Protein AF-0000000082407667 (afdb_homodimer)

Solvent-accessible surface area (backbone atoms only — not comparable to full-atom values): 24940 Å² total; per-residue (Å²): 135,82,78,79,73,76,74,74,82,57,97,76,64,56,56,59,73,45,39,42,65,41,66,27,36,50,71,42,28,68,89,36,47,69,72,62,91,88,58,62,69,58,48,78,38,84,68,40,39,46,92,84,67,62,30,31,37,36,35,39,32,32,29,27,74,39,48,16,18,34,35,24,6,29,20,56,21,91,89,35,42,26,37,64,69,57,55,61,65,58,39,41,27,41,30,36,46,46,81,38,36,70,56,27,72,75,30,44,67,37,53,47,42,52,66,56,52,52,54,48,27,74,74,72,43,79,72,54,68,28,15,27,47,26,40,40,42,63,46,44,79,31,65,54,46,76,64,52,57,34,51,48,97,86,64,49,27,42,29,40,25,44,25,58,65,25,52,48,51,36,40,76,70,34,27,32,45,63,32,17,29,47,26,22,27,37,93,37,54,30,37,41,72,46,90,79,38,64,36,48,53,66,48,24,40,76,46,12,33,40,34,20,30,29,25,65,62,86,76,53,56,55,59,79,30,25,34,40,63,11,27,34,38,28,62,80,14,23,28,19,32,17,29,36,31,38,42,32,73,104,135,79,80,77,74,75,72,74,82,55,98,74,63,56,58,60,74,46,37,41,67,42,66,26,37,52,71,42,31,68,89,35,48,70,71,63,90,90,58,65,70,58,48,78,40,81,68,40,39,47,91,83,66,63,29,32,36,36,34,39,33,32,29,27,75,40,47,16,18,34,34,23,7,28,21,55,21,90,90,35,43,26,36,64,69,57,53,61,66,58,38,41,27,41,32,35,46,45,82,38,36,69,55,26,73,76,31,45,67,36,54,45,42,53,65,58,51,52,54,47,28,73,74,72,43,77,73,55,70,26,16,28,48,28,41,39,43,63,46,44,78,31,65,55,46,76,64,53,57,34,51,50,96,86,64,50,27,42,30,41,25,45,25,58,65,25,52,49,50,35,38,76,69,32,28,32,46,62,31,18,29,48,26,20,28,38,91,36,55,28,38,41,72,45,91,80,37,64,36,47,52,66,50,25,40,74,45,12,32,40,36,21,30,28,26,64,61,86,76,52,54,57,60,80,29,26,33,39,64,12,27,38,38,30,62,80,14,22,28,19,32,16,29,37,30,38,43,32,75,105

Secondary structure (DSSP, 8-state):
----------TTS-HHHHEEEEE-B--B-TTTPPPPTTSPP-EEEEEE-HHHHSS-EEEEEEETTSSSEEE-GGGTSTTPPPGGGS-GGGGEEEEEEEE-HHHHHH-TT-EE-HHHHHHHHHHH-PPPTT-EEEEE-SGGGGTTSGGGT-B-TTS-B---EE-HHHHHHHHHTTSSSSEEEEEESSS-SS-TT-TT-HHHHHHSSTEEEEEESB--GGGS-SSSEEEEEE---BTT-SEEE-EEEEEEE-/----------TTS-HHHHEEEEE-B--B-TTTPPPPTTSPP-EEEEEE-HHHHSS-EEEEEEETTSSSEEE-GGGTSTTPPPGGGS-GGGGEEEEEEEE-HHHHHH-TT-EE-HHHHHHHHHHH-PPPTT-EEEEE-SGGGGTTSGGGT-B-TTS-B---EE-HHHHHHHHHTTTTSSEEEEEESSS-SS-TT-TT-HHHHHHSSTEEEEEESB--GGGS-SSSEEEEEE---BTT-SEEE-EEEEEEE-

Foldseek 3Di:
DDPPPPPPPPPPDDVPVFKDKDWFFDDQDLQFWDDDPPFDHWDWAWDDDCVVHVDTDTDIDGAQLTGWWKFALVLQDPVGDFLVRADQVLQKFFEAEQEPQVVCVVFQQAAQALVSQVVLCVVPNDQDFQHAYEYERVLLVCTRHPCQQPADPVRQGFHYAHDLNNLVVCDVVRSNDLHHEYEYLHSWRDGRRDPVCNSSNSQSHRSYMYTYNTHPCVPPHRGAWMKGWAADRDDRHRIHDTTIMIMHGD/DDPPPPPPPPPPDDVPVFKDKDWFFDDQDQQFWDDDPPFDHWDWAWDDDCVVHVDTDIDIDGAQLTGWWKFALVLQDPVGDFLVRADQVLQKFFEAEQEPQVVCVVFQQAAQALVSQVVLCVVPNDQDFQHAYEYERVLLVCTRHPCQQPADPVRQGGHYAHDLNNLVVCDVVRSNDLHHEYEYLHSWRDGRRDPVCNSSNSQSHRSYMYTYNTHPCVPPHRGAWMKGWAADRDDRHRIHDTTIMIMHGD

Sequence (500 aa):
MGSSSGSSQDATTPLDELLQVVSLSHVNDPATTPIFPGDPAFTLDTAATIADDGYYLQYVKEGEHTGTHWGAPAHFQEGGLTADQLDPADLFLPAVKIDIRDKAAADSDYALTVSDLQEWERRNGKIPDGAAVVLWTGWESRWGSEEYANADAEGVTHQPGFSVDAAQWLIDTGRLGTRGALGTDTFGPDLGNDETYPVSTLLYDKHRISLENLNNLAALPTTGASILVGGAINKAGSGSPATIFALLRRMGSSSGSSQDATTPLDELLQVVSLSHVNDPATTPIFPGDPAFTLDTAATIADDGYYLQYVKEGEHTGTHWGAPAHFQEGGLTADQLDPADLFLPAVKIDIRDKAAADSDYALTVSDLQEWERRNGKIPDGAAVVLWTGWESRWGSEEYANADAEGVTHQPGFSVDAAQWLIDTGRLGTRGALGTDTFGPDLGNDETYPVSTLLYDKHRISLENLNNLAALPTTGASILVGGAINKAGSGSPATIFALLRR

Radius of gyration: 22.95 Å; Cα contacts (8 Å, |Δi|>4): 1306; chains: 2; bounding box: 69×68×49 Å

Nearest PDB structures (foldseek):
  8f9x-assembly2_D  TM=9.425E-01  e=4.552E-24  Ruegeria pomeroyi DSS-3
  4m8d-assembly2_C  TM=9.013E-01  e=3.781E-24  Roseibium aggregatum IAM 12614
  5nna-assembly1_B  TM=8.981E-01  e=3.500E-23  Roseibium aggregatum
  5nmp-assembly5_J  TM=8.957E-01  e=6.493E-23  Ralstonia pseudosolanacearum GMI1000
  4cog-assembly2_D  TM=8.718E-01  e=1.589E-12  Burkholderia cenocepacia J2315

InterPro domains:
  IPR007325 Kynurenine formamidase/cyclase-like [PF04199] (22-190)
  IPR007325 Kynurenine formamidase/cyclase-like [PTHR31118] (23-246)
  IPR037175 Kynurenine formamidase superfamily [G3DSA:3.50.30.50] (11-249)
  IPR037175 Kynurenine formamidase superfamily [SSF102198] (19-247)

Structure (mmCIF, N/CA/C/O backbone):
data_AF-0000000082407667-model_v1
#
loop_
_entity.id
_entity.type
_entity.pdbx_description
1 polymer 'Cyclase family protein'
#
loop_
_atom_site.group_PDB
_atom_site.id
_atom_site.type_symbol
_atom_site.label_atom_id
_atom_site.label_alt_id
_atom_site.label_comp_id
_atom_site.label_asym_id
_atom_site.label_entity_id
_atom_site.label_seq_id
_atom_site.pdbx_PDB_ins_code
_atom_site.Cartn_x
_atom_site.Cartn_y
_atom_site.Cartn_z
_atom_site.occupancy
_atom_site.B_iso_or_equiv
_atom_site.auth_seq_id
_atom_site.auth_comp_id
_atom_site.auth_asym_id
_atom_site.auth_atom_id
_atom_site.pdbx_PDB_model_num
ATOM 1 N N . MET A 1 1 ? -47.219 8.281 -5.746 1 25.78 1 MET A N 1
ATOM 2 C CA . MET A 1 1 ? -46.781 7.566 -4.555 1 25.78 1 MET A CA 1
ATOM 3 C C . MET A 1 1 ? -45.531 6.715 -4.859 1 25.78 1 MET A C 1
ATOM 5 O O . MET A 1 1 ? -45.656 5.598 -5.367 1 25.78 1 MET A O 1
ATOM 9 N N . GLY A 1 2 ? -44.469 7.223 -5.387 1 28.67 2 GLY A N 1
ATOM 10 C CA . GLY A 1 2 ? -43.281 6.605 -5.945 1 28.67 2 GLY A CA 1
ATOM 11 C C . GLY A 1 2 ? -42.469 5.84 -4.918 1 28.67 2 GLY A C 1
ATOM 12 O O . GLY A 1 2 ? -42.125 6.391 -3.875 1 28.67 2 GLY A O 1
ATOM 13 N N . SER A 1 3 ? -42.719 4.465 -4.777 1 31.19 3 SER A N 1
ATOM 14 C CA . SER A 1 3 ? -42.062 3.531 -3.873 1 31.19 3 SER A CA 1
ATOM 15 C C . SER A 1 3 ? -40.531 3.633 -3.984 1 31.19 3 SER A C 1
ATOM 17 O O . SER A 1 3 ? -39.969 3.479 -5.074 1 31.19 3 SER A O 1
ATOM 19 N N . SER A 1 4 ? -39.906 4.523 -3.326 1 31.38 4 SER A N 1
ATOM 20 C CA . SER A 1 4 ? -38.438 4.57 -3.172 1 31.38 4 SER A CA 1
ATOM 21 C C . SER A 1 4 ? -37.875 3.213 -2.742 1 31.38 4 SER A C 1
ATOM 23 O O . SER A 1 4 ? -38.094 2.787 -1.604 1 31.38 4 SER A O 1
ATOM 25 N N . SER A 1 5 ? -37.938 2.184 -3.609 1 31.95 5 SER A N 1
ATOM 26 C CA . SER A 1 5 ? -37.375 0.865 -3.35 1 31.95 5 SER A CA 1
ATOM 27 C C . SER A 1 5 ? -35.938 0.97 -2.879 1 31.95 5 SER A C 1
ATOM 29 O O . SER A 1 5 ? -35.062 1.349 -3.65 1 31.95 5 SER A O 1
ATOM 31 N N . GLY A 1 6 ? -35.625 1.445 -1.727 1 34.69 6 GLY A N 1
ATOM 32 C CA . GLY A 1 6 ? -34.344 1.269 -1.085 1 34.69 6 GLY A CA 1
ATOM 33 C C . GLY A 1 6 ? -33.719 -0.1 -1.329 1 34.69 6 GLY A C 1
ATOM 34 O O . GLY A 1 6 ? -34.25 -1.112 -0.872 1 34.69 6 GLY A O 1
ATOM 35 N N . SER A 1 7 ? -33.156 -0.405 -2.453 1 36.38 7 SER A N 1
ATOM 36 C CA . SER A 1 7 ? -32.562 -1.674 -2.869 1 36.38 7 SER A CA 1
ATOM 37 C C . SER A 1 7 ? -31.672 -2.246 -1.784 1 36.38 7 SER A C 1
ATOM 39 O O . SER A 1 7 ? -30.781 -1.552 -1.278 1 36.38 7 SER A O 1
ATOM 41 N N . SER A 1 8 ? -32.094 -2.996 -0.876 1 40.16 8 SER A N 1
ATOM 42 C CA . SER A 1 8 ? -31.391 -3.848 0.078 1 40.16 8 SER A CA 1
ATOM 43 C C . SER A 1 8 ? -30.094 -4.383 -0.513 1 40.16 8 SER A C 1
ATOM 45 O O . SER A 1 8 ? -30.109 -5.102 -1.515 1 40.16 8 SER A O 1
ATOM 47 N N . GLN A 1 9 ? -28.984 -3.689 -0.597 1 46.84 9 GLN A N 1
ATOM 48 C CA . GLN A 1 9 ? -27.703 -4.234 -1.016 1 46.84 9 GLN A CA 1
ATOM 49 C C . GLN A 1 9 ? -27.469 -5.621 -0.426 1 46.84 9 GLN A C 1
ATOM 51 O O . GLN A 1 9 ? -27.516 -5.797 0.793 1 46.84 9 GLN A O 1
ATOM 56 N N . ASP A 1 10 ? -27.828 -6.645 -1.084 1 50.97 10 ASP A N 1
ATOM 57 C CA . ASP A 1 10 ? -27.812 -8.086 -0.84 1 50.97 10 ASP A CA 1
ATOM 58 C C . ASP A 1 10 ? -26.438 -8.523 -0.336 1 50.97 10 ASP A C 1
ATOM 60 O O . ASP A 1 10 ? -25.406 -8.109 -0.872 1 50.97 10 ASP A O 1
ATOM 64 N N . ALA A 1 11 ? -26.281 -9.031 0.85 1 59.72 11 ALA A N 1
ATOM 65 C CA . ALA A 1 11 ? -25.141 -9.688 1.502 1 59.72 11 ALA A CA 1
ATOM 66 C C . ALA A 1 11 ? -24.328 -10.5 0.501 1 59.72 11 ALA A C 1
ATOM 68 O O . ALA A 1 11 ? -23.188 -10.898 0.791 1 59.72 11 ALA A O 1
ATOM 69 N N . THR A 1 12 ? -24.656 -10.445 -0.819 1 68.31 12 THR A N 1
ATOM 70 C CA . THR A 1 12 ? -23.984 -11.344 -1.745 1 68.31 12 THR A CA 1
ATOM 71 C C . THR A 1 12 ? -23.266 -10.555 -2.842 1 68.31 12 THR A C 1
ATOM 73 O O . THR A 1 12 ? -22.531 -11.133 -3.641 1 68.31 12 THR A O 1
ATOM 76 N N . THR A 1 13 ? -23.469 -9.211 -2.838 1 78.88 13 THR A N 1
ATOM 77 C CA . THR A 1 13 ? -22.797 -8.406 -3.857 1 78.88 13 THR A CA 1
ATOM 78 C C . THR A 1 13 ? -21.297 -8.297 -3.562 1 78.88 13 THR A C 1
ATOM 80 O O . THR A 1 13 ? -20.906 -7.977 -2.439 1 78.88 13 THR A O 1
ATOM 83 N N . PRO A 1 14 ? -20.516 -8.508 -4.598 1 84.88 14 PRO A N 1
ATOM 84 C CA . PRO A 1 14 ? -19.062 -8.398 -4.391 1 84.88 14 PRO A CA 1
ATOM 85 C C . PRO A 1 14 ? -18.641 -7.012 -3.924 1 84.88 14 PRO A C 1
ATOM 87 O O . PRO A 1 14 ? -19.203 -6.008 -4.371 1 84.88 14 PRO A O 1
ATOM 90 N N . LEU A 1 15 ? -17.672 -6.965 -3.039 1 90.38 15 LEU A N 1
ATOM 91 C CA . LEU A 1 15 ? -17.234 -5.719 -2.42 1 90.38 15 LEU A CA 1
ATOM 92 C C . LEU A 1 15 ? -16.734 -4.734 -3.473 1 90.38 15 LEU A C 1
ATOM 94 O O . LEU A 1 15 ? -16.922 -3.523 -3.33 1 90.38 15 LEU A O 1
ATOM 98 N N . ASP A 1 16 ? -16.141 -5.262 -4.52 1 86.19 16 ASP A N 1
ATOM 99 C CA . ASP A 1 16 ? -15.586 -4.387 -5.547 1 86.19 16 ASP A CA 1
ATOM 100 C C . ASP A 1 16 ? -16.703 -3.709 -6.348 1 86.19 16 ASP A C 1
ATOM 102 O O . ASP A 1 16 ? -16.453 -2.738 -7.066 1 86.19 16 ASP A O 1
ATOM 106 N N . GLU A 1 17 ? -17.875 -4.168 -6.184 1 87.5 17 GLU A N 1
ATOM 107 C CA . GLU A 1 17 ? -19.031 -3.52 -6.801 1 87.5 17 GLU A CA 1
ATOM 108 C C . GLU A 1 17 ? -19.688 -2.549 -5.832 1 87.5 17 GLU A C 1
ATOM 110 O O . GLU A 1 17 ? -20.375 -1.61 -6.258 1 87.5 17 GLU A O 1
ATOM 115 N N . LEU A 1 18 ? -19.422 -2.781 -4.598 1 90.38 18 LEU A N 1
ATOM 116 C CA . LEU A 1 18 ? -20.094 -1.981 -3.578 1 90.38 18 LEU A CA 1
ATOM 117 C C . LEU A 1 18 ? -19.25 -0.775 -3.191 1 90.38 18 LEU A C 1
ATOM 119 O O . LEU A 1 18 ? -19.766 0.223 -2.691 1 90.38 18 LEU A O 1
ATOM 123 N N . LEU A 1 19 ? -17.953 -0.967 -3.477 1 95.06 19 LEU A N 1
ATOM 124 C CA . LEU A 1 19 ? -17.031 0.067 -3.029 1 95.06 19 LEU A CA 1
ATOM 125 C C . LEU A 1 19 ? -16.281 0.677 -4.215 1 95.06 19 LEU A C 1
ATOM 127 O O . LEU A 1 19 ? -16.047 0.001 -5.215 1 95.06 19 LEU A O 1
ATOM 131 N N . GLN A 1 20 ? -16.062 1.916 -4.055 1 95.19 20 GLN A N 1
ATOM 132 C CA . GLN A 1 20 ? -15.117 2.623 -4.918 1 95.19 20 GLN A CA 1
ATOM 133 C C . GLN A 1 20 ? -13.82 2.938 -4.18 1 95.19 20 GLN A C 1
ATOM 135 O O . GLN A 1 20 ? -13.844 3.312 -3.006 1 95.19 20 GLN A O 1
ATOM 140 N N . VAL A 1 21 ? -12.75 2.717 -4.879 1 97.12 21 VAL A N 1
ATOM 141 C CA . VAL A 1 21 ? -11.453 3.057 -4.297 1 97.12 21 VAL A CA 1
ATOM 142 C C . VAL A 1 21 ? -10.836 4.23 -5.055 1 97.12 21 VAL A C 1
ATOM 144 O O . VAL A 1 21 ? -10.836 4.25 -6.289 1 97.12 21 VAL A O 1
ATOM 147 N N . VAL A 1 22 ? -10.359 5.184 -4.305 1 97.5 22 VAL A N 1
ATOM 148 C CA . VAL A 1 22 ? -9.68 6.34 -4.879 1 97.5 22 VAL A CA 1
ATOM 149 C C . VAL A 1 22 ? -8.281 6.465 -4.277 1 97.5 22 VAL A C 1
ATOM 151 O O . VAL A 1 22 ? -8.094 6.242 -3.078 1 97.5 22 VAL A O 1
ATOM 154 N N . SER A 1 23 ? -7.371 6.75 -5.156 1 98.62 23 SER A N 1
ATOM 155 C CA . SER A 1 23 ? -6.023 7.02 -4.664 1 98.62 23 SER A CA 1
ATOM 156 C C . SER A 1 23 ? -5.875 8.469 -4.223 1 98.62 23 SER A C 1
ATOM 158 O O . SER A 1 23 ? -6.23 9.391 -4.965 1 98.62 23 SER A O 1
ATOM 160 N N . LEU A 1 24 ? -5.332 8.633 -3.049 1 98.88 24 LEU A N 1
ATOM 161 C CA . LEU A 1 24 ? -5.016 9.961 -2.523 1 98.88 24 LEU A CA 1
ATOM 162 C C . LEU A 1 24 ? -3.512 10.203 -2.533 1 98.88 24 LEU A C 1
ATOM 164 O O . LEU A 1 24 ? -2.973 10.82 -1.612 1 98.88 24 LEU A O 1
ATOM 168 N N . SER A 1 25 ? -2.855 9.672 -3.498 1 98.81 25 SER A N 1
ATOM 169 C CA . SER A 1 25 ? -1.396 9.688 -3.51 1 98.81 25 SER A CA 1
ATOM 170 C C . SER A 1 25 ? -0.859 10.297 -4.801 1 98.81 25 SER A C 1
ATOM 172 O O . SER A 1 25 ? -1.489 10.18 -5.855 1 98.81 25 SER A O 1
ATOM 174 N N . HIS A 1 26 ? 0.248 10.945 -4.707 1 98.81 26 HIS A N 1
ATOM 175 C CA . HIS A 1 26 ? 1.024 11.352 -5.875 1 98.81 26 HIS A CA 1
ATOM 176 C C . HIS A 1 26 ? 1.758 10.164 -6.488 1 98.81 26 HIS A C 1
ATOM 178 O O . HIS A 1 26 ? 2.053 9.188 -5.797 1 98.81 26 HIS A O 1
ATOM 184 N N . VAL A 1 27 ? 1.997 10.273 -7.801 1 98.69 27 VAL A N 1
ATOM 185 C CA . VAL A 1 27 ? 2.99 9.383 -8.391 1 98.69 27 VAL A CA 1
ATOM 186 C C . VAL A 1 27 ? 4.371 9.695 -7.816 1 98.69 27 VAL A C 1
ATOM 188 O O . VAL A 1 27 ? 4.742 10.859 -7.684 1 98.69 27 VAL A O 1
ATOM 191 N N . ASN A 1 28 ? 5.027 8.688 -7.41 1 98.62 28 ASN A N 1
ATOM 192 C CA . ASN A 1 28 ? 6.383 8.82 -6.883 1 98.62 28 ASN A CA 1
ATOM 193 C C . ASN A 1 28 ? 7.406 9.008 -8 1 98.62 28 ASN A C 1
ATOM 195 O O . ASN A 1 28 ? 7.871 8.039 -8.586 1 98.62 28 ASN A O 1
ATOM 199 N N . ASP A 1 29 ? 7.801 10.227 -8.266 1 98.75 29 ASP A N 1
ATOM 200 C CA . ASP A 1 29 ? 8.664 10.641 -9.375 1 98.75 29 ASP A CA 1
ATOM 201 C C . ASP A 1 29 ? 9.836 11.469 -8.883 1 98.75 29 ASP A C 1
ATOM 203 O O . ASP A 1 29 ? 9.656 12.578 -8.375 1 98.75 29 ASP A O 1
ATOM 207 N N . PRO A 1 30 ? 11.055 10.969 -9.102 1 98.5 30 PRO A N 1
ATOM 208 C CA . PRO A 1 30 ? 12.211 11.742 -8.648 1 98.5 30 PRO A CA 1
ATOM 209 C C . PRO A 1 30 ? 12.227 13.164 -9.211 1 98.5 30 PRO A C 1
ATOM 211 O O . PRO A 1 30 ? 12.758 14.078 -8.578 1 98.5 30 PRO A O 1
ATOM 214 N N . ALA A 1 31 ? 11.633 13.406 -10.305 1 97.81 31 ALA A N 1
ATOM 215 C CA . ALA A 1 31 ? 11.664 14.711 -10.969 1 97.81 31 ALA A CA 1
ATOM 216 C C . ALA A 1 31 ? 10.734 15.703 -10.273 1 97.81 31 ALA A C 1
ATOM 218 O O . ALA A 1 31 ? 10.945 16.922 -10.359 1 97.81 31 ALA A O 1
ATOM 219 N N . THR A 1 32 ? 9.711 15.211 -9.539 1 98.06 32 THR A N 1
ATOM 220 C CA . THR A 1 32 ? 8.703 16.141 -9.062 1 98.06 32 THR A CA 1
ATOM 221 C C . THR A 1 32 ? 8.516 16 -7.551 1 98.06 32 THR A C 1
ATOM 223 O O . THR A 1 32 ? 7.949 16.891 -6.906 1 98.06 32 THR A O 1
ATOM 226 N N . THR A 1 33 ? 8.922 14.875 -6.988 1 98.44 33 THR A N 1
ATOM 227 C CA . THR A 1 33 ? 8.68 14.617 -5.574 1 98.44 33 THR A CA 1
ATOM 228 C C . THR A 1 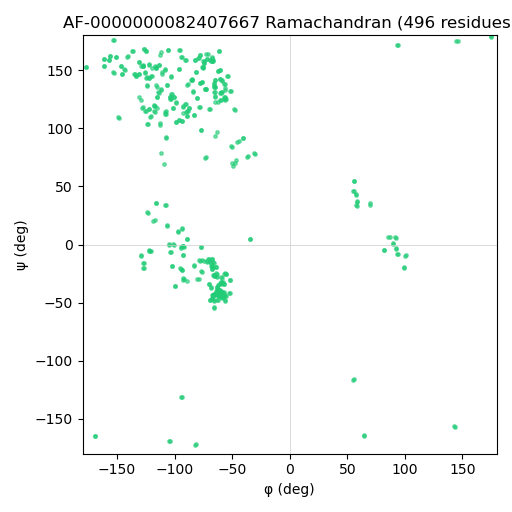33 ? 9.531 15.539 -4.703 1 98.44 33 THR A C 1
ATOM 230 O O . THR A 1 33 ? 10.758 15.477 -4.734 1 98.44 33 THR A O 1
ATOM 233 N N . PRO A 1 34 ? 8.883 16.422 -3.908 1 97.12 34 PRO A N 1
ATOM 234 C CA . PRO A 1 34 ? 9.656 17.219 -2.957 1 97.12 34 PRO A CA 1
ATOM 235 C C . PRO A 1 34 ? 10.297 16.375 -1.861 1 97.12 34 PRO A C 1
ATOM 237 O O . PRO A 1 34 ? 9.688 15.414 -1.381 1 97.12 34 PRO A O 1
ATOM 240 N N . ILE A 1 35 ? 11.508 16.641 -1.577 1 95.81 35 ILE A N 1
ATOM 241 C CA . ILE A 1 35 ? 12.211 15.953 -0.503 1 95.81 35 ILE A CA 1
ATOM 242 C C . ILE A 1 35 ? 12.297 16.859 0.724 1 95.81 35 ILE A C 1
ATOM 244 O O . ILE A 1 35 ? 12.68 18.016 0.617 1 95.81 35 ILE A O 1
ATOM 248 N N . PHE A 1 36 ? 11.82 16.344 1.825 1 93.81 36 PHE A N 1
ATOM 249 C CA . PHE A 1 36 ? 11.961 17.094 3.068 1 93.81 36 PHE A CA 1
ATOM 250 C C . PHE A 1 36 ? 13.422 17.391 3.352 1 93.81 36 PHE A C 1
ATOM 252 O O . PHE A 1 36 ? 14.289 16.531 3.203 1 93.81 36 PHE A O 1
ATOM 259 N N . PRO A 1 37 ? 13.672 18.625 3.801 1 87.81 37 PRO A N 1
ATOM 260 C CA . PRO A 1 37 ? 15.07 18.984 4.055 1 87.81 37 PRO A CA 1
ATOM 261 C C . PRO A 1 37 ? 15.758 18.031 5.02 1 87.81 37 PRO A C 1
ATOM 263 O O . PRO A 1 37 ? 15.258 17.781 6.121 1 87.81 37 PRO A O 1
ATOM 266 N N . GLY A 1 38 ? 16.938 17.438 4.594 1 90.19 38 GLY A N 1
ATOM 267 C CA . GLY A 1 38 ? 17.719 16.531 5.422 1 90.19 38 GLY A CA 1
ATOM 268 C C . GLY A 1 38 ? 17.469 15.07 5.094 1 90.19 38 GLY A C 1
ATOM 269 O O . GLY A 1 38 ? 18.25 14.203 5.48 1 90.19 38 GLY A O 1
ATOM 270 N N . ASP A 1 39 ? 16.406 14.773 4.469 1 95.81 39 ASP A N 1
ATOM 271 C CA . ASP A 1 39 ? 16.094 13.383 4.137 1 95.81 39 ASP A CA 1
ATOM 272 C C . ASP A 1 39 ? 16.953 12.891 2.984 1 95.81 39 ASP A C 1
ATOM 274 O O . ASP A 1 39 ? 17.484 13.688 2.207 1 95.81 39 ASP A O 1
ATOM 278 N N . PRO A 1 40 ? 17.109 11.586 2.863 1 97.38 40 PRO A N 1
ATOM 279 C CA . PRO A 1 40 ? 17.938 11.039 1.784 1 97.38 40 PRO A CA 1
ATOM 280 C C . PRO A 1 40 ? 17.328 11.273 0.403 1 97.38 40 PRO A C 1
ATOM 282 O O . PRO A 1 40 ? 16.125 11.508 0.285 1 97.38 40 PRO A O 1
ATOM 285 N N . ALA A 1 41 ? 18.25 11.156 -0.579 1 97.25 41 ALA A N 1
ATOM 286 C CA . ALA A 1 41 ? 17.828 11.367 -1.963 1 97.25 41 ALA A CA 1
ATOM 287 C C . ALA A 1 41 ? 16.891 10.266 -2.424 1 97.25 41 ALA A C 1
ATOM 289 O O . ALA A 1 41 ? 16.859 9.172 -1.843 1 97.25 41 ALA A O 1
ATOM 290 N N . PHE A 1 42 ? 16.141 10.586 -3.424 1 98.75 42 PHE A N 1
ATOM 291 C CA . PHE A 1 42 ? 15.219 9.656 -4.066 1 98.75 42 PHE A CA 1
ATOM 292 C C . PHE A 1 42 ? 15.609 9.43 -5.523 1 98.75 42 PHE A C 1
ATOM 294 O O . PHE A 1 42 ? 15.594 10.359 -6.328 1 98.75 42 PHE A O 1
ATOM 301 N N . THR A 1 43 ? 15.922 8.141 -5.867 1 98.81 43 THR A N 1
ATOM 302 C CA . THR A 1 43 ? 16.266 7.816 -7.246 1 98.81 43 THR A CA 1
ATOM 303 C C . THR A 1 43 ? 15.539 6.551 -7.699 1 98.81 43 THR A C 1
ATOM 305 O O . THR A 1 43 ? 15.234 5.676 -6.887 1 98.81 43 THR A O 1
ATOM 308 N N . LEU A 1 44 ? 15.203 6.508 -8.938 1 98.75 44 LEU A N 1
ATOM 309 C CA . LEU A 1 44 ? 14.742 5.336 -9.68 1 98.75 44 LEU A CA 1
ATOM 310 C C . LEU A 1 44 ? 15.703 4.992 -10.805 1 98.75 44 LEU A C 1
ATOM 312 O O . LEU A 1 44 ? 15.859 5.762 -11.758 1 98.75 44 LEU A O 1
ATOM 316 N N . ASP A 1 45 ? 16.328 3.83 -10.664 1 98.75 45 ASP A N 1
ATOM 317 C CA . ASP A 1 45 ? 17.266 3.395 -11.695 1 98.75 45 ASP A CA 1
ATOM 318 C C . ASP A 1 45 ? 16.766 2.125 -12.383 1 98.75 45 ASP A C 1
ATOM 320 O O . ASP A 1 45 ? 16.297 1.195 -11.719 1 98.75 45 ASP A O 1
ATOM 324 N N . THR A 1 46 ? 16.859 2.09 -13.727 1 98.56 46 THR A N 1
ATOM 325 C CA . THR A 1 46 ? 16.516 0.851 -14.414 1 98.56 46 THR A CA 1
ATOM 326 C C . THR A 1 46 ? 17.453 -0.281 -14 1 98.56 46 THR A C 1
ATOM 328 O O . THR A 1 46 ? 18.672 -0.171 -14.148 1 98.56 46 THR A O 1
ATOM 331 N N . ALA A 1 47 ? 16.938 -1.303 -13.508 1 98.62 47 ALA A N 1
ATOM 332 C CA . ALA A 1 47 ? 17.734 -2.428 -13.039 1 98.62 47 ALA A CA 1
ATOM 333 C C . ALA A 1 47 ? 17.781 -3.549 -14.07 1 98.62 47 ALA A C 1
ATOM 335 O O . ALA A 1 47 ? 18.766 -4.285 -14.164 1 98.62 47 ALA A O 1
ATOM 336 N N . ALA A 1 48 ? 16.688 -3.77 -14.797 1 98.12 48 ALA A N 1
ATOM 337 C CA . ALA A 1 48 ? 16.531 -4.797 -15.82 1 98.12 48 ALA A CA 1
ATOM 338 C C . ALA A 1 48 ? 15.641 -4.312 -16.953 1 98.12 48 ALA A C 1
ATOM 340 O O . ALA A 1 48 ? 14.727 -3.506 -16.734 1 98.12 48 ALA A O 1
ATOM 341 N N . THR A 1 49 ? 15.93 -4.75 -18.125 1 97.88 49 THR A N 1
ATOM 342 C CA . THR A 1 49 ? 15.094 -4.457 -19.281 1 97.88 49 THR A CA 1
ATOM 343 C C . THR A 1 49 ? 14.602 -5.746 -19.938 1 97.88 49 THR A C 1
ATOM 345 O O . THR A 1 49 ? 15.266 -6.781 -19.844 1 97.88 49 THR A O 1
ATOM 348 N N . ILE A 1 50 ? 13.523 -5.652 -20.594 1 96.56 50 ILE A N 1
ATOM 349 C CA . ILE A 1 50 ? 12.984 -6.82 -21.297 1 96.56 50 ILE A CA 1
ATOM 350 C C . ILE A 1 50 ? 13.977 -7.293 -22.344 1 96.56 50 ILE A C 1
ATOM 352 O O . ILE A 1 50 ? 14.227 -8.492 -22.484 1 96.56 50 ILE A O 1
ATOM 356 N N . ALA A 1 51 ? 14.594 -6.449 -23.094 1 96.5 51 ALA A N 1
ATOM 357 C CA . ALA A 1 51 ? 15.539 -6.797 -24.156 1 96.5 51 ALA A CA 1
ATOM 358 C C . ALA A 1 51 ? 16.734 -7.562 -23.594 1 96.5 51 ALA A C 1
ATOM 360 O O . ALA A 1 51 ? 17.172 -8.562 -24.172 1 96.5 51 ALA A O 1
ATOM 361 N N . ASP A 1 52 ? 17.25 -7.137 -22.469 1 95.69 52 ASP A N 1
ATOM 362 C CA . ASP A 1 52 ? 18.5 -7.688 -21.953 1 95.69 52 ASP A CA 1
ATOM 363 C C . ASP A 1 52 ? 18.234 -8.844 -20.984 1 95.69 52 ASP A C 1
ATOM 365 O O . ASP A 1 52 ? 19.016 -9.797 -20.922 1 95.69 52 ASP A O 1
ATOM 369 N N . ASP A 1 53 ? 17.016 -8.789 -20.266 1 94.69 53 ASP A N 1
ATOM 370 C CA . ASP A 1 53 ? 16.859 -9.68 -19.109 1 94.69 53 ASP A CA 1
ATOM 371 C C . ASP A 1 53 ? 15.578 -10.492 -19.219 1 94.69 53 ASP A C 1
ATOM 373 O O . ASP A 1 53 ? 15.383 -11.453 -18.484 1 94.69 53 ASP A O 1
ATOM 377 N N . GLY A 1 54 ? 14.672 -10.07 -20.094 1 94.62 54 GLY A N 1
ATOM 378 C CA . GLY A 1 54 ? 13.398 -10.75 -20.25 1 94.62 54 GLY A CA 1
ATOM 379 C C . GLY A 1 54 ? 12.289 -10.156 -19.406 1 94.62 54 GLY A C 1
ATOM 380 O O . GLY A 1 54 ? 11.133 -10.547 -19.531 1 94.62 54 GLY A O 1
ATOM 381 N N . TYR A 1 55 ? 12.633 -9.242 -18.547 1 97.38 55 TYR A N 1
ATOM 382 C CA . TYR A 1 55 ? 11.68 -8.492 -17.734 1 97.38 55 TYR A CA 1
ATOM 383 C C . TYR A 1 55 ? 12.219 -7.105 -17.391 1 97.38 55 TYR A C 1
ATOM 385 O O . TYR A 1 55 ? 13.406 -6.836 -17.578 1 97.38 55 TYR A O 1
ATOM 393 N N . TYR A 1 56 ? 11.289 -6.254 -17.016 1 98.25 56 TYR A N 1
ATOM 394 C CA . TYR A 1 56 ? 11.602 -4.867 -16.688 1 98.25 56 TYR A CA 1
ATOM 395 C C . TYR A 1 56 ? 11.359 -4.586 -15.219 1 98.25 56 TYR A C 1
ATOM 397 O O . TYR A 1 56 ? 10.336 -4.984 -14.664 1 98.25 56 TYR A O 1
ATOM 405 N N . LEU A 1 57 ? 12.312 -3.984 -14.516 1 98.5 57 LEU A N 1
ATOM 406 C CA . LEU A 1 57 ? 12.062 -3.406 -13.203 1 98.5 57 LEU A CA 1
ATOM 407 C C . LEU A 1 57 ? 13.07 -2.312 -12.883 1 98.5 57 LEU A C 1
ATOM 409 O O . LEU A 1 57 ? 14.109 -2.211 -13.539 1 98.5 57 LEU A O 1
ATOM 413 N N . GLN A 1 58 ? 12.719 -1.503 -11.922 1 98.81 58 GLN A N 1
ATOM 414 C CA . GLN A 1 58 ? 13.586 -0.428 -11.445 1 98.81 58 GLN A CA 1
ATOM 415 C C . GLN A 1 58 ? 14.141 -0.74 -10.062 1 98.81 58 GLN A C 1
ATOM 417 O O . GLN A 1 58 ? 13.594 -1.58 -9.344 1 98.81 58 GLN A O 1
ATOM 422 N N . TYR A 1 59 ? 15.32 -0.2 -9.812 1 98.88 59 TYR A N 1
ATOM 423 C CA . TYR A 1 59 ? 15.922 -0.137 -8.484 1 98.88 59 TYR A CA 1
ATOM 424 C C . TYR A 1 59 ? 15.578 1.176 -7.793 1 98.88 59 TYR A C 1
ATOM 426 O O . TYR A 1 59 ? 15.922 2.254 -8.289 1 98.88 59 TYR A O 1
ATOM 434 N N . VAL A 1 60 ? 14.891 1.079 -6.645 1 98.88 60 VAL A N 1
ATOM 435 C CA . VAL A 1 60 ? 14.367 2.238 -5.926 1 98.88 60 VAL A CA 1
ATOM 436 C C . VAL A 1 60 ? 15.258 2.539 -4.723 1 98.88 60 VAL A C 1
ATOM 438 O O . VAL A 1 60 ? 15.57 1.646 -3.93 1 98.88 60 VAL A O 1
ATOM 441 N N . LYS A 1 61 ? 15.68 3.727 -4.543 1 98.88 61 LYS A N 1
ATOM 442 C CA . LYS A 1 61 ? 16.375 4.238 -3.365 1 98.88 61 LYS A CA 1
ATOM 443 C C . LYS A 1 61 ? 15.672 5.473 -2.805 1 98.88 61 LYS A C 1
ATOM 445 O O . LYS A 1 61 ? 15.602 6.508 -3.465 1 98.88 61 LYS A O 1
ATOM 450 N N . GLU A 1 62 ? 15.141 5.344 -1.607 1 98.81 62 GLU A N 1
ATOM 451 C CA . GLU A 1 62 ? 14.352 6.445 -1.06 1 98.81 62 GLU A CA 1
ATOM 452 C C . GLU A 1 62 ? 14.219 6.328 0.456 1 98.81 62 GLU A C 1
ATOM 454 O O . GLU A 1 62 ? 14.336 5.234 1.011 1 98.81 62 GLU A O 1
ATOM 459 N N . GLY A 1 63 ? 14.023 7.465 1.124 1 98.81 63 GLY A N 1
ATOM 460 C CA . GLY A 1 63 ? 13.648 7.418 2.529 1 98.81 63 GLY A CA 1
ATOM 461 C C . GLY A 1 63 ? 12.25 6.887 2.754 1 98.81 63 GLY A C 1
ATOM 462 O O . GLY A 1 63 ? 11.383 7.023 1.891 1 98.81 63 GLY A O 1
ATOM 463 N N . GLU A 1 64 ? 11.984 6.406 3.941 1 98.81 64 GLU A N 1
ATOM 464 C CA . GLU A 1 64 ? 10.68 5.844 4.281 1 98.81 64 GLU A CA 1
ATOM 465 C C . GLU A 1 64 ? 9.594 6.914 4.266 1 98.81 64 GLU A C 1
ATOM 467 O O . GLU A 1 64 ? 8.406 6.598 4.227 1 98.81 64 GLU A O 1
ATOM 472 N N . HIS A 1 65 ? 9.914 8.188 4.27 1 98.62 65 HIS A N 1
ATOM 473 C CA . HIS A 1 65 ? 8.945 9.281 4.273 1 98.62 65 HIS A CA 1
ATOM 474 C C . HIS A 1 65 ? 9.055 10.117 3.004 1 98.62 65 HIS A C 1
ATOM 476 O O . HIS A 1 65 ? 9.016 11.352 3.064 1 98.62 65 HIS A O 1
ATOM 482 N N . THR A 1 66 ? 9.336 9.5 1.876 1 98.69 66 THR A N 1
ATOM 483 C CA . THR A 1 66 ? 9.375 10.102 0.549 1 98.69 66 THR A CA 1
ATOM 484 C C . THR A 1 66 ? 8 10.047 -0.115 1 98.69 66 THR A C 1
ATOM 486 O O . THR A 1 66 ? 7.32 9.023 -0.048 1 98.69 66 THR A O 1
ATOM 489 N N . GLY A 1 67 ? 7.59 11.203 -0.797 1 98.62 67 GLY A N 1
ATOM 490 C CA . GLY A 1 67 ? 6.312 11.219 -1.486 1 98.62 67 GLY A CA 1
ATOM 491 C C . GLY A 1 67 ? 5.125 11.07 -0.549 1 98.62 67 GLY A C 1
ATOM 492 O O . GLY A 1 67 ? 5.227 11.383 0.639 1 98.62 67 GLY A O 1
ATOM 493 N N . THR A 1 68 ? 3.982 10.758 -1.064 1 98.88 68 THR A N 1
ATOM 494 C CA . THR A 1 68 ? 2.877 10.375 -0.192 1 98.88 68 THR A CA 1
ATOM 495 C C . THR A 1 68 ? 3.268 9.203 0.697 1 98.88 68 THR A C 1
ATOM 497 O O . THR A 1 68 ? 3.756 8.18 0.206 1 98.88 68 THR A O 1
ATOM 500 N N . HIS A 1 69 ? 3.127 9.391 1.984 1 98.88 69 HIS A N 1
ATOM 501 C CA . HIS A 1 69 ? 3.57 8.352 2.91 1 98.88 69 HIS A CA 1
ATOM 502 C C . HIS A 1 69 ? 2.779 8.406 4.215 1 98.88 69 HIS A C 1
ATOM 504 O O . HIS A 1 69 ? 1.881 9.234 4.367 1 98.88 69 HIS A O 1
ATOM 510 N N . TRP A 1 70 ? 3.082 7.453 5.043 1 98.88 70 TRP A N 1
ATOM 511 C CA . TRP A 1 70 ? 2.555 7.395 6.402 1 98.88 70 TRP A CA 1
ATOM 512 C C . TRP A 1 70 ? 3.676 7.164 7.414 1 98.88 70 TRP A C 1
ATOM 514 O O . TRP A 1 70 ? 4.777 6.75 7.043 1 98.88 70 TRP A O 1
ATOM 524 N N . GLY A 1 71 ? 3.398 7.551 8.625 1 98.88 71 GLY A N 1
ATOM 525 C CA . GLY A 1 71 ? 4.371 7.344 9.688 1 98.88 71 GLY A CA 1
ATOM 526 C C . GLY A 1 71 ? 3.816 6.559 10.859 1 98.88 71 GLY A C 1
ATOM 527 O O . GLY A 1 71 ? 2.65 6.723 11.227 1 98.88 71 GLY A O 1
ATOM 528 N N . ALA A 1 72 ? 4.656 5.727 11.453 1 98.88 72 ALA A N 1
ATOM 529 C CA . ALA A 1 72 ? 4.348 4.977 12.664 1 98.88 72 ALA A CA 1
ATOM 530 C C . ALA A 1 72 ? 4.863 5.699 13.906 1 98.88 72 ALA A C 1
ATOM 532 O O . ALA A 1 72 ? 5.691 6.605 13.805 1 98.88 72 ALA A O 1
ATOM 533 N N . PRO A 1 73 ? 4.469 5.312 15.062 1 98.81 73 PRO A N 1
ATOM 534 C CA . PRO A 1 73 ? 4.848 6.004 16.297 1 98.81 73 PRO A CA 1
ATOM 535 C C . PRO A 1 73 ? 6.363 6.09 16.484 1 98.81 73 PRO A C 1
ATOM 537 O O . PRO A 1 73 ? 6.871 7.105 16.969 1 98.81 73 PRO A O 1
ATOM 540 N N . ALA A 1 74 ? 7.102 5.156 16.078 1 98.75 74 ALA A N 1
ATOM 541 C CA . ALA A 1 74 ? 8.547 5.129 16.266 1 98.75 74 ALA A CA 1
ATOM 542 C C . ALA A 1 74 ? 9.219 6.27 15.508 1 98.75 74 ALA A C 1
ATOM 544 O O . ALA A 1 74 ? 10.391 6.586 15.758 1 98.75 74 ALA A O 1
ATOM 545 N N . HIS A 1 75 ? 8.555 6.844 14.547 1 98.69 75 HIS A N 1
ATOM 546 C CA . HIS A 1 75 ? 9.094 7.965 13.781 1 98.69 75 HIS A CA 1
ATOM 547 C C . HIS A 1 75 ? 9.438 9.141 14.695 1 98.69 75 HIS A C 1
ATOM 549 O O . HIS A 1 75 ? 10.398 9.867 14.445 1 98.69 75 HIS A O 1
ATOM 555 N N . PHE A 1 76 ? 8.641 9.328 15.82 1 98.25 76 PHE A N 1
ATOM 556 C CA . PHE A 1 76 ? 8.875 10.484 16.672 1 98.25 76 PHE A CA 1
ATOM 557 C C . PHE A 1 76 ? 9 10.07 18.141 1 98.25 76 PHE A C 1
ATOM 559 O O . PHE A 1 76 ? 9.344 10.883 18.984 1 98.25 76 PHE A O 1
ATOM 566 N N . GLN A 1 77 ? 8.711 8.852 18.406 1 96.88 77 GLN A N 1
ATOM 567 C CA . GLN A 1 77 ? 8.742 8.391 19.797 1 96.88 77 GLN A CA 1
ATOM 568 C C . GLN A 1 77 ? 9.797 7.309 19.984 1 96.88 77 GLN A C 1
ATOM 570 O O . GLN A 1 77 ? 9.68 6.203 19.453 1 96.88 77 GLN A O 1
ATOM 575 N N . GLU A 1 78 ? 10.75 7.648 20.859 1 95.31 78 GLU A N 1
ATOM 576 C CA . GLU A 1 78 ? 11.711 6.613 21.219 1 95.31 78 GLU A CA 1
ATOM 577 C C . GLU A 1 78 ? 11.023 5.418 21.875 1 95.31 78 GLU A C 1
ATOM 579 O O . GLU A 1 78 ? 10.258 5.582 22.828 1 95.31 78 GLU A O 1
ATOM 584 N N . GLY A 1 79 ? 11.258 4.266 21.297 1 96.25 79 GLY A N 1
ATOM 585 C CA . GLY A 1 79 ? 10.625 3.07 21.844 1 96.25 79 GLY A CA 1
ATOM 586 C C . GLY A 1 79 ? 9.188 2.893 21.375 1 96.25 79 GLY A C 1
ATOM 587 O O . GLY A 1 79 ? 8.531 1.918 21.734 1 96.25 79 GLY A O 1
ATOM 588 N N . GLY A 1 80 ? 8.672 3.857 20.641 1 98.25 80 GLY A N 1
ATOM 589 C CA . GLY A 1 80 ? 7.332 3.713 20.078 1 98.25 80 GLY A CA 1
ATOM 590 C C . GLY A 1 80 ? 7.203 2.541 19.125 1 98.25 80 GLY A C 1
ATOM 591 O O . GLY A 1 80 ? 8.211 1.981 18.688 1 98.25 80 GLY A O 1
ATOM 592 N N . LEU A 1 81 ? 5.98 2.172 18.781 1 98.75 81 LEU A N 1
ATOM 593 C CA . LEU A 1 81 ? 5.727 1.045 17.891 1 98.75 81 LEU A CA 1
ATOM 594 C C . LEU A 1 81 ? 6.27 1.322 16.5 1 98.75 81 LEU A C 1
ATOM 596 O O . LEU A 1 81 ? 6.004 2.381 15.922 1 98.75 81 LEU A O 1
ATOM 600 N N . THR A 1 82 ? 7.07 0.4 16 1 98.81 82 THR A N 1
ATOM 601 C CA . THR A 1 82 ? 7.496 0.433 14.609 1 98.81 82 THR A CA 1
ATOM 602 C C . THR A 1 82 ? 6.387 -0.067 13.688 1 98.81 82 THR A C 1
ATOM 604 O O . THR A 1 82 ? 5.398 -0.638 14.156 1 98.81 82 THR A O 1
ATOM 607 N N . ALA A 1 83 ? 6.543 0.238 12.43 1 98.81 83 ALA A N 1
ATOM 608 C CA . ALA A 1 83 ? 5.527 -0.112 11.445 1 98.81 83 ALA A CA 1
ATOM 609 C C . ALA A 1 83 ? 5.176 -1.595 11.516 1 98.81 83 ALA A C 1
ATOM 611 O O . ALA A 1 83 ? 4.008 -1.969 11.406 1 98.81 83 ALA A O 1
ATOM 612 N N . ASP A 1 84 ? 6.137 -2.496 11.68 1 98.81 84 ASP A N 1
ATOM 613 C CA . ASP A 1 84 ? 5.926 -3.939 11.656 1 98.81 84 ASP A CA 1
ATOM 614 C C . ASP A 1 84 ? 5.312 -4.422 12.969 1 98.81 84 ASP A C 1
ATOM 616 O O . ASP A 1 84 ? 5.004 -5.605 13.117 1 98.81 84 ASP A O 1
ATOM 620 N N . GLN A 1 85 ? 5.105 -3.535 13.914 1 98.69 85 GLN A N 1
ATOM 621 C CA . GLN A 1 85 ? 4.473 -3.881 15.18 1 98.69 85 GLN A CA 1
ATOM 622 C C . GLN A 1 85 ? 3.02 -3.414 15.219 1 98.69 85 GLN A C 1
ATOM 624 O O . GLN A 1 85 ? 2.295 -3.695 16.172 1 98.69 85 GLN A O 1
ATOM 629 N N . LEU A 1 86 ? 2.588 -2.691 14.234 1 98.5 86 LEU A N 1
ATOM 630 C CA . LEU A 1 86 ? 1.202 -2.25 14.133 1 98.5 86 LEU A CA 1
ATOM 631 C C . LEU A 1 86 ? 0.321 -3.346 13.547 1 98.5 86 LEU A C 1
ATOM 633 O O . LEU A 1 86 ? 0.818 -4.25 12.875 1 98.5 86 LEU A O 1
ATOM 637 N N . ASP A 1 87 ? -0.988 -3.195 13.828 1 96 87 ASP A N 1
ATOM 638 C CA . ASP A 1 87 ? -2.004 -4.094 13.289 1 96 87 ASP A CA 1
ATOM 639 C C . ASP A 1 87 ? -2.643 -3.51 12.031 1 96 87 ASP A C 1
ATOM 641 O O . ASP A 1 87 ? -2.732 -2.289 11.883 1 96 87 ASP A O 1
ATOM 645 N N . PRO A 1 88 ? -3.096 -4.402 11.141 1 95.44 88 PRO A N 1
ATOM 646 C CA . PRO A 1 88 ? -3.779 -3.889 9.945 1 95.44 88 PRO A CA 1
ATOM 647 C C . PRO A 1 88 ? -4.906 -2.918 10.289 1 95.44 88 PRO A C 1
ATOM 649 O O . PRO A 1 88 ? -5.164 -1.976 9.539 1 95.44 88 PRO A O 1
ATOM 652 N N . ALA A 1 89 ? -5.539 -3.094 11.43 1 94.81 89 ALA A N 1
ATOM 653 C CA . ALA A 1 89 ? -6.637 -2.221 11.836 1 94.81 89 ALA A CA 1
ATOM 654 C C . ALA A 1 89 ? -6.137 -0.804 12.102 1 94.81 89 ALA A C 1
ATOM 656 O O . ALA A 1 89 ? -6.91 0.156 12.031 1 94.81 89 ALA A O 1
ATOM 657 N N . ASP A 1 90 ? -4.879 -0.64 12.469 1 97.56 90 ASP A N 1
ATOM 658 C CA . ASP A 1 90 ? -4.293 0.681 12.68 1 97.56 90 ASP A CA 1
ATOM 659 C C . ASP A 1 90 ? -4.207 1.459 11.367 1 97.56 90 ASP A C 1
ATOM 661 O O . ASP A 1 90 ? -4.074 2.684 11.375 1 97.56 90 ASP A O 1
ATOM 665 N N . LEU A 1 91 ? -4.273 0.694 10.25 1 98 91 LEU A N 1
ATOM 666 C CA . LEU A 1 91 ? -4.074 1.276 8.93 1 98 91 LEU A CA 1
ATOM 667 C C . LEU A 1 91 ? -5.402 1.421 8.188 1 98 91 LEU A C 1
ATOM 669 O O . LEU A 1 91 ? -5.426 1.791 7.012 1 98 91 LEU A O 1
ATOM 673 N N . PHE A 1 92 ? -6.48 1.05 8.789 1 98.31 92 PHE A N 1
ATOM 674 C CA . PHE A 1 92 ? -7.832 1.119 8.242 1 98.31 92 PHE A CA 1
ATOM 675 C C . PHE A 1 92 ? -8.75 1.92 9.156 1 98.31 92 PHE A C 1
ATOM 677 O O . PHE A 1 92 ? -9.211 1.409 10.18 1 98.31 92 PHE A O 1
ATOM 684 N N . LEU A 1 93 ? -9.047 3.162 8.773 1 98.12 93 LEU A N 1
ATOM 685 C CA . LEU A 1 93 ? -9.68 4.105 9.688 1 98.12 93 LEU A CA 1
ATOM 686 C C . LEU A 1 93 ? -10.844 4.816 9.008 1 98.12 93 LEU A C 1
ATOM 688 O O . LEU A 1 93 ? -10.773 5.156 7.828 1 98.12 93 LEU A O 1
ATOM 692 N N . PRO A 1 94 ? -11.914 5.113 9.797 1 97.94 94 PRO A N 1
ATOM 693 C CA . PRO A 1 94 ? -12.852 6.102 9.258 1 97.94 94 PRO A CA 1
ATOM 694 C C . PRO A 1 94 ? -12.203 7.469 9.039 1 97.94 94 PRO A C 1
ATOM 696 O O . PRO A 1 94 ? -11.281 7.844 9.773 1 97.94 94 PRO A O 1
ATOM 699 N N . ALA A 1 95 ? -12.688 8.211 8.031 1 98.44 95 ALA A N 1
ATOM 700 C CA . ALA A 1 95 ? -11.977 9.445 7.688 1 98.44 95 ALA A CA 1
ATOM 701 C C . ALA A 1 95 ? -12.938 10.617 7.578 1 98.44 95 ALA A C 1
ATOM 703 O O . ALA A 1 95 ? -14.094 10.453 7.176 1 98.44 95 ALA A O 1
ATOM 704 N N . VAL A 1 96 ? -12.484 11.766 7.941 1 98.81 96 VAL A N 1
ATOM 705 C CA . VAL A 1 96 ? -13.156 13.031 7.664 1 98.81 96 VAL A CA 1
ATOM 706 C C . VAL A 1 96 ? -12.18 13.992 6.992 1 98.81 96 VAL A C 1
ATOM 708 O O . VAL A 1 96 ? -10.961 13.867 7.156 1 98.81 96 VAL A O 1
ATOM 711 N N . LYS A 1 97 ? -12.703 14.891 6.242 1 98.94 97 LYS A N 1
ATOM 712 C CA . LYS A 1 97 ? -11.914 15.93 5.586 1 98.94 97 LYS A CA 1
ATOM 713 C C . LYS A 1 97 ? -12.281 17.312 6.117 1 98.94 97 LYS A C 1
ATOM 715 O O . LYS A 1 97 ? -13.461 17.672 6.172 1 98.94 97 LYS A O 1
ATOM 720 N N . ILE A 1 98 ? -11.336 18.016 6.523 1 98.94 98 ILE A N 1
ATOM 721 C CA . ILE A 1 98 ? -11.508 19.391 6.938 1 98.94 98 ILE A CA 1
ATOM 722 C C . ILE A 1 98 ? -10.891 20.328 5.891 1 98.94 98 ILE A C 1
ATOM 724 O O . ILE A 1 98 ? -9.672 20.344 5.707 1 98.94 98 ILE A O 1
ATOM 728 N N . ASP A 1 99 ? -11.742 21.094 5.254 1 98.88 99 ASP A N 1
ATOM 729 C CA . ASP A 1 99 ? -11.328 21.984 4.172 1 98.88 99 ASP A CA 1
ATOM 730 C C . ASP A 1 99 ? -10.922 23.359 4.711 1 98.88 99 ASP A C 1
ATOM 732 O O . ASP A 1 99 ? -11.766 24.125 5.18 1 98.88 99 ASP A O 1
ATOM 736 N N . ILE A 1 100 ? -9.648 23.656 4.641 1 98.88 100 ILE A N 1
ATOM 737 C CA . ILE A 1 100 ? -9.211 24.984 5.062 1 98.88 100 ILE A CA 1
ATOM 738 C C . ILE A 1 100 ? -8.469 25.672 3.92 1 98.88 100 ILE A C 1
ATOM 740 O O . ILE A 1 100 ? -7.559 26.469 4.152 1 98.88 100 ILE A O 1
ATOM 744 N N . ARG A 1 101 ? -8.75 25.359 2.719 1 98.88 101 ARG A N 1
ATOM 745 C CA . ARG A 1 101 ? -8.039 25.875 1.557 1 98.88 101 ARG A CA 1
ATOM 746 C C . ARG A 1 101 ? -8.078 27.406 1.521 1 98.88 101 ARG A C 1
ATOM 748 O O . ARG A 1 101 ? -7.059 28.047 1.274 1 98.88 101 ARG A O 1
ATOM 755 N N . ASP A 1 102 ? -9.211 27.953 1.848 1 98.81 102 ASP A N 1
ATOM 756 C CA . ASP A 1 102 ? -9.336 29.406 1.828 1 98.81 102 ASP A CA 1
ATOM 757 C C . ASP A 1 102 ? -8.461 30.047 2.908 1 98.81 102 ASP A C 1
ATOM 759 O O . ASP A 1 102 ? -7.797 31.047 2.658 1 98.81 102 ASP A O 1
ATOM 763 N N . LYS A 1 103 ? -8.492 29.469 4.078 1 98.81 103 LYS A N 1
ATOM 764 C CA . LYS A 1 103 ? -7.691 30 5.176 1 98.81 103 LYS A CA 1
ATOM 765 C C . LYS A 1 103 ? -6.199 29.859 4.883 1 98.81 103 LYS A C 1
ATOM 767 O O . LYS A 1 103 ? -5.418 30.766 5.156 1 98.81 103 LYS A O 1
ATOM 772 N N . ALA A 1 104 ? -5.793 28.719 4.348 1 98.69 104 ALA A N 1
ATOM 773 C CA . ALA A 1 104 ? -4.398 28.453 3.996 1 98.69 104 ALA A CA 1
ATOM 774 C C . ALA A 1 104 ? -3.928 29.406 2.902 1 98.69 104 ALA A C 1
ATOM 776 O O . ALA A 1 104 ? -2.783 29.875 2.918 1 98.69 104 ALA A O 1
ATOM 777 N N . ALA A 1 105 ? -4.793 29.688 1.907 1 98.44 105 ALA A N 1
ATOM 778 C CA . ALA A 1 105 ? -4.461 30.625 0.835 1 98.44 105 ALA A CA 1
ATOM 779 C C . ALA A 1 105 ? -4.223 32.031 1.386 1 98.44 105 ALA A C 1
ATOM 781 O O . ALA A 1 105 ? -3.357 32.75 0.891 1 98.44 105 ALA A O 1
ATOM 782 N N . ALA A 1 106 ? -4.969 32.375 2.424 1 98.62 106 ALA A N 1
ATOM 783 C CA . ALA A 1 106 ? -4.852 33.688 3.027 1 98.62 106 ALA A CA 1
ATOM 784 C C . ALA A 1 106 ? -3.639 33.781 3.949 1 98.62 106 ALA A C 1
ATOM 786 O O . ALA A 1 106 ? -3.062 34.844 4.137 1 98.62 106 ALA A O 1
ATOM 787 N N . ASP A 1 107 ? -3.258 32.656 4.543 1 98.69 107 ASP A N 1
ATOM 788 C CA . ASP A 1 107 ? -2.154 32.594 5.496 1 98.69 107 ASP A CA 1
ATOM 789 C C . ASP A 1 107 ? -1.469 31.219 5.422 1 98.69 107 ASP A C 1
ATOM 791 O O . ASP A 1 107 ? -1.979 30.234 5.953 1 98.69 107 ASP A O 1
ATOM 795 N N . SER A 1 108 ? -0.26 31.203 4.902 1 98.19 108 SER A N 1
ATOM 796 C CA . SER A 1 108 ? 0.474 29.953 4.723 1 98.19 108 SER A CA 1
ATOM 797 C C . SER A 1 108 ? 0.86 29.344 6.066 1 98.19 108 SER A C 1
ATOM 799 O O . SER A 1 108 ? 1.258 28.172 6.133 1 98.19 108 SER A O 1
ATOM 801 N N . ASP A 1 109 ? 0.721 30.094 7.125 1 98.69 109 ASP A N 1
ATOM 802 C CA . ASP A 1 109 ? 1.06 29.594 8.453 1 98.69 109 ASP A CA 1
ATOM 803 C C . ASP A 1 109 ? -0.198 29.312 9.273 1 98.69 109 ASP A C 1
ATOM 805 O O . ASP A 1 109 ? -0.146 29.281 10.5 1 98.69 109 ASP A O 1
ATOM 809 N N . TYR A 1 110 ? -1.334 29.234 8.586 1 98.88 110 TYR A N 1
ATOM 810 C CA . TYR A 1 110 ? -2.574 29.016 9.32 1 98.88 110 TYR A CA 1
ATOM 811 C C . TYR A 1 110 ? -2.514 27.719 10.125 1 98.88 110 TYR A C 1
ATOM 813 O O . TYR A 1 110 ? -2.121 26.672 9.602 1 98.88 110 TYR A O 1
ATOM 821 N N . ALA A 1 111 ? -2.879 27.781 11.367 1 98.94 111 ALA A N 1
ATOM 822 C CA . ALA A 1 111 ? -2.979 26.656 12.281 1 98.94 111 ALA A CA 1
ATOM 823 C C . ALA A 1 111 ? -4.438 26.312 12.586 1 98.94 111 ALA A C 1
ATOM 825 O O . ALA A 1 111 ? -5.16 27.125 13.164 1 98.94 111 ALA A O 1
ATOM 826 N N . LEU A 1 112 ? -4.914 25.156 12.125 1 98.94 112 LEU A N 1
ATOM 827 C CA . LEU A 1 112 ? -6.277 24.734 12.43 1 98.94 112 LEU A CA 1
ATOM 828 C C . LEU A 1 112 ? -6.547 24.812 13.93 1 98.94 112 LEU A C 1
ATOM 830 O O . LEU A 1 112 ? -5.773 24.281 14.727 1 98.94 112 LEU A O 1
ATOM 834 N N . THR A 1 113 ? -7.645 25.391 14.328 1 98.94 113 THR A N 1
ATOM 835 C CA . THR A 1 113 ? -7.934 25.625 15.742 1 98.94 113 THR A CA 1
ATOM 836 C C . THR A 1 113 ? -9 24.656 16.25 1 98.94 113 THR A C 1
ATOM 838 O O . THR A 1 113 ? -9.664 23.984 15.453 1 98.94 113 THR A O 1
ATOM 841 N N . VAL A 1 114 ? -9.109 24.656 17.594 1 98.94 114 VAL A N 1
ATOM 842 C CA . VAL A 1 114 ? -10.195 23.891 18.203 1 98.94 114 VAL A CA 1
ATOM 843 C C . VAL A 1 114 ? -11.539 24.422 17.719 1 98.94 114 VAL A C 1
ATOM 845 O O . VAL A 1 114 ? -12.453 23.641 17.438 1 98.94 114 VAL A O 1
ATOM 848 N N . SER A 1 115 ? -11.641 25.734 17.594 1 98.88 115 SER A N 1
ATOM 849 C CA . SER A 1 115 ? -12.883 26.344 17.125 1 98.88 115 SER A CA 1
ATOM 850 C C . SER A 1 115 ? -13.227 25.875 15.711 1 98.88 115 SER A C 1
ATOM 852 O O . SER A 1 115 ? -14.391 25.625 15.406 1 98.88 115 SER A O 1
ATOM 854 N N . ASP A 1 116 ? -12.227 25.781 14.812 1 98.88 116 ASP A N 1
ATOM 855 C CA . ASP A 1 116 ? -12.453 25.25 13.477 1 98.88 116 ASP A CA 1
ATOM 856 C C . ASP A 1 116 ? -13.07 23.844 13.539 1 98.88 116 ASP A C 1
ATOM 858 O O . ASP A 1 116 ? -14.008 23.547 12.797 1 98.88 116 ASP A O 1
ATOM 862 N N . LEU A 1 117 ? -12.523 23.016 14.422 1 98.94 117 LEU A N 1
ATOM 863 C CA . LEU A 1 117 ? -12.992 21.641 14.57 1 98.94 117 LEU A CA 1
ATOM 864 C C . LEU A 1 117 ? -14.414 21.609 15.117 1 98.94 117 LEU A C 1
ATOM 866 O O . LEU A 1 117 ? -15.25 20.844 14.625 1 98.94 117 LEU A O 1
ATOM 870 N N . GLN A 1 118 ? -14.672 22.406 16.078 1 98.88 118 GLN A N 1
ATOM 871 C CA . GLN A 1 118 ? -16 22.438 16.672 1 98.88 118 GLN A CA 1
ATOM 872 C C . GLN A 1 118 ? -17.047 22.938 15.664 1 98.88 118 GLN A C 1
ATOM 874 O O . GLN A 1 118 ? -18.156 22.406 15.602 1 98.88 118 GLN A O 1
ATOM 879 N N . GLU A 1 119 ? -16.703 23.969 14.93 1 98.81 119 GLU A N 1
ATOM 880 C CA . GLU A 1 119 ? -17.594 24.453 13.891 1 98.81 119 GLU A CA 1
ATOM 881 C C . GLU A 1 119 ? -17.844 23.391 12.836 1 98.81 119 GLU A C 1
ATOM 883 O O . GLU A 1 119 ? -18.984 23.219 12.375 1 98.81 119 GLU A O 1
ATOM 888 N N . TRP A 1 120 ? -16.797 22.719 12.445 1 98.88 120 TRP A N 1
ATOM 889 C CA . TRP A 1 120 ? -16.938 21.625 11.492 1 98.88 120 TRP A CA 1
ATOM 890 C C . TRP A 1 120 ? -17.922 20.578 12.016 1 98.88 120 TRP A C 1
ATOM 892 O O . TRP A 1 120 ? -18.812 20.125 11.281 1 98.88 120 TRP A O 1
ATOM 902 N N . GLU A 1 121 ? -17.734 20.172 13.289 1 98.88 121 GLU A N 1
ATOM 903 C CA . GLU A 1 121 ? -18.594 19.141 13.867 1 98.88 121 GLU A CA 1
ATOM 904 C C . GLU A 1 121 ? -20.047 19.625 13.938 1 98.88 121 GLU A C 1
ATOM 906 O O . GLU A 1 121 ? -20.984 18.828 13.781 1 98.88 121 GLU A O 1
ATOM 911 N N . ARG A 1 122 ? -20.266 20.906 14.219 1 98.69 122 ARG A N 1
ATOM 912 C CA . ARG A 1 122 ? -21.625 21.438 14.242 1 98.69 122 ARG A CA 1
ATOM 913 C C . ARG A 1 122 ? -22.297 21.266 12.891 1 98.69 122 ARG A C 1
ATOM 915 O O . ARG A 1 122 ? -23.5 21 12.82 1 98.69 122 ARG A O 1
ATOM 922 N N . ARG A 1 123 ? -21.562 21.328 11.82 1 98.5 123 ARG A N 1
ATOM 923 C CA . ARG A 1 123 ? -22.094 21.281 10.469 1 98.5 123 ARG A CA 1
ATOM 924 C C . ARG A 1 123 ? -22.188 19.844 9.953 1 98.5 123 ARG A C 1
ATOM 926 O O . ARG A 1 123 ? -23.078 19.516 9.164 1 98.5 123 ARG A O 1
ATOM 933 N N . ASN A 1 124 ? -21.281 18.984 10.406 1 98.62 124 ASN A N 1
ATOM 934 C CA . ASN A 1 124 ? -21.109 17.703 9.719 1 98.62 124 ASN A CA 1
ATOM 935 C C . ASN A 1 124 ? -21.344 16.531 10.664 1 98.62 124 ASN A C 1
ATOM 937 O O . ASN A 1 124 ? -21.359 15.375 10.227 1 98.62 124 ASN A O 1
ATOM 941 N N . GLY A 1 125 ? -21.547 16.797 11.961 1 98.25 125 GLY A N 1
ATOM 942 C CA . GLY A 1 125 ? -21.625 15.758 12.961 1 98.25 125 GLY A CA 1
ATOM 943 C C . GLY A 1 125 ? -20.297 15.469 13.641 1 98.25 125 GLY A C 1
ATOM 944 O O . GLY A 1 125 ? -19.266 15.992 13.227 1 98.25 125 GLY A O 1
ATOM 945 N N . LYS A 1 126 ? -20.375 14.68 14.625 1 98.25 126 LYS A N 1
ATOM 946 C CA . LYS A 1 126 ? -19.188 14.367 15.406 1 98.25 126 LYS A CA 1
ATOM 947 C C . LYS A 1 126 ? -18.156 13.617 14.562 1 98.25 126 LYS A C 1
ATOM 949 O O . LYS A 1 126 ? -18.516 12.703 13.812 1 98.25 126 LYS A O 1
ATOM 954 N N . ILE A 1 127 ? -16.953 13.984 14.656 1 98.62 127 ILE A N 1
ATOM 955 C CA . ILE A 1 127 ? -15.852 13.195 14.109 1 98.62 127 ILE A CA 1
ATOM 956 C C . ILE A 1 127 ? -15.828 11.82 14.766 1 98.62 127 ILE A C 1
ATOM 958 O O . ILE A 1 127 ? -15.859 11.711 16 1 98.62 127 ILE A O 1
ATOM 962 N N . PRO A 1 128 ? -15.75 10.742 14 1 97.75 128 PRO A N 1
ATOM 963 C CA . PRO A 1 128 ? -15.711 9.414 14.609 1 97.75 128 PRO A CA 1
ATOM 964 C C . PRO A 1 128 ? -14.5 9.219 15.523 1 97.75 128 PRO A C 1
ATOM 966 O O . PRO A 1 128 ? -13.445 9.812 15.289 1 97.75 128 PRO A O 1
ATOM 969 N N . ASP A 1 129 ? -14.688 8.359 16.547 1 97.31 129 ASP A N 1
ATOM 970 C CA . ASP A 1 129 ? -13.539 7.992 17.375 1 97.31 129 ASP A CA 1
ATOM 971 C C . ASP A 1 129 ? -12.516 7.195 16.562 1 97.31 129 ASP A C 1
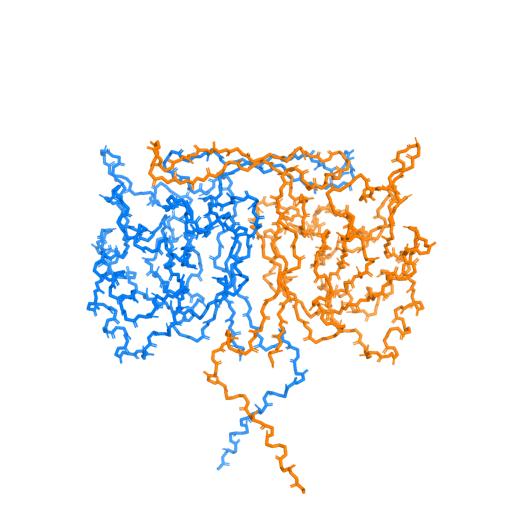ATOM 973 O O . ASP A 1 129 ? -12.883 6.328 15.766 1 97.31 129 ASP A O 1
ATOM 977 N N . GLY A 1 130 ? -11.25 7.469 16.75 1 97.56 130 GLY A N 1
ATOM 978 C CA . GLY A 1 130 ? -10.188 6.754 16.062 1 97.56 130 GLY A CA 1
ATOM 979 C C . GLY A 1 130 ? -10.133 7.055 14.578 1 97.56 130 GLY A C 1
ATOM 980 O O . GLY A 1 130 ? -9.828 6.176 13.773 1 97.56 130 GLY A O 1
ATOM 981 N N . ALA A 1 131 ? -10.438 8.312 14.18 1 98.25 131 ALA A N 1
ATOM 982 C CA . ALA A 1 131 ? -10.57 8.672 12.773 1 98.25 131 ALA A CA 1
ATOM 983 C C . ALA A 1 131 ? -9.234 9.148 12.203 1 98.25 131 ALA A C 1
ATOM 985 O O . ALA A 1 131 ? -8.312 9.477 12.961 1 98.25 131 ALA A O 1
ATOM 986 N N . ALA A 1 132 ? -9.133 9.078 10.914 1 98.81 132 ALA A N 1
ATOM 987 C CA . ALA A 1 132 ? -8.188 9.914 10.188 1 98.81 132 ALA A CA 1
ATOM 988 C C . ALA A 1 132 ? -8.773 11.305 9.922 1 98.81 132 ALA A C 1
ATOM 990 O O . ALA A 1 132 ? -9.727 11.445 9.156 1 98.81 132 ALA A O 1
ATOM 991 N N . VAL A 1 133 ? -8.234 12.258 10.555 1 98.94 133 VAL A N 1
ATOM 992 C CA . VAL A 1 133 ? -8.641 13.648 10.336 1 98.94 133 VAL A CA 1
ATOM 993 C C . VAL A 1 133 ? -7.734 14.289 9.281 1 98.94 133 VAL A C 1
ATOM 995 O O . VAL A 1 133 ? -6.594 14.648 9.578 1 98.94 133 VAL A O 1
ATOM 998 N N . VAL A 1 134 ? -8.289 14.469 8.086 1 99 134 VAL A N 1
ATOM 999 C CA . VAL A 1 134 ? -7.492 14.898 6.945 1 99 134 VAL A CA 1
ATOM 1000 C C . VAL A 1 134 ? -7.699 16.391 6.695 1 99 134 VAL A C 1
ATOM 1002 O O . VAL A 1 134 ? -8.82 16.828 6.414 1 99 134 VAL A O 1
ATOM 1005 N N . LEU A 1 135 ? -6.645 17.078 6.82 1 99 135 LEU A N 1
ATOM 1006 C CA . LEU A 1 135 ? -6.641 18.516 6.582 1 99 135 LEU A CA 1
ATOM 1007 C C . LEU A 1 135 ? -6.352 18.828 5.117 1 99 135 LEU A C 1
ATOM 1009 O O . LEU A 1 135 ? -5.25 18.562 4.629 1 99 135 LEU A O 1
ATOM 1013 N N . TRP A 1 136 ? -7.332 19.406 4.438 1 98.94 136 TRP A N 1
ATOM 1014 C CA . TRP A 1 136 ? -7.168 19.812 3.045 1 98.94 136 TRP A CA 1
ATOM 1015 C C . TRP A 1 136 ? -6.793 21.281 2.945 1 98.94 136 TRP A C 1
ATOM 1017 O O . TRP A 1 136 ? -7.645 22.156 3.117 1 98.94 136 TRP A O 1
ATOM 1027 N N . THR A 1 137 ? -5.57 21.484 2.617 1 98.88 137 THR A N 1
ATOM 1028 C CA . THR A 1 137 ? -5.035 22.844 2.643 1 98.88 137 THR A CA 1
ATOM 1029 C C . THR A 1 137 ? -4.953 23.422 1.23 1 98.88 137 THR A C 1
ATOM 1031 O O . THR A 1 137 ? -4.809 24.625 1.055 1 98.88 137 THR A O 1
ATOM 1034 N N . GLY A 1 138 ? -4.988 22.578 0.225 1 98.75 138 GLY A N 1
ATOM 1035 C CA . GLY A 1 138 ? -4.773 22.984 -1.155 1 98.75 138 GLY A CA 1
ATOM 1036 C C . GLY A 1 138 ? -3.316 22.938 -1.572 1 98.75 138 GLY A C 1
ATOM 1037 O O . GLY A 1 138 ? -2.988 23.203 -2.729 1 98.75 138 GLY A O 1
ATOM 1038 N N . TRP A 1 139 ? -2.48 22.547 -0.72 1 98.62 139 TRP A N 1
ATOM 1039 C CA . TRP A 1 139 ? -1.037 22.562 -0.933 1 98.62 139 TRP A CA 1
ATOM 1040 C C . TRP A 1 139 ? -0.632 21.609 -2.043 1 98.62 139 TRP A C 1
ATOM 1042 O O . TRP A 1 139 ? 0.396 21.797 -2.697 1 98.62 139 TRP A O 1
ATOM 1052 N N . GLU A 1 140 ? -1.437 20.547 -2.266 1 98.5 140 GLU A N 1
ATOM 1053 C CA . GLU A 1 140 ? -1.138 19.531 -3.266 1 98.5 140 GLU A CA 1
ATOM 1054 C C . GLU A 1 140 ? -0.958 20.141 -4.648 1 98.5 140 GLU A C 1
ATOM 1056 O O . GLU A 1 140 ? -0.263 19.578 -5.5 1 98.5 140 GLU A O 1
ATOM 1061 N N . SER A 1 141 ? -1.558 21.297 -4.867 1 98 141 SER A N 1
ATOM 1062 C CA . SER A 1 141 ? -1.444 21.969 -6.16 1 98 141 SER A CA 1
ATOM 1063 C C . SER A 1 141 ? -0.027 22.484 -6.395 1 98 141 SER A C 1
ATOM 1065 O O . SER A 1 141 ? 0.338 22.812 -7.523 1 98 141 SER A O 1
ATOM 1067 N N . ARG A 1 142 ? 0.773 22.547 -5.391 1 98.06 142 ARG A N 1
ATOM 1068 C CA . ARG A 1 142 ? 2.137 23.062 -5.469 1 98.06 142 ARG A CA 1
ATOM 1069 C C . ARG A 1 142 ? 3.133 21.938 -5.723 1 98.06 142 ARG A C 1
ATOM 1071 O O . ARG A 1 142 ? 4.332 22.188 -5.863 1 98.06 142 ARG A O 1
ATOM 1078 N N . TRP A 1 143 ? 2.711 20.719 -5.812 1 98.25 143 TRP A N 1
ATOM 1079 C CA . TRP A 1 143 ? 3.568 19.547 -5.969 1 98.25 143 TRP A CA 1
ATOM 1080 C C . TRP A 1 143 ? 4.457 19.672 -7.199 1 98.25 143 TRP A C 1
ATOM 1082 O O . TRP A 1 143 ? 3.99 20.062 -8.273 1 98.25 143 TRP A O 1
ATOM 1092 N N . GLY A 1 144 ? 5.73 19.375 -7.031 1 96.31 144 GLY A N 1
ATOM 1093 C CA . GLY A 1 144 ? 6.664 19.391 -8.148 1 96.31 144 GLY A CA 1
ATOM 1094 C C . GLY A 1 144 ? 7.273 20.766 -8.391 1 96.31 144 GLY A C 1
ATOM 1095 O O . GLY A 1 144 ? 7.969 20.969 -9.383 1 96.31 144 GLY A O 1
ATOM 1096 N N . SER A 1 145 ? 6.969 21.719 -7.48 1 95 145 SER A N 1
ATOM 1097 C CA . SER A 1 145 ? 7.52 23.062 -7.598 1 95 145 SER A CA 1
ATOM 1098 C C . SER A 1 145 ? 8.25 23.484 -6.324 1 95 145 SER A C 1
ATOM 1100 O O . SER A 1 145 ? 8.094 22.844 -5.277 1 95 145 SER A O 1
ATOM 1102 N N . GLU A 1 146 ? 9.016 24.562 -6.41 1 89.12 146 GLU A N 1
ATOM 1103 C CA . GLU A 1 146 ? 9.719 25.109 -5.254 1 89.12 146 GLU A CA 1
ATOM 1104 C C . GLU A 1 146 ? 8.742 25.688 -4.23 1 89.12 146 GLU A C 1
ATOM 1106 O O . GLU A 1 146 ? 9.07 25.812 -3.053 1 89.12 146 GLU A O 1
ATOM 1111 N N . GLU A 1 147 ? 7.586 25.922 -4.723 1 94.19 147 GLU A N 1
ATOM 1112 C CA . GLU A 1 147 ? 6.574 26.531 -3.861 1 94.19 147 GLU A CA 1
ATOM 1113 C C . GLU A 1 147 ? 6.066 25.531 -2.818 1 94.19 147 GLU A C 1
ATOM 1115 O O . GLU A 1 147 ? 5.418 25.922 -1.847 1 94.19 147 GLU A O 1
ATOM 1120 N N . TYR A 1 148 ? 6.367 24.297 -3.031 1 97.12 148 TYR A N 1
ATOM 1121 C CA . TYR A 1 148 ? 5.879 23.297 -2.086 1 97.12 148 TYR A CA 1
ATOM 1122 C C . TYR A 1 148 ? 6.527 23.484 -0.718 1 97.12 148 TYR A C 1
ATOM 1124 O O . TYR A 1 148 ? 5.84 23.484 0.305 1 97.12 148 TYR A O 1
ATOM 1132 N N . ALA A 1 149 ? 7.801 23.625 -0.714 1 93.81 149 ALA A N 1
ATOM 1133 C CA . ALA A 1 149 ? 8.477 23.875 0.556 1 93.81 149 ALA A CA 1
ATOM 1134 C C . ALA A 1 149 ? 8.133 25.266 1.098 1 93.81 149 ALA A C 1
ATOM 1136 O O . ALA A 1 149 ? 8.031 25.453 2.312 1 93.81 149 ALA A O 1
ATOM 1137 N N . ASN A 1 150 ? 8.008 26.219 0.145 1 96.12 150 ASN A N 1
ATOM 1138 C CA . ASN A 1 150 ? 7.633 27.594 0.461 1 96.12 150 ASN A CA 1
ATOM 1139 C C . ASN A 1 150 ? 8.562 28.203 1.506 1 96.12 150 ASN A C 1
ATOM 1141 O O . ASN A 1 150 ? 8.102 28.766 2.5 1 96.12 150 ASN A O 1
ATOM 1145 N N . ALA A 1 151 ? 9.836 28.016 1.317 1 94.12 151 ALA A N 1
ATOM 1146 C CA . ALA A 1 151 ? 10.844 28.547 2.232 1 94.12 151 ALA A CA 1
ATOM 1147 C C . ALA A 1 151 ? 11.07 30.031 1.991 1 94.12 151 ALA A C 1
ATOM 1149 O O . ALA A 1 151 ? 11.094 30.484 0.844 1 94.12 151 ALA A O 1
ATOM 1150 N N . ASP A 1 152 ? 11.203 30.797 3.047 1 95 152 ASP A N 1
ATOM 1151 C CA . ASP A 1 152 ? 11.539 32.219 2.896 1 95 152 ASP A CA 1
ATOM 1152 C C . ASP A 1 152 ? 13.039 32.406 2.695 1 95 152 ASP A C 1
ATOM 1154 O O . ASP A 1 152 ? 13.773 31.422 2.479 1 95 152 ASP A O 1
ATOM 1158 N N . ALA A 1 153 ? 13.445 33.594 2.713 1 95 153 ALA A N 1
ATOM 1159 C CA . ALA A 1 153 ? 14.82 33.969 2.387 1 95 153 ALA A CA 1
ATOM 1160 C C . ALA A 1 153 ? 15.797 33.344 3.398 1 95 153 ALA A C 1
ATOM 1162 O O . ALA A 1 153 ? 16.969 33.156 3.092 1 95 153 ALA A O 1
ATOM 1163 N N . GLU A 1 154 ? 15.336 33.062 4.586 1 95 154 GLU A N 1
ATOM 1164 C CA . GLU A 1 154 ? 16.188 32.5 5.637 1 95 154 GLU A CA 1
ATOM 1165 C C . GLU A 1 154 ? 16.109 30.984 5.641 1 95 154 GLU A C 1
ATOM 1167 O O . GLU A 1 154 ? 16.734 30.344 6.48 1 95 154 GLU A O 1
ATOM 1172 N N . GLY A 1 155 ? 15.312 30.375 4.77 1 92.12 155 GLY A N 1
ATOM 1173 C CA . GLY A 1 155 ? 15.219 28.938 4.652 1 92.12 155 GLY A CA 1
ATOM 1174 C C . GLY A 1 155 ? 14.117 28.344 5.508 1 92.12 155 GLY A C 1
ATOM 1175 O O . GLY A 1 155 ? 13.992 27.109 5.598 1 92.12 155 GLY A O 1
ATOM 1176 N N . VAL A 1 156 ? 13.344 29.219 6.125 1 94.19 156 VAL A N 1
ATOM 1177 C CA . VAL A 1 156 ? 12.258 28.75 6.984 1 94.19 156 VAL A CA 1
ATOM 1178 C C . VAL A 1 156 ? 11.055 28.375 6.129 1 94.19 156 VAL A C 1
ATOM 1180 O O . VAL A 1 156 ? 10.578 29.172 5.32 1 94.19 156 VAL A O 1
ATOM 1183 N N . THR A 1 157 ? 10.57 27.141 6.316 1 95.25 157 THR A N 1
ATOM 1184 C CA . THR A 1 157 ? 9.398 26.656 5.594 1 95.25 157 THR A CA 1
ATOM 1185 C C . THR A 1 157 ? 8.117 27.25 6.172 1 95.25 157 THR A C 1
ATOM 1187 O O . THR A 1 157 ? 7.984 27.375 7.391 1 95.25 157 THR A O 1
ATOM 1190 N N . HIS A 1 158 ? 7.242 27.594 5.273 1 97.31 158 HIS A N 1
ATOM 1191 C CA . HIS A 1 158 ? 5.914 28.062 5.664 1 97.31 158 HIS A CA 1
ATOM 1192 C C . HIS A 1 158 ? 4.828 27.172 5.055 1 97.31 158 HIS A C 1
ATOM 1194 O O . HIS A 1 158 ? 4.625 27.188 3.838 1 97.31 158 HIS A O 1
ATOM 1200 N N . GLN A 1 159 ? 4.188 26.422 5.832 1 98.12 159 GLN A N 1
ATOM 1201 C CA . GLN A 1 159 ? 3.02 25.641 5.457 1 98.12 159 GLN A CA 1
ATOM 1202 C C . GLN A 1 159 ? 1.995 25.594 6.586 1 98.12 159 GLN A C 1
ATOM 1204 O O . GLN A 1 159 ? 2.352 25.703 7.762 1 98.12 159 GLN A O 1
ATOM 1209 N N . PRO A 1 160 ? 0.658 25.469 6.246 1 98.81 160 PRO A N 1
ATOM 1210 C CA . PRO A 1 160 ? -0.37 25.312 7.277 1 98.81 160 PRO A CA 1
ATOM 1211 C C . PRO A 1 160 ? -0.329 23.953 7.953 1 98.81 160 PRO A C 1
ATOM 1213 O O . PRO A 1 160 ? 0.361 23.047 7.48 1 98.81 160 PRO A O 1
ATOM 1216 N N . GLY A 1 161 ? -0.958 23.828 9.055 1 98.88 161 GLY A N 1
ATOM 1217 C CA . GLY A 1 161 ? -1.043 22.578 9.797 1 98.88 161 GLY A CA 1
ATOM 1218 C C . GLY A 1 161 ? -2.059 22.625 10.922 1 98.88 161 GLY A C 1
ATOM 1219 O O . GLY A 1 161 ? -2.979 23.438 10.906 1 98.88 161 GLY A O 1
ATOM 1220 N N . PHE A 1 162 ? -1.95 21.672 11.773 1 98.94 162 PHE A N 1
ATOM 1221 C CA . PHE A 1 162 ? -2.754 21.656 12.992 1 98.94 162 PHE A CA 1
ATOM 1222 C C . PHE A 1 162 ? -2.098 22.469 14.094 1 98.94 162 PHE A C 1
ATOM 1224 O O . PHE A 1 162 ? -0.875 22.453 14.242 1 98.94 162 PHE A O 1
ATOM 1231 N N . SER A 1 163 ? -2.9 23.172 14.859 1 98.94 163 SER A N 1
ATOM 1232 C CA . SER A 1 163 ? -2.352 23.734 16.094 1 98.94 163 SER A CA 1
ATOM 1233 C C . SER A 1 163 ? -2.158 22.641 17.156 1 98.94 163 SER A C 1
ATOM 1235 O O . SER A 1 163 ? -2.832 21.609 17.125 1 98.94 163 SER A O 1
ATOM 1237 N N . VAL A 1 164 ? -1.266 22.906 18.078 1 98.81 164 VAL A N 1
ATOM 1238 C CA . VAL A 1 164 ? -1.036 22.016 19.203 1 98.81 164 VAL A CA 1
ATOM 1239 C C . VAL A 1 164 ? -2.336 21.797 19.969 1 98.81 164 VAL A C 1
ATOM 1241 O O . VAL A 1 164 ? -2.686 20.672 20.328 1 98.81 164 VAL A O 1
ATOM 1244 N N . ASP A 1 165 ? -3.092 22.875 20.172 1 98.88 165 ASP A N 1
ATOM 1245 C CA . ASP A 1 165 ? -4.355 22.797 20.906 1 98.88 165 ASP A CA 1
ATOM 1246 C C . ASP A 1 165 ? -5.359 21.906 20.172 1 98.88 165 ASP A C 1
ATOM 1248 O O . ASP A 1 165 ? -6.086 21.141 20.812 1 98.88 165 ASP A O 1
ATOM 1252 N N . ALA A 1 166 ? -5.43 22.047 18.906 1 98.94 166 ALA A N 1
ATOM 1253 C CA . ALA A 1 166 ? -6.352 21.234 18.109 1 98.94 166 ALA A CA 1
ATOM 1254 C C . ALA A 1 166 ? -6 19.75 18.219 1 98.94 166 ALA A C 1
ATOM 1256 O O . ALA A 1 166 ? -6.879 18.906 18.438 1 98.94 166 ALA A O 1
ATOM 1257 N N . ALA A 1 167 ? -4.707 19.422 18.047 1 98.88 167 ALA A N 1
ATOM 1258 C CA . ALA A 1 167 ? -4.266 18.031 18.172 1 98.88 167 ALA A CA 1
ATOM 1259 C C . ALA A 1 167 ? -4.594 17.469 19.562 1 98.88 167 ALA A C 1
ATOM 1261 O O . ALA A 1 167 ? -5.121 16.359 19.688 1 98.88 167 ALA A O 1
ATOM 1262 N N . GLN A 1 168 ? -4.297 18.297 20.562 1 98.81 168 GLN A N 1
ATOM 1263 C CA . GLN A 1 168 ? -4.57 17.859 21.922 1 98.81 168 GLN A CA 1
ATOM 1264 C C . GLN A 1 168 ? -6.066 17.656 22.156 1 98.81 168 GLN A C 1
ATOM 1266 O O . GLN A 1 168 ? -6.473 16.703 22.812 1 98.81 168 GLN A O 1
ATOM 1271 N N . TRP A 1 169 ? -6.867 18.547 21.656 1 98.94 169 TRP A N 1
ATOM 1272 C CA . TRP A 1 169 ? -8.32 18.438 21.781 1 98.94 169 TRP A CA 1
ATOM 1273 C C . TRP A 1 169 ? -8.82 17.141 21.125 1 98.94 169 TRP A C 1
ATOM 1275 O O . TRP A 1 169 ? -9.664 16.453 21.703 1 98.94 169 TRP A O 1
ATOM 1285 N N . LEU A 1 170 ? -8.359 16.812 19.938 1 98.94 170 LEU A N 1
ATOM 1286 C CA . LEU A 1 170 ? -8.742 15.578 19.234 1 98.94 170 LEU A CA 1
ATOM 1287 C C . LEU A 1 170 ? -8.367 14.352 20.062 1 98.94 170 LEU A C 1
ATOM 1289 O O . LEU A 1 170 ? -9.117 13.375 20.109 1 98.94 170 LEU A O 1
ATOM 1293 N N . ILE A 1 171 ? -7.176 14.367 20.703 1 98.81 171 ILE A N 1
ATOM 1294 C CA . ILE A 1 171 ? -6.703 13.25 21.516 1 98.81 171 ILE A CA 1
ATOM 1295 C C . ILE A 1 171 ? -7.551 13.133 22.781 1 98.81 171 ILE A C 1
ATOM 1297 O O . ILE A 1 171 ? -8.07 12.062 23.094 1 98.81 171 ILE A O 1
ATOM 1301 N N . ASP A 1 172 ? -7.754 14.258 23.438 1 98.62 172 ASP A N 1
ATOM 1302 C CA . ASP A 1 172 ? -8.445 14.273 24.719 1 98.62 172 ASP A CA 1
ATOM 1303 C C . ASP A 1 172 ? -9.906 13.852 24.562 1 98.62 172 ASP A C 1
ATOM 1305 O O . ASP A 1 172 ? -10.492 13.273 25.469 1 98.62 172 ASP A O 1
ATOM 1309 N N . THR A 1 173 ? -10.438 14.07 23.422 1 98.56 173 THR A N 1
ATOM 1310 C CA . THR A 1 173 ? -11.859 13.812 23.234 1 98.56 173 THR A CA 1
ATOM 1311 C C . THR A 1 173 ? -12.086 12.477 22.531 1 98.56 173 THR A C 1
ATOM 1313 O O . THR A 1 173 ? -13.227 12.109 22.234 1 98.56 173 THR A O 1
ATOM 1316 N N . GLY A 1 174 ? -11.07 11.734 22.172 1 98.19 174 GLY A N 1
ATOM 1317 C CA . GLY A 1 174 ? -11.172 10.367 21.703 1 98.19 174 GLY A CA 1
ATOM 1318 C C . GLY A 1 174 ? -11.289 10.266 20.203 1 98.19 174 GLY A C 1
ATOM 1319 O O . GLY A 1 174 ? -11.289 9.164 19.641 1 98.19 174 GLY A O 1
ATOM 1320 N N . ARG A 1 175 ? -11.352 11.484 19.5 1 98.44 175 ARG A N 1
ATOM 1321 C CA . ARG A 1 175 ? -11.328 11.445 18.031 1 98.44 175 ARG A CA 1
ATOM 1322 C C . ARG A 1 175 ? -10.023 10.844 17.531 1 98.44 175 ARG A C 1
ATOM 1324 O O . ARG A 1 175 ? -10.023 10.117 16.531 1 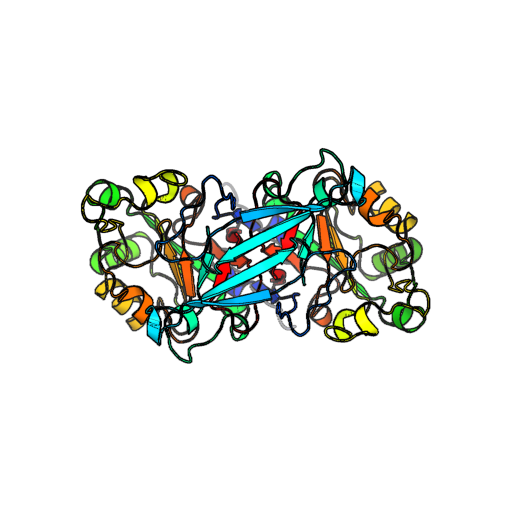98.44 175 ARG A O 1
ATOM 1331 N N . LEU A 1 176 ? -8.984 11.164 18.188 1 98.25 176 LEU A N 1
ATOM 1332 C CA . LEU A 1 176 ? -7.723 10.438 18.125 1 98.25 176 LEU A CA 1
ATOM 1333 C C . LEU A 1 176 ? -7.492 9.648 19.406 1 98.25 176 LEU A C 1
ATOM 1335 O O . LEU A 1 176 ? -6.914 10.164 20.375 1 98.25 176 LEU A O 1
ATOM 1339 N N . GLY A 1 177 ? -7.918 8.359 19.438 1 96.56 177 GLY A N 1
ATOM 1340 C CA . GLY A 1 177 ? -7.801 7.52 20.625 1 96.56 177 GLY A CA 1
ATOM 1341 C C . GLY A 1 177 ? -6.547 6.668 20.625 1 96.56 177 GLY A C 1
ATOM 1342 O O . GLY A 1 177 ? -5.441 7.18 20.453 1 96.56 177 GLY A O 1
ATOM 1343 N N . THR A 1 178 ? -6.762 5.422 20.906 1 97.12 178 THR A N 1
ATOM 1344 C CA . THR A 1 178 ? -5.645 4.492 20.766 1 97.12 178 THR A CA 1
ATOM 1345 C C . THR A 1 178 ? -5.164 4.43 19.328 1 97.12 178 THR A C 1
ATOM 1347 O O . THR A 1 178 ? -3.959 4.391 19.062 1 97.12 178 THR A O 1
ATOM 1350 N N . ARG A 1 179 ? -6.16 4.477 18.469 1 97.44 179 ARG A N 1
ATOM 1351 C CA . ARG A 1 179 ? -5.918 4.57 17.031 1 97.44 179 ARG A CA 1
ATOM 1352 C C . ARG A 1 179 ? -6.379 5.918 16.484 1 97.44 179 ARG A C 1
ATOM 1354 O O . ARG A 1 179 ? -7.211 6.59 17.109 1 97.44 179 ARG A O 1
ATOM 1361 N N . GLY A 1 180 ? -5.891 6.211 15.305 1 98.5 180 GLY A N 1
ATOM 1362 C CA . GLY A 1 180 ? -6.234 7.438 14.609 1 98.5 180 GLY A CA 1
ATOM 1363 C C . GLY A 1 180 ? -5.09 7.984 13.773 1 98.5 180 GLY A C 1
ATOM 1364 O O . GLY A 1 180 ? -3.971 7.469 13.828 1 98.5 180 GLY A O 1
ATOM 1365 N N . ALA A 1 181 ? -5.41 9.055 13.039 1 98.94 181 ALA A N 1
ATOM 1366 C CA . ALA A 1 181 ? -4.402 9.656 12.172 1 98.94 181 ALA A CA 1
ATOM 1367 C C . ALA A 1 181 ? -4.676 11.141 11.953 1 98.94 181 ALA A C 1
ATOM 1369 O O . ALA A 1 181 ? -5.828 11.578 11.984 1 98.94 181 ALA A O 1
ATOM 1370 N N . LEU A 1 182 ? -3.631 11.852 11.797 1 99 182 LEU A N 1
ATOM 1371 C CA . LEU A 1 182 ? -3.705 13.156 11.141 1 99 182 LEU A CA 1
ATOM 1372 C C . LEU A 1 182 ? -3.168 13.078 9.719 1 99 182 LEU A C 1
ATOM 1374 O O . LEU A 1 182 ? -2.078 12.547 9.492 1 99 182 LEU A O 1
ATOM 1378 N N . GLY A 1 183 ? -3.957 13.523 8.773 1 98.94 183 GLY A N 1
ATOM 1379 C CA . GLY A 1 183 ? -3.584 13.57 7.371 1 98.94 183 GLY A CA 1
ATOM 1380 C C . GLY A 1 183 ? -3.516 14.977 6.812 1 98.94 183 GLY A C 1
ATOM 1381 O O . GLY A 1 183 ? -4.234 15.867 7.27 1 98.94 183 GLY A O 1
ATOM 1382 N N . THR A 1 184 ? -2.68 15.156 5.801 1 98.94 184 THR A N 1
ATOM 1383 C CA . THR A 1 184 ? -2.564 16.469 5.176 1 98.94 184 THR A CA 1
ATOM 1384 C C . THR A 1 184 ? -1.92 16.359 3.795 1 98.94 184 THR A C 1
ATOM 1386 O O . THR A 1 184 ? -1.249 15.367 3.498 1 98.94 184 THR A O 1
ATOM 1389 N N . ASP A 1 185 ? -2.131 17.391 2.949 1 98.94 185 ASP A N 1
ATOM 1390 C CA . ASP A 1 185 ? -1.482 17.469 1.642 1 98.94 185 ASP A CA 1
ATOM 1391 C C . ASP A 1 185 ? -0.185 18.266 1.712 1 98.94 185 ASP A C 1
ATOM 1393 O O . ASP A 1 185 ? 0.362 18.656 0.68 1 98.94 185 ASP A O 1
ATOM 1397 N N . THR A 1 186 ? 0.354 18.547 2.922 1 98.69 186 THR A N 1
ATOM 1398 C CA . THR A 1 186 ? 1.646 19.188 3.129 1 98.69 186 THR A CA 1
ATOM 1399 C C . THR A 1 186 ? 2.693 18.172 3.564 1 98.69 186 THR A C 1
ATOM 1401 O O . THR A 1 186 ? 2.428 16.969 3.576 1 98.69 186 THR A O 1
ATOM 1404 N N . PHE A 1 187 ? 3.889 18.625 4.012 1 98 187 PHE A N 1
ATOM 1405 C CA . PHE A 1 187 ? 4.984 17.75 4.422 1 98 187 PHE A CA 1
ATOM 1406 C C . PHE A 1 187 ? 4.621 16.984 5.688 1 98 187 PHE A C 1
ATOM 1408 O O . PHE A 1 187 ? 5.195 15.93 5.961 1 98 187 PHE A O 1
ATOM 1415 N N . GLY A 1 188 ? 3.684 17.469 6.441 1 98.19 188 GLY A N 1
ATOM 1416 C CA . GLY A 1 188 ? 3.283 16.875 7.707 1 98.19 188 GLY A CA 1
ATOM 1417 C C . GLY A 1 188 ? 2.25 17.703 8.453 1 98.19 188 GLY A C 1
ATOM 1418 O O . GLY A 1 188 ? 1.853 18.781 7.992 1 98.19 188 GLY A O 1
ATOM 1419 N N . PRO A 1 189 ? 1.837 17.219 9.578 1 98.75 189 PRO A N 1
ATOM 1420 C CA . PRO A 1 189 ? 0.731 17.875 10.281 1 98.75 189 PRO A CA 1
ATOM 1421 C C . PRO A 1 189 ? 1.17 19.125 11.039 1 98.75 189 PRO A C 1
ATOM 1423 O O . PRO A 1 189 ? 0.327 19.906 11.492 1 98.75 189 PRO A O 1
ATOM 1426 N N . ASP A 1 190 ? 2.445 19.359 11.227 1 98.69 190 ASP A N 1
ATOM 1427 C CA . ASP A 1 190 ? 2.963 20.516 11.945 1 98.69 190 ASP A CA 1
ATOM 1428 C C . ASP A 1 190 ? 2.961 21.75 11.062 1 98.69 190 ASP A C 1
ATOM 1430 O O . ASP A 1 190 ? 2.926 21.656 9.828 1 98.69 190 ASP A O 1
ATOM 1434 N N . LEU A 1 191 ? 3.023 22.938 11.719 1 98.56 191 LEU A N 1
ATOM 1435 C CA . LEU A 1 191 ? 3.348 24.156 11 1 98.56 191 LEU A CA 1
ATOM 1436 C C . LEU A 1 191 ? 4.766 24.109 10.445 1 98.56 191 LEU A C 1
ATOM 1438 O O . LEU A 1 191 ? 5.68 23.609 11.109 1 98.56 191 LEU A O 1
ATOM 1442 N N . GLY A 1 192 ? 4.879 24.641 9.273 1 97.19 192 GLY A N 1
ATOM 1443 C CA . GLY A 1 192 ? 6.176 24.578 8.617 1 97.19 192 GLY A CA 1
ATOM 1444 C C . GLY A 1 192 ? 7.258 25.328 9.359 1 97.19 192 GLY A C 1
ATOM 1445 O O . GLY A 1 192 ? 8.438 24.984 9.281 1 97.19 192 GLY A O 1
ATOM 1446 N N . ASN A 1 193 ? 6.855 26.344 10.086 1 96.88 193 ASN A N 1
ATOM 1447 C CA . ASN A 1 193 ? 7.84 27.219 10.711 1 96.88 193 ASN A CA 1
ATOM 1448 C C . ASN A 1 193 ? 8.094 26.828 12.164 1 96.88 193 ASN A C 1
ATOM 1450 O O . ASN A 1 193 ? 8.656 27.625 12.93 1 96.88 193 ASN A O 1
ATOM 1454 N N . ASP A 1 194 ? 7.629 25.703 12.594 1 95.81 194 ASP A N 1
ATOM 1455 C CA . ASP A 1 194 ? 7.945 25.141 13.906 1 95.81 194 ASP A CA 1
ATOM 1456 C C . ASP A 1 194 ? 8.781 23.875 13.773 1 95.81 194 ASP A C 1
ATOM 1458 O O . ASP A 1 194 ? 8.234 22.781 13.562 1 95.81 194 ASP A O 1
ATOM 1462 N N . GLU A 1 195 ? 10.016 23.938 14.008 1 91.5 195 GLU A N 1
ATOM 1463 C CA . GLU A 1 195 ? 10.953 22.844 13.766 1 91.5 195 GLU A CA 1
ATOM 1464 C C . GLU A 1 195 ? 11.062 21.938 14.984 1 91.5 195 GLU A C 1
ATOM 1466 O O . GLU A 1 195 ? 11.883 21.016 15.008 1 91.5 195 GLU A O 1
ATOM 1471 N N . THR A 1 196 ? 10.227 22.219 16 1 95.25 196 THR A N 1
ATOM 1472 C CA . THR A 1 196 ? 10.219 21.328 17.156 1 95.25 196 THR A CA 1
ATOM 1473 C C . THR A 1 196 ? 9.148 20.25 17 1 95.25 196 THR A C 1
ATOM 1475 O O . THR A 1 196 ? 9.039 19.344 17.844 1 95.25 196 THR A O 1
ATOM 1478 N N . TYR A 1 197 ? 8.289 20.297 16.047 1 96.88 197 TYR A N 1
ATOM 1479 C CA . TYR A 1 197 ? 7.312 19.297 15.625 1 96.88 197 TYR A CA 1
ATOM 1480 C C . TYR A 1 197 ? 6.402 18.891 16.781 1 96.88 197 TYR A C 1
ATOM 1482 O O . TYR A 1 197 ? 6.227 17.703 17.047 1 96.88 197 TYR A O 1
ATOM 1490 N N . PRO A 1 198 ? 5.754 19.859 17.422 1 98.12 198 PRO A N 1
ATOM 1491 C CA . PRO A 1 198 ? 4.977 19.516 18.625 1 98.12 198 PRO A CA 1
ATOM 1492 C C . PRO A 1 198 ? 3.723 18.703 18.297 1 98.12 198 PRO A C 1
ATOM 1494 O O . PRO A 1 198 ? 3.312 17.859 19.094 1 98.12 198 PRO A O 1
ATOM 1497 N N . VAL A 1 199 ? 3.105 18.953 17.172 1 98.75 199 VAL A N 1
ATOM 1498 C CA . VAL A 1 199 ? 1.909 18.203 16.797 1 98.75 199 VAL A CA 1
ATOM 1499 C C . VAL A 1 199 ? 2.268 16.75 16.516 1 98.75 199 VAL A C 1
ATOM 1501 O O . VAL A 1 199 ? 1.585 15.836 16.984 1 98.75 199 VAL A O 1
ATOM 1504 N N . SER A 1 200 ? 3.334 16.5 15.766 1 98.38 200 SER A N 1
ATOM 1505 C CA . SER A 1 200 ? 3.812 15.148 15.508 1 98.38 200 SER A CA 1
ATOM 1506 C C . SER A 1 200 ? 4.141 14.43 16.812 1 98.38 200 SER A C 1
ATOM 1508 O O . SER A 1 200 ? 3.785 13.258 16.984 1 98.38 200 SER A O 1
ATOM 1510 N N . THR A 1 201 ? 4.785 15.133 17.688 1 97.06 201 THR A N 1
ATOM 1511 C CA . THR A 1 201 ? 5.148 14.516 18.969 1 97.06 201 THR A CA 1
ATOM 1512 C C . THR A 1 201 ? 3.906 14.062 19.719 1 97.06 201 THR A C 1
ATOM 1514 O O . THR A 1 201 ? 3.898 12.984 20.328 1 97.06 201 THR A O 1
ATOM 1517 N N . LEU A 1 202 ? 2.863 14.844 19.703 1 97.81 202 LEU A N 1
ATOM 1518 C CA . LEU A 1 202 ? 1.604 14.477 20.344 1 97.81 202 LEU A CA 1
ATOM 1519 C C . LEU A 1 202 ? 0.948 13.305 19.609 1 97.81 202 LEU A C 1
ATOM 1521 O O . LEU A 1 202 ? 0.451 12.375 20.25 1 97.81 202 LEU A O 1
ATOM 1525 N N . LEU A 1 203 ? 0.953 13.352 18.312 1 98.5 203 LEU A N 1
ATOM 1526 C CA . LEU A 1 203 ? 0.257 12.383 17.484 1 98.5 203 LEU A CA 1
ATOM 1527 C C . LEU A 1 203 ? 0.873 10.992 17.625 1 98.5 203 LEU A C 1
ATOM 1529 O O . LEU A 1 203 ? 0.159 10.016 17.859 1 98.5 203 LEU A O 1
ATOM 1533 N N . TYR A 1 204 ? 2.201 10.938 17.406 1 97.81 204 TYR A N 1
ATOM 1534 C CA . TYR A 1 204 ? 2.924 9.672 17.281 1 97.81 204 TYR A CA 1
ATOM 1535 C C . TYR A 1 204 ? 3.068 8.992 18.641 1 97.81 204 TYR A C 1
ATOM 1537 O O . TYR A 1 204 ? 4.176 8.875 19.172 1 97.81 204 TYR A O 1
ATOM 1545 N N . ASP A 1 205 ? 2.08 8.469 19.094 1 95.75 205 ASP A N 1
ATOM 1546 C CA . ASP A 1 205 ? 1.929 7.719 20.328 1 95.75 205 ASP A CA 1
ATOM 1547 C C . ASP A 1 205 ? 0.903 6.598 20.172 1 95.75 205 ASP A C 1
ATOM 1549 O O . ASP A 1 205 ? 0.041 6.66 19.297 1 95.75 205 ASP A O 1
ATOM 1553 N N . LYS A 1 206 ? 1.039 5.473 21.016 1 97.5 206 LYS A N 1
ATOM 1554 C CA . LYS A 1 206 ? 0.15 4.32 20.922 1 97.5 206 LYS A CA 1
ATOM 1555 C C . LYS A 1 206 ? 0.13 3.752 19.5 1 97.5 206 LYS A C 1
ATOM 1557 O O . LYS A 1 206 ? 1.181 3.434 18.938 1 97.5 206 LYS A O 1
ATOM 1562 N N . HIS A 1 207 ? -1.065 3.797 18.828 1 98.56 207 HIS A N 1
ATOM 1563 C CA . HIS A 1 207 ? -1.183 3.234 17.484 1 98.56 207 HIS A CA 1
ATOM 1564 C C . HIS A 1 207 ? -1.538 4.309 16.469 1 98.56 207 HIS A C 1
ATOM 1566 O O . HIS A 1 207 ? -2.066 4.004 15.398 1 98.56 207 HIS A O 1
ATOM 1572 N N . ARG A 1 208 ? -1.265 5.613 16.797 1 98.81 208 ARG A N 1
ATOM 1573 C CA . ARG A 1 208 ? -1.665 6.707 15.922 1 98.81 208 ARG A CA 1
ATOM 1574 C C . ARG A 1 208 ? -0.618 6.949 14.844 1 98.81 208 ARG A C 1
ATOM 1576 O O . ARG A 1 208 ? 0.583 6.922 15.117 1 98.81 208 ARG A O 1
ATOM 1583 N N . ILE A 1 209 ? -1.085 7.258 13.625 1 98.88 209 ILE A N 1
ATOM 1584 C CA . ILE A 1 209 ? -0.202 7.391 12.469 1 98.88 209 ILE A CA 1
ATOM 1585 C C . ILE A 1 209 ? -0.431 8.742 11.805 1 98.88 209 ILE A C 1
ATOM 1587 O O . ILE A 1 209 ? -1.359 9.477 12.156 1 98.88 209 ILE A O 1
ATOM 1591 N N . SER A 1 210 ? 0.442 9.117 10.906 1 98.81 210 SER A N 1
ATOM 1592 C CA . SER A 1 210 ? 0.247 10.281 10.047 1 98.81 210 SER A CA 1
ATOM 1593 C C . SER A 1 210 ? 0.077 9.867 8.594 1 98.81 210 SER A C 1
ATOM 1595 O O . SER A 1 210 ? 0.487 8.773 8.195 1 98.81 210 SER A O 1
ATOM 1597 N N . LEU A 1 211 ? -0.569 10.656 7.859 1 98.94 211 LEU A N 1
ATOM 1598 C CA . LEU A 1 211 ? -0.674 10.609 6.406 1 98.94 211 LEU A CA 1
ATOM 1599 C C . LEU A 1 211 ? -0.195 11.922 5.785 1 98.94 211 LEU A C 1
ATOM 1601 O O . LEU A 1 211 ? -0.808 12.969 5.988 1 98.94 211 LEU A O 1
ATOM 1605 N N . GLU A 1 212 ? 0.869 11.828 5.008 1 98.94 212 GLU A N 1
ATOM 1606 C CA . GLU A 1 212 ? 1.507 13.07 4.582 1 98.94 212 GLU A CA 1
ATOM 1607 C C . GLU A 1 212 ? 1.667 13.109 3.064 1 98.94 212 GLU A C 1
ATOM 1609 O O . GLU A 1 212 ? 1.746 12.07 2.412 1 98.94 212 GLU A O 1
ATOM 1614 N N . ASN A 1 213 ? 1.71 14.375 2.535 1 98.88 213 ASN A N 1
ATOM 1615 C CA . ASN A 1 213 ? 1.832 14.609 1.099 1 98.88 213 ASN A CA 1
ATOM 1616 C C . ASN A 1 213 ? 0.692 13.953 0.326 1 98.88 213 ASN A C 1
ATOM 1618 O O . ASN A 1 213 ? 0.925 13.281 -0.684 1 98.88 213 ASN A O 1
ATOM 1622 N N . LEU A 1 214 ? -0.471 14.109 0.866 1 98.94 214 LEU A N 1
ATOM 1623 C CA . LEU A 1 214 ? -1.64 13.547 0.199 1 98.94 214 LEU A CA 1
ATOM 1624 C C . LEU A 1 214 ? -1.982 14.336 -1.06 1 98.94 214 LEU A C 1
ATOM 1626 O O . LEU A 1 214 ? -1.558 15.484 -1.212 1 98.94 214 LEU A O 1
ATOM 1630 N N . ASN A 1 215 ? -2.719 13.711 -1.929 1 98.88 215 ASN A N 1
ATOM 1631 C CA . ASN A 1 215 ? -3.186 14.273 -3.193 1 98.88 215 ASN A CA 1
ATOM 1632 C C . ASN A 1 215 ? -4.648 13.93 -3.453 1 98.88 215 ASN A C 1
ATOM 1634 O O . ASN A 1 215 ? -5.23 13.102 -2.752 1 98.88 215 ASN A O 1
ATOM 1638 N N . ASN A 1 216 ? -5.246 14.633 -4.445 1 98.81 216 ASN A N 1
ATOM 1639 C CA . ASN A 1 216 ? -6.59 14.305 -4.91 1 98.81 216 ASN A CA 1
ATOM 1640 C C . ASN A 1 216 ? -7.609 14.383 -3.777 1 98.81 216 ASN A C 1
ATOM 1642 O O . ASN A 1 216 ? -8.508 13.539 -3.689 1 98.81 216 ASN A O 1
ATOM 1646 N N . LEU A 1 217 ? -7.441 15.359 -2.861 1 98.88 217 LEU A N 1
ATOM 1647 C CA . LEU A 1 217 ? -8.297 15.414 -1.679 1 98.88 217 LEU A CA 1
ATOM 1648 C C . LEU A 1 217 ? -9.688 15.914 -2.035 1 98.88 217 LEU A C 1
ATOM 1650 O O . LEU A 1 217 ? -10.625 15.773 -1.248 1 98.88 217 LEU A O 1
ATOM 1654 N N . ALA A 1 218 ? -9.859 16.484 -3.223 1 98.81 218 ALA A N 1
ATOM 1655 C CA . ALA A 1 218 ? -11.195 16.812 -3.703 1 98.81 218 ALA A CA 1
ATOM 1656 C C . ALA A 1 218 ? -12.07 15.562 -3.791 1 98.81 218 ALA A C 1
ATOM 1658 O O . ALA A 1 218 ? -13.289 15.633 -3.625 1 98.81 218 ALA A O 1
ATOM 1659 N N . ALA A 1 219 ? -11.469 14.438 -4.004 1 98.44 219 ALA A N 1
ATOM 1660 C CA . ALA A 1 219 ? -12.195 13.188 -4.203 1 98.44 219 ALA A CA 1
ATOM 1661 C C . ALA A 1 219 ? -12.578 12.562 -2.863 1 98.44 219 ALA A C 1
ATOM 1663 O O . ALA A 1 219 ? -13.406 11.648 -2.811 1 98.44 219 ALA A O 1
ATOM 1664 N N . LEU A 1 220 ? -11.969 12.938 -1.795 1 98.69 220 LEU A N 1
ATOM 1665 C CA . LEU A 1 220 ? -12.336 12.469 -0.464 1 98.69 220 LEU A CA 1
ATOM 1666 C C . LEU A 1 220 ? -13.57 13.211 0.043 1 98.69 220 LEU A C 1
ATOM 1668 O O . LEU A 1 220 ? -13.562 14.438 0.16 1 98.69 220 LEU A O 1
ATOM 1672 N N . PRO A 1 221 ? -14.68 12.523 0.302 1 98.25 221 PRO A N 1
ATOM 1673 C CA . PRO A 1 221 ? -15.844 13.219 0.852 1 98.25 221 PRO A CA 1
ATOM 1674 C C . PRO A 1 221 ? -15.602 13.75 2.262 1 98.25 221 PRO A C 1
ATOM 1676 O O . PRO A 1 221 ? -14.703 13.273 2.959 1 98.25 221 PRO A O 1
ATOM 1679 N N . THR A 1 222 ? -16.391 14.711 2.623 1 98.69 222 THR A N 1
ATOM 1680 C CA . THR A 1 222 ? -16.266 15.344 3.932 1 98.69 222 THR A CA 1
ATOM 1681 C C . THR A 1 222 ? -16.406 14.312 5.047 1 98.69 222 THR A C 1
ATOM 1683 O O . THR A 1 222 ? -15.695 14.375 6.047 1 98.69 222 THR A O 1
ATOM 1686 N N . THR A 1 223 ? -17.375 13.383 4.922 1 97.81 223 THR A N 1
ATOM 1687 C CA . THR A 1 223 ? -17.609 12.289 5.863 1 97.81 223 THR A CA 1
ATOM 1688 C C . THR A 1 223 ? -17.984 11.008 5.125 1 97.81 223 THR A C 1
ATOM 1690 O O . THR A 1 223 ? -18.25 11.031 3.922 1 97.81 223 THR A O 1
ATOM 1693 N N . GLY A 1 224 ? -17.844 9.859 5.82 1 96.19 224 GLY A N 1
ATOM 1694 C CA . GLY A 1 224 ? -18.438 8.633 5.316 1 96.19 224 GLY A CA 1
ATOM 1695 C C . GLY A 1 224 ? -17.438 7.723 4.637 1 96.19 224 GLY A C 1
ATOM 1696 O O . GLY A 1 224 ? -17.75 6.574 4.312 1 96.19 224 GLY A O 1
ATOM 1697 N N . ALA A 1 225 ? -16.219 8.164 4.391 1 97.38 225 ALA A N 1
ATOM 1698 C CA . ALA A 1 225 ? -15.188 7.336 3.783 1 97.38 225 ALA A CA 1
ATOM 1699 C C . ALA A 1 225 ? -14.32 6.676 4.848 1 97.38 225 ALA A C 1
ATOM 1701 O O . ALA A 1 225 ? -14.359 7.062 6.02 1 97.38 225 ALA A O 1
ATOM 1702 N N . SER A 1 226 ? -13.633 5.66 4.473 1 97.81 226 SER A N 1
ATOM 1703 C CA . SER A 1 226 ? -12.5 5.113 5.219 1 97.81 226 SER A CA 1
ATOM 1704 C C . SER A 1 226 ? -11.211 5.219 4.418 1 97.81 226 SER A C 1
ATOM 1706 O O . SER A 1 226 ? -11.242 5.289 3.188 1 97.81 226 SER A O 1
ATOM 1708 N N . ILE A 1 227 ? -10.156 5.277 5.117 1 98.06 227 ILE A N 1
ATOM 1709 C CA . ILE A 1 227 ? -8.867 5.25 4.441 1 98.06 227 ILE A CA 1
ATOM 1710 C C . ILE A 1 227 ? -8.156 3.934 4.738 1 98.06 227 ILE A C 1
ATOM 1712 O O . ILE A 1 227 ? -8.359 3.336 5.801 1 98.06 227 ILE A O 1
ATOM 1716 N N . LEU A 1 228 ? -7.41 3.465 3.854 1 98.31 228 LEU A N 1
ATOM 1717 C CA . LEU A 1 228 ? -6.531 2.311 3.996 1 98.31 228 LEU A CA 1
ATOM 1718 C C . LEU A 1 228 ? -5.129 2.631 3.492 1 98.31 228 LEU A C 1
ATOM 1720 O O . LEU A 1 228 ? -4.957 3.072 2.354 1 98.31 228 LEU A O 1
ATOM 1724 N N . VAL A 1 229 ? -4.145 2.404 4.301 1 98 229 VAL A N 1
ATOM 1725 C CA . VAL A 1 229 ? -2.754 2.756 4.035 1 98 229 VAL A CA 1
ATOM 1726 C C . VAL A 1 229 ? -2.035 1.571 3.391 1 98 229 VAL A C 1
ATOM 1728 O O . VAL A 1 229 ? -1.81 0.546 4.039 1 98 229 VAL A O 1
ATOM 1731 N N . GLY A 1 230 ? -1.645 1.713 2.152 1 96.06 230 GLY A N 1
ATOM 1732 C CA . GLY A 1 230 ? -1.079 0.607 1.396 1 96.06 230 GLY A CA 1
ATOM 1733 C C . GLY A 1 230 ? 0.41 0.754 1.146 1 96.06 230 GLY A C 1
ATOM 1734 O O . GLY A 1 230 ? 0.851 0.803 -0.004 1 96.06 230 GLY A O 1
ATOM 1735 N N . GLY A 1 231 ? 1.299 0.68 2.01 1 96.94 231 GLY A N 1
ATOM 1736 C CA . GLY A 1 231 ? 2.742 0.684 1.844 1 96.94 231 GLY A CA 1
ATOM 1737 C C . GLY A 1 231 ? 3.406 -0.581 2.357 1 96.94 231 GLY A C 1
ATOM 1738 O O . GLY A 1 231 ? 2.887 -1.236 3.264 1 96.94 231 GLY A O 1
ATOM 1739 N N . ALA A 1 232 ? 4.531 -0.908 1.764 1 97.81 232 ALA A N 1
ATOM 1740 C CA . ALA A 1 232 ? 5.289 -2.037 2.291 1 97.81 232 ALA A CA 1
ATOM 1741 C C . ALA A 1 232 ? 5.672 -1.81 3.75 1 97.81 232 ALA A C 1
ATOM 1743 O O . ALA A 1 232 ? 6.023 -0.693 4.141 1 97.81 232 ALA A O 1
ATOM 1744 N N . ILE A 1 233 ? 5.617 -2.863 4.523 1 98.69 233 ILE A N 1
ATOM 1745 C CA . ILE A 1 233 ? 5.992 -2.801 5.93 1 98.69 233 ILE A CA 1
ATOM 1746 C C . ILE A 1 233 ? 7.422 -3.312 6.105 1 98.69 233 ILE A C 1
ATOM 1748 O O . ILE A 1 233 ? 7.664 -4.52 6.039 1 98.69 233 ILE A O 1
ATOM 1752 N N . ASN A 1 234 ? 8.367 -2.373 6.34 1 98.81 234 ASN A N 1
ATOM 1753 C CA . ASN A 1 234 ? 9.758 -2.736 6.586 1 98.81 234 ASN A CA 1
ATOM 1754 C C . ASN A 1 234 ? 9.984 -3.16 8.031 1 98.81 234 ASN A C 1
ATOM 1756 O O . ASN A 1 234 ? 9.32 -2.654 8.945 1 98.81 234 ASN A O 1
ATOM 1760 N N . LYS A 1 235 ? 10.891 -4.035 8.203 1 98.81 235 LYS A N 1
ATOM 1761 C CA . LYS A 1 235 ? 11.336 -4.375 9.555 1 98.81 235 LYS A CA 1
ATOM 1762 C C . LYS A 1 235 ? 11.82 -3.135 10.297 1 98.81 235 LYS A C 1
ATOM 1764 O O . LYS A 1 235 ? 12.633 -2.369 9.773 1 98.81 235 LYS A O 1
ATOM 1769 N N . ALA A 1 236 ? 11.266 -2.932 11.461 1 98.75 236 ALA A N 1
ATOM 1770 C CA . ALA A 1 236 ? 11.602 -1.789 12.312 1 98.75 236 ALA A CA 1
ATOM 1771 C C . ALA A 1 236 ? 11.344 -0.473 11.578 1 98.75 236 ALA A C 1
ATOM 1773 O O . ALA A 1 236 ? 12.078 0.5 11.773 1 98.75 236 ALA A O 1
ATOM 1774 N N . GLY A 1 237 ? 10.383 -0.472 10.773 1 98.81 237 GLY A N 1
ATOM 1775 C CA . GLY A 1 237 ? 10.117 0.689 9.938 1 98.81 237 GLY A CA 1
ATOM 1776 C C . GLY A 1 237 ? 9.477 1.835 10.695 1 98.81 237 GLY A C 1
ATOM 1777 O O . GLY A 1 237 ? 8.703 1.612 11.625 1 98.81 237 GLY A O 1
ATOM 1778 N N . SER A 1 238 ? 9.68 3.049 10.281 1 98.81 238 SER A N 1
ATOM 1779 C CA . SER A 1 238 ? 9.055 4.258 10.805 1 98.81 238 SER A CA 1
ATOM 1780 C C . SER A 1 238 ? 7.816 4.629 10 1 98.81 238 SER A C 1
ATOM 1782 O O . SER A 1 238 ? 7.121 5.594 10.336 1 98.81 238 SER A O 1
ATOM 1784 N N . GLY A 1 239 ? 7.523 3.959 9.039 1 98.69 239 GLY A N 1
ATOM 1785 C CA . GLY A 1 239 ? 6.52 4.172 8.008 1 98.69 239 GLY A CA 1
ATOM 1786 C C . GLY A 1 239 ? 6.977 3.717 6.633 1 98.69 239 GLY A C 1
ATOM 1787 O O . GLY A 1 239 ? 7.75 2.768 6.512 1 98.69 239 GLY A O 1
ATOM 1788 N N . SER A 1 240 ? 6.352 4.301 5.566 1 98.81 240 SER A N 1
ATOM 1789 C CA . SER A 1 240 ? 6.781 4.008 4.203 1 98.81 240 SER A CA 1
ATOM 1790 C C . SER A 1 240 ? 6 4.832 3.186 1 98.81 240 SER A C 1
ATOM 1792 O O . SER A 1 240 ? 4.887 5.277 3.465 1 98.81 240 SER A O 1
ATOM 1794 N N . PRO A 1 241 ? 6.691 5.082 2.01 1 98.81 241 PRO A N 1
ATOM 1795 C CA . PRO A 1 241 ? 5.867 5.508 0.876 1 98.81 241 PRO A CA 1
ATOM 1796 C C . PRO A 1 241 ? 4.719 4.547 0.585 1 98.81 241 PRO A C 1
ATOM 1798 O O . PRO A 1 241 ? 4.848 3.34 0.805 1 98.81 241 PRO A O 1
ATOM 1801 N N . ALA A 1 242 ? 3.6 5.113 0.165 1 98.69 242 ALA A N 1
ATOM 1802 C CA . ALA A 1 242 ? 2.404 4.277 0.083 1 98.69 242 ALA A CA 1
ATOM 1803 C C . ALA A 1 242 ? 1.396 4.859 -0.904 1 98.69 242 ALA A C 1
ATOM 1805 O O . ALA A 1 242 ? 1.511 6.02 -1.308 1 98.69 242 ALA A O 1
ATOM 1806 N N . THR A 1 243 ? 0.527 4.035 -1.384 1 98.69 243 THR A N 1
ATOM 1807 C CA . THR A 1 243 ? -0.768 4.535 -1.833 1 98.69 243 THR A CA 1
ATOM 1808 C C . THR A 1 243 ? -1.76 4.586 -0.674 1 98.69 243 THR A C 1
ATOM 1810 O O . THR A 1 243 ? -2.037 3.564 -0.043 1 98.69 243 THR A O 1
ATOM 1813 N N . ILE A 1 244 ? -2.182 5.738 -0.377 1 98.81 244 ILE A N 1
ATOM 1814 C CA . ILE A 1 244 ? -3.262 5.938 0.584 1 98.81 244 ILE A CA 1
ATOM 1815 C C . ILE A 1 244 ? -4.605 5.941 -0.142 1 98.81 244 ILE A C 1
ATOM 1817 O O . ILE A 1 244 ? -4.84 6.777 -1.021 1 98.81 244 ILE A O 1
ATOM 1821 N N . PHE A 1 245 ? -5.484 5.012 0.238 1 98.44 245 PHE A N 1
ATOM 1822 C CA . PHE A 1 245 ? -6.77 4.863 -0.439 1 98.44 245 PHE A CA 1
ATOM 1823 C C . PHE A 1 245 ? -7.895 5.473 0.39 1 98.44 245 PHE A C 1
ATOM 1825 O O . PHE A 1 245 ? -7.902 5.348 1.617 1 98.44 245 PHE A O 1
ATOM 1832 N N . ALA A 1 246 ? -8.805 6.027 -0.295 1 98.31 246 ALA A N 1
ATOM 1833 C CA . ALA A 1 246 ? -10.141 6.203 0.262 1 98.31 246 ALA A CA 1
ATOM 1834 C C . ALA A 1 246 ? -11.094 5.133 -0.253 1 98.31 246 ALA A C 1
ATOM 1836 O O . ALA A 1 246 ? -11.148 4.867 -1.456 1 98.31 246 ALA A O 1
ATOM 1837 N N . LEU A 1 247 ? -11.742 4.473 0.587 1 97.44 247 LEU A N 1
ATOM 1838 C CA . LEU A 1 247 ? -12.82 3.549 0.27 1 97.44 247 LEU A CA 1
ATOM 1839 C C . LEU A 1 247 ? -14.18 4.215 0.472 1 97.44 247 LEU A C 1
ATOM 1841 O O . LEU A 1 247 ? -14.484 4.695 1.566 1 97.44 247 LEU A O 1
ATOM 1845 N N . LEU A 1 248 ? -14.938 4.23 -0.594 1 96.19 248 LEU A N 1
ATOM 1846 C CA . LEU A 1 248 ? -16.234 4.891 -0.616 1 96.19 248 LEU A CA 1
ATOM 1847 C C . LEU A 1 248 ? -17.344 3.904 -0.993 1 96.19 248 LEU A C 1
ATOM 1849 O O . LEU A 1 248 ? -17.141 3.033 -1.843 1 96.19 248 LEU A O 1
ATOM 1853 N N . ARG A 1 249 ? -18.469 4.066 -0.38 1 92.44 249 ARG A N 1
ATOM 1854 C CA . ARG A 1 249 ? -19.641 3.332 -0.866 1 92.44 249 ARG A CA 1
ATOM 1855 C C . ARG A 1 249 ? -20.141 3.92 -2.176 1 92.44 249 ARG A C 1
ATOM 1857 O O . ARG A 1 249 ? -20.188 5.141 -2.34 1 92.44 249 ARG A O 1
ATOM 1864 N N . ARG A 1 250 ? -20.391 3.004 -3.088 1 87.88 250 ARG A N 1
ATOM 1865 C CA . ARG A 1 250 ? -20.922 3.477 -4.359 1 87.88 250 ARG A CA 1
ATOM 1866 C C . ARG A 1 250 ? -22.359 3.957 -4.195 1 87.88 250 ARG A C 1
ATOM 1868 O O . ARG A 1 250 ? -23.094 3.475 -3.322 1 87.88 250 ARG A O 1
ATOM 1875 N N . MET B 1 1 ? -39.469 -21.359 16.281 1 24.23 1 MET B N 1
ATOM 1876 C CA . MET B 1 1 ? -39.5 -20.703 14.977 1 24.23 1 MET B CA 1
ATOM 1877 C C . MET B 1 1 ? -38.719 -19.391 15.023 1 24.23 1 MET B C 1
ATOM 1879 O O . MET B 1 1 ? -39.25 -18.375 15.469 1 24.23 1 MET B O 1
ATOM 1883 N N . GLY B 1 2 ? -37.5 -19.391 15.43 1 27.17 2 GLY B N 1
ATOM 1884 C CA . GLY B 1 2 ? -36.594 -18.281 15.758 1 27.17 2 GLY B CA 1
ATOM 1885 C C . GLY B 1 2 ? -36.281 -17.391 14.57 1 27.17 2 GLY B C 1
ATOM 1886 O O . GLY B 1 2 ? -35.812 -17.875 13.531 1 27.17 2 GLY B O 1
ATOM 1887 N N . SER B 1 3 ? -37.031 -16.219 14.414 1 29.06 3 SER B N 1
ATOM 1888 C CA . SER B 1 3 ? -36.906 -15.211 13.359 1 29.06 3 SER B CA 1
ATOM 1889 C C . SER B 1 3 ? -35.438 -14.75 13.203 1 29.06 3 SER B C 1
ATOM 1891 O O . SER B 1 3 ? -34.812 -14.305 14.172 1 29.06 3 SER B O 1
ATOM 1893 N N . SER B 1 4 ? -34.625 -15.461 12.445 1 31.61 4 SER B N 1
ATOM 1894 C CA . SER B 1 4 ? -33.312 -14.992 12.047 1 31.61 4 SER B CA 1
ATOM 1895 C C . SER B 1 4 ? -33.375 -13.562 11.523 1 31.61 4 SER B C 1
ATOM 1897 O O . SER B 1 4 ? -33.938 -13.305 10.469 1 31.61 4 SER B O 1
ATOM 1899 N N . SER B 1 5 ? -33.625 -12.586 12.391 1 32.06 5 SER B N 1
ATOM 1900 C CA . SER B 1 5 ? -33.594 -11.172 12.039 1 32.06 5 SER B CA 1
ATOM 1901 C C . SER B 1 5 ? -32.344 -10.828 11.234 1 32.06 5 SER B C 1
ATOM 1903 O O . SER B 1 5 ? -31.219 -10.898 11.742 1 32.06 5 SER B O 1
ATOM 1905 N N . GLY B 1 6 ? -32.219 -11.203 10 1 34.47 6 GLY B N 1
ATOM 1906 C CA . GLY B 1 6 ? -31.219 -10.664 9.07 1 34.47 6 GLY B CA 1
ATOM 1907 C C . GLY B 1 6 ? -30.984 -9.18 9.258 1 34.47 6 GLY B C 1
ATOM 1908 O O . GLY B 1 6 ? -31.875 -8.367 9.023 1 34.47 6 GLY B O 1
ATOM 1909 N N . SER B 1 7 ? -30.297 -8.742 10.242 1 36.44 7 SER B N 1
ATOM 1910 C CA . SER B 1 7 ? -30 -7.348 10.547 1 36.44 7 SER B CA 1
ATOM 1911 C C . SER B 1 7 ? -29.594 -6.582 9.297 1 36.44 7 SER B C 1
ATOM 1913 O O . SER B 1 7 ? -28.719 -7.012 8.547 1 36.44 7 SER B O 1
ATOM 1915 N N . SER B 1 8 ? -30.422 -6 8.562 1 39.88 8 SER B N 1
ATOM 1916 C CA . SER B 1 8 ? -30.25 -5 7.516 1 39.88 8 SER B CA 1
ATOM 1917 C C . SER B 1 8 ? -29.031 -4.121 7.785 1 39.88 8 SER B C 1
ATOM 1919 O O . SER B 1 8 ? -28.984 -3.416 8.797 1 39.88 8 SER B O 1
ATOM 1921 N N . GLN B 1 9 ? -27.797 -4.496 7.559 1 46.81 9 GLN B N 1
ATOM 1922 C CA . GLN B 1 9 ? -26.641 -3.613 7.676 1 46.81 9 GLN B CA 1
ATOM 1923 C C . GLN B 1 9 ? -26.953 -2.232 7.105 1 46.81 9 GLN B C 1
ATOM 1925 O O . GLN B 1 9 ? -27.312 -2.105 5.938 1 46.81 9 GLN B O 1
ATOM 1930 N N . ASP B 1 10 ? -27.406 -1.31 7.855 1 51.16 10 ASP B N 1
ATOM 1931 C CA . ASP B 1 10 ? -27.828 0.079 7.684 1 51.16 10 ASP B CA 1
ATOM 1932 C C . ASP B 1 10 ? -26.797 0.865 6.875 1 51.16 10 ASP B C 1
ATOM 1934 O O . ASP B 1 10 ? -25.594 0.752 7.121 1 51.16 10 ASP B O 1
ATOM 1938 N N . ALA B 1 11 ? -27.062 1.37 5.719 1 59.12 11 ALA B N 1
ATOM 1939 C CA . ALA B 1 11 ? -26.344 2.289 4.84 1 59.12 11 ALA B CA 1
ATOM 1940 C C . ALA B 1 11 ? -25.562 3.32 5.648 1 59.12 11 ALA B C 1
ATOM 1942 O O . ALA B 1 11 ? -24.688 4.004 5.109 1 59.12 11 ALA B O 1
ATOM 1943 N N . THR B 1 12 ? -25.547 3.213 7.012 1 68.06 12 THR B N 1
ATOM 1944 C CA . THR B 1 12 ? -24.938 4.293 7.781 1 68.06 12 THR B CA 1
ATOM 1945 C C . THR B 1 12 ? -23.781 3.766 8.633 1 68.06 12 THR B C 1
ATOM 1947 O O . THR B 1 12 ? -23.047 4.543 9.242 1 68.06 12 THR B O 1
ATOM 1950 N N . THR B 1 13 ? -23.609 2.424 8.625 1 78.94 13 THR B N 1
ATOM 1951 C CA . THR B 1 13 ? -22.516 1.87 9.414 1 78.94 13 THR B CA 1
ATOM 1952 C C . THR B 1 13 ? -21.172 2.158 8.75 1 78.94 13 THR B C 1
ATOM 1954 O O . THR B 1 13 ? -21 1.917 7.555 1 78.94 13 THR B O 1
ATOM 1957 N N . PRO B 1 14 ? -20.234 2.617 9.57 1 84.75 14 PRO B N 1
ATOM 1958 C CA . PRO B 1 14 ? -18.922 2.9 9 1 84.75 14 PRO B CA 1
ATOM 1959 C C . PRO B 1 14 ? -18.266 1.664 8.383 1 84.75 14 PRO B C 1
ATOM 1961 O O . PRO B 1 14 ? -18.391 0.56 8.922 1 84.75 14 PRO B O 1
ATOM 1964 N N . LEU B 1 15 ? -17.578 1.854 7.281 1 90.25 15 LEU B N 1
ATOM 1965 C CA . LEU B 1 15 ? -16.984 0.756 6.523 1 90.25 15 LEU B CA 1
ATOM 1966 C C . LEU B 1 15 ? -16 -0.024 7.379 1 90.25 15 LEU B C 1
ATOM 1968 O O . LEU B 1 15 ? -15.875 -1.244 7.242 1 90.25 15 LEU B O 1
ATOM 1972 N N . ASP B 1 16 ? -15.32 0.689 8.266 1 86.25 16 ASP B N 1
ATOM 1973 C CA . ASP B 1 16 ? -14.312 0.03 9.086 1 86.25 16 ASP B CA 1
ATOM 1974 C C . ASP B 1 16 ? -14.961 -0.897 10.109 1 86.25 16 ASP B C 1
ATOM 1976 O O . ASP B 1 16 ? -14.289 -1.74 10.711 1 86.25 16 ASP B O 1
ATOM 1980 N N . GLU B 1 17 ? -16.219 -0.781 10.273 1 87.5 17 GLU B N 1
ATOM 1981 C CA . GLU B 1 17 ? -16.953 -1.696 11.133 1 87.5 17 GLU B CA 1
ATOM 1982 C C . GLU B 1 17 ? -17.562 -2.846 10.328 1 87.5 17 GLU B C 1
ATOM 1984 O O . GLU B 1 17 ? -17.828 -3.918 10.875 1 87.5 17 GLU B O 1
ATOM 1989 N N . LEU B 1 18 ? -17.672 -2.592 9.07 1 90.38 18 LEU B N 1
ATOM 1990 C CA . LEU B 1 18 ? -18.328 -3.578 8.227 1 90.38 18 LEU B CA 1
ATOM 1991 C C . LEU B 1 18 ? -17.312 -4.52 7.594 1 90.38 18 LEU B C 1
ATOM 1993 O O . LEU B 1 18 ? -17.656 -5.641 7.203 1 90.38 18 LEU B O 1
ATOM 1997 N N . LEU B 1 19 ? -16.109 -3.979 7.551 1 95 19 LEU B N 1
ATOM 1998 C CA . LEU B 1 19 ? -15.07 -4.738 6.852 1 95 19 LEU B CA 1
ATOM 1999 C C . LEU B 1 19 ? -13.922 -5.078 7.785 1 95 19 LEU B C 1
ATOM 2001 O O . LEU B 1 19 ? -13.625 -4.328 8.719 1 95 19 LEU B O 1
ATOM 2005 N N . GLN B 1 20 ? -13.414 -6.207 7.535 1 95.12 20 GLN B N 1
ATOM 2006 C CA . GLN B 1 20 ? -12.133 -6.602 8.109 1 95.12 20 GLN B CA 1
ATOM 2007 C C . GLN B 1 20 ? -11.031 -6.582 7.055 1 95.12 20 GLN B C 1
ATOM 2009 O O . GLN B 1 20 ? -11.242 -6.996 5.914 1 95.12 20 GLN B O 1
ATOM 2014 N N . VAL B 1 21 ? -9.906 -6.059 7.469 1 97.06 21 VAL B N 1
ATOM 2015 C CA . VAL B 1 21 ? -8.758 -6.062 6.57 1 97.06 21 VAL B CA 1
ATOM 2016 C C . VAL B 1 21 ? -7.684 -7 7.102 1 97.06 21 VAL B C 1
ATOM 2018 O O . VAL B 1 21 ? -7.367 -6.98 8.297 1 97.06 21 VAL B O 1
ATOM 2021 N N . VAL B 1 22 ? -7.168 -7.801 6.219 1 97.5 22 VAL B N 1
ATOM 2022 C CA . VAL B 1 22 ? -6.078 -8.711 6.555 1 97.5 22 VAL B CA 1
ATOM 2023 C C . VAL B 1 22 ? -4.895 -8.469 5.617 1 97.5 22 VAL B C 1
ATOM 2025 O O . VAL B 1 22 ? -5.078 -8.234 4.422 1 97.5 22 VAL B O 1
ATOM 2028 N N . SER B 1 23 ? -3.758 -8.461 6.23 1 98.62 23 SER B N 1
ATOM 2029 C CA . SER B 1 23 ? -2.557 -8.367 5.406 1 98.62 23 SER B CA 1
ATOM 2030 C C . SER B 1 23 ? -2.129 -9.742 4.898 1 98.62 23 SER B C 1
ATOM 2032 O O . SER B 1 23 ? -2.021 -10.695 5.672 1 98.62 23 SER B O 1
ATOM 2034 N N . LEU B 1 24 ? -1.868 -9.789 3.623 1 98.88 24 LEU B N 1
ATOM 2035 C CA . LEU B 1 24 ? -1.346 -11 2.992 1 98.88 24 LEU B CA 1
ATOM 2036 C C . LEU B 1 24 ? 0.122 -10.82 2.615 1 98.88 24 LEU B C 1
ATOM 2038 O O . LEU B 1 24 ? 0.561 -11.305 1.569 1 98.88 24 LEU B O 1
ATOM 2042 N N . SER B 1 25 ? 0.827 -10.094 3.404 1 98.81 25 SER B N 1
ATOM 2043 C CA . SER B 1 25 ? 2.188 -9.711 3.047 1 98.81 25 SER B CA 1
ATOM 2044 C C . SER B 1 25 ? 3.178 -10.109 4.137 1 98.81 25 SER B C 1
ATOM 2046 O O . SER B 1 25 ? 2.83 -10.141 5.316 1 98.81 25 SER B O 1
ATOM 2048 N N . HIS B 1 26 ? 4.359 -10.422 3.74 1 98.81 26 HIS B N 1
ATOM 2049 C CA . HIS B 1 26 ? 5.484 -10.562 4.656 1 98.81 26 HIS B CA 1
ATOM 2050 C C . HIS B 1 26 ? 5.996 -9.195 5.105 1 98.81 26 HIS B C 1
ATOM 2052 O O . HIS B 1 26 ? 5.824 -8.195 4.402 1 98.81 26 HIS B O 1
ATOM 2058 N N . VAL B 1 27 ? 6.59 -9.188 6.309 1 98.62 27 VAL B N 1
ATOM 2059 C CA . VAL B 1 27 ? 7.414 -8.039 6.66 1 98.62 27 VAL B CA 1
ATOM 2060 C C . VAL B 1 27 ? 8.641 -7.98 5.75 1 98.62 27 VAL B C 1
ATOM 2062 O O . VAL B 1 27 ? 9.273 -9.008 5.484 1 98.62 27 VAL B O 1
ATOM 2065 N N . ASN B 1 28 ? 8.883 -6.859 5.227 1 98.56 28 ASN B N 1
ATOM 2066 C CA . ASN B 1 28 ? 10.047 -6.633 4.371 1 98.56 28 ASN B CA 1
ATOM 2067 C C . ASN B 1 28 ? 11.328 -6.5 5.191 1 98.56 28 ASN B C 1
ATOM 2069 O O . ASN B 1 28 ? 11.641 -5.418 5.688 1 98.56 28 ASN B O 1
ATOM 2073 N N . ASP B 1 29 ? 12.094 -7.547 5.305 1 98.75 29 ASP B N 1
ATOM 2074 C CA . ASP B 1 29 ? 13.281 -7.664 6.145 1 98.75 29 ASP B CA 1
ATOM 2075 C C . ASP B 1 29 ? 14.477 -8.164 5.336 1 98.75 29 ASP B C 1
ATOM 2077 O O . ASP B 1 29 ? 14.477 -9.305 4.863 1 98.75 29 ASP B O 1
ATOM 2081 N N . PRO B 1 30 ? 15.516 -7.336 5.254 1 98.5 30 PRO B N 1
ATOM 2082 C CA . PRO B 1 30 ? 16.688 -7.785 4.492 1 98.5 30 PRO B CA 1
ATOM 2083 C C . PRO B 1 30 ? 17.234 -9.125 4.988 1 98.5 30 PRO B C 1
ATOM 2085 O O . PRO B 1 30 ? 17.812 -9.883 4.207 1 98.5 30 PRO B O 1
ATOM 2088 N N . ALA B 1 31 ? 17.016 -9.469 6.188 1 97.81 31 ALA B N 1
ATOM 2089 C CA . ALA B 1 31 ? 17.578 -10.688 6.777 1 97.81 31 ALA B CA 1
ATOM 2090 C C . ALA B 1 31 ? 16.812 -11.922 6.309 1 97.81 31 ALA B C 1
ATOM 2092 O O . ALA B 1 31 ? 17.359 -13.031 6.297 1 97.81 31 ALA B O 1
ATOM 2093 N N . THR B 1 32 ? 15.555 -11.766 5.875 1 98 32 THR B N 1
ATOM 2094 C CA . THR B 1 32 ? 14.742 -12.953 5.633 1 98 32 THR B CA 1
ATOM 2095 C C . THR B 1 32 ? 14.148 -12.93 4.227 1 98 32 THR B C 1
ATOM 2097 O O . THR B 1 32 ? 13.711 -13.961 3.715 1 98 32 THR B O 1
ATOM 2100 N N . THR B 1 33 ? 14.086 -11.75 3.615 1 98.44 33 THR B N 1
ATOM 2101 C CA . THR B 1 33 ? 13.43 -11.625 2.318 1 98.44 33 THR B CA 1
ATOM 2102 C C . THR B 1 33 ? 14.242 -12.312 1.229 1 98.44 33 THR B C 1
ATOM 2104 O O . THR B 1 33 ? 15.375 -11.914 0.948 1 98.44 33 THR B O 1
ATOM 2107 N N . PRO B 1 34 ? 13.672 -13.367 0.59 1 97.12 34 PRO B N 1
ATOM 2108 C CA . PRO B 1 34 ? 14.367 -13.953 -0.558 1 97.12 34 PRO B CA 1
ATOM 2109 C C . PRO B 1 34 ? 14.453 -13 -1.747 1 97.12 34 PRO B C 1
ATOM 2111 O O . PRO B 1 34 ? 13.508 -12.258 -2.018 1 97.12 34 PRO B O 1
ATOM 2114 N N . ILE B 1 35 ? 15.578 -12.953 -2.336 1 95.88 35 ILE B N 1
ATOM 2115 C CA . ILE B 1 35 ? 15.773 -12.133 -3.527 1 95.88 35 ILE B CA 1
ATOM 2116 C C . ILE B 1 35 ? 15.789 -13.023 -4.766 1 95.88 35 ILE B C 1
ATOM 2118 O O . ILE B 1 35 ? 16.5 -14.031 -4.805 1 95.88 35 ILE B O 1
ATOM 2122 N N . PHE B 1 36 ? 14.922 -12.695 -5.695 1 93.88 36 PHE B N 1
ATOM 2123 C CA . PHE B 1 36 ? 14.945 -13.414 -6.961 1 93.88 36 PHE B CA 1
ATOM 2124 C C . PHE B 1 36 ? 16.312 -13.328 -7.613 1 93.88 36 PHE B C 1
ATOM 2126 O O . PHE B 1 36 ? 16.922 -12.25 -7.652 1 93.88 36 PHE B O 1
ATOM 2133 N N . PRO B 1 37 ? 16.766 -14.445 -8.156 1 87.88 37 PRO B N 1
ATOM 2134 C CA . PRO B 1 37 ? 18.109 -14.422 -8.766 1 87.88 37 PRO B CA 1
ATOM 2135 C C . PRO B 1 37 ? 18.234 -13.352 -9.844 1 87.88 37 PRO B C 1
ATOM 2137 O O . PRO B 1 37 ? 17.422 -13.297 -10.773 1 87.88 37 PRO B O 1
ATOM 2140 N N . GLY B 1 38 ? 19.281 -12.453 -9.711 1 90.25 38 GLY B N 1
ATOM 2141 C CA . GLY B 1 38 ? 19.531 -11.398 -10.68 1 90.25 38 GLY B CA 1
ATOM 2142 C C . GLY B 1 38 ? 19 -10.047 -10.242 1 90.25 38 GLY B C 1
ATOM 2143 O O . GLY B 1 38 ? 19.406 -9.016 -10.789 1 90.25 38 GLY B O 1
ATOM 2144 N N . ASP B 1 39 ? 18.094 -10.039 -9.352 1 95.88 39 ASP B N 1
ATOM 2145 C CA . ASP B 1 39 ? 17.5 -8.773 -8.898 1 95.88 39 ASP B CA 1
ATOM 2146 C C . ASP B 1 39 ? 18.469 -8.023 -7.984 1 95.88 39 ASP B C 1
ATOM 2148 O O . ASP B 1 39 ? 19.375 -8.617 -7.398 1 95.88 39 ASP B O 1
ATOM 2152 N N . PRO B 1 40 ? 18.297 -6.719 -7.855 1 97.44 40 PRO B N 1
ATOM 2153 C CA . PRO B 1 40 ? 19.188 -5.934 -7.004 1 97.44 40 PRO B CA 1
ATOM 2154 C C . PRO B 1 40 ? 19.031 -6.266 -5.523 1 97.44 40 PRO B C 1
ATOM 2156 O O . PRO B 1 40 ? 18.016 -6.828 -5.113 1 97.44 40 PRO B O 1
ATOM 2159 N N . ALA B 1 41 ? 20.094 -5.863 -4.797 1 97.38 41 ALA B N 1
ATOM 2160 C CA . ALA B 1 41 ? 20.125 -6.129 -3.361 1 97.38 41 ALA B CA 1
ATOM 2161 C C . ALA B 1 41 ? 19.047 -5.316 -2.637 1 97.38 41 ALA B C 1
ATOM 2163 O O . ALA B 1 41 ? 18.578 -4.301 -3.15 1 97.38 41 ALA B O 1
ATOM 2164 N N . PHE B 1 42 ? 18.719 -5.801 -1.498 1 98.81 42 PHE B N 1
ATOM 2165 C CA . PHE B 1 42 ? 17.766 -5.137 -0.609 1 98.81 42 PHE B CA 1
ATOM 2166 C C . PHE B 1 42 ? 18.438 -4.762 0.709 1 98.81 42 PHE B C 1
ATOM 2168 O O . PHE B 1 42 ? 18.875 -5.637 1.456 1 98.81 42 PHE B O 1
ATOM 2175 N N . THR B 1 43 ? 18.453 -3.424 1.023 1 98.81 43 THR B N 1
ATOM 2176 C CA . THR B 1 43 ? 19.031 -2.967 2.281 1 98.81 43 THR B CA 1
ATOM 2177 C C . THR B 1 43 ? 18.125 -1.932 2.947 1 98.81 43 THR B C 1
ATOM 2179 O O . THR B 1 43 ? 17.406 -1.198 2.268 1 98.81 43 THR B O 1
ATOM 2182 N N . LEU B 1 44 ? 18.125 -1.938 4.227 1 98.75 44 LEU B N 1
ATOM 2183 C CA . LEU B 1 44 ? 17.562 -0.911 5.098 1 98.75 44 LEU B CA 1
ATOM 2184 C C . LEU B 1 44 ? 18.641 -0.274 5.957 1 98.75 44 LEU B C 1
ATOM 2186 O O . LEU B 1 44 ? 19.234 -0.938 6.812 1 98.75 44 LEU B O 1
ATOM 2190 N N . ASP B 1 45 ? 18.859 1.014 5.715 1 98.75 45 ASP B N 1
ATOM 2191 C CA . ASP B 1 45 ? 19.875 1.722 6.496 1 98.75 45 ASP B CA 1
ATOM 2192 C C . ASP B 1 45 ? 19.234 2.832 7.332 1 98.75 45 ASP B C 1
ATOM 2194 O O . ASP B 1 45 ? 18.375 3.57 6.844 1 98.75 45 ASP B O 1
ATOM 2198 N N . THR B 1 46 ? 19.672 2.938 8.586 1 98.56 46 THR B N 1
ATOM 2199 C CA . THR B 1 46 ? 19.172 4.055 9.383 1 98.56 46 THR B CA 1
ATOM 2200 C C . THR B 1 46 ? 19.641 5.387 8.797 1 98.56 46 THR B C 1
ATOM 2202 O O . THR B 1 46 ? 20.828 5.621 8.633 1 98.56 46 THR B O 1
ATOM 2205 N N . ALA B 1 47 ? 18.75 6.203 8.492 1 98.62 47 ALA B N 1
ATOM 2206 C CA . ALA B 1 47 ? 19.078 7.488 7.871 1 98.62 47 ALA B CA 1
ATOM 2207 C C . ALA B 1 47 ? 19.062 8.609 8.906 1 98.62 47 ALA B C 1
ATOM 2209 O O . ALA B 1 47 ? 19.812 9.594 8.773 1 98.62 47 ALA B O 1
ATOM 2210 N N . ALA B 1 48 ? 18.172 8.562 9.891 1 98.12 48 ALA B N 1
ATOM 2211 C CA . ALA B 1 48 ? 18.016 9.547 10.961 1 98.12 48 ALA B CA 1
ATOM 2212 C C . ALA B 1 48 ? 17.594 8.875 12.266 1 98.12 48 ALA B C 1
ATOM 2214 O O . ALA B 1 48 ? 16.922 7.84 12.25 1 98.12 48 ALA B O 1
ATOM 2215 N N . THR B 1 49 ? 18.031 9.414 13.336 1 97.88 49 THR B N 1
ATOM 2216 C CA . THR B 1 49 ? 17.625 8.938 14.656 1 97.88 49 THR B CA 1
ATOM 2217 C C . THR B 1 49 ? 16.984 10.07 15.461 1 97.88 49 THR B C 1
ATOM 2219 O O . THR B 1 49 ? 17.297 11.242 15.242 1 97.88 49 THR B O 1
ATOM 2222 N N . ILE B 1 50 ? 16.188 9.711 16.359 1 96.56 50 ILE B N 1
ATOM 2223 C CA . ILE B 1 50 ? 15.547 10.711 17.219 1 96.56 50 ILE B CA 1
ATOM 2224 C C . ILE B 1 50 ? 16.609 11.477 18 1 96.56 50 ILE B C 1
ATOM 2226 O O . ILE B 1 50 ? 16.547 12.703 18.109 1 96.56 50 ILE B O 1
ATOM 2230 N N . ALA B 1 51 ? 17.594 10.859 18.547 1 96.56 51 ALA B N 1
ATOM 2231 C CA . ALA B 1 51 ? 18.641 11.484 19.344 1 96.56 51 ALA B CA 1
ATOM 2232 C C . ALA B 1 51 ? 19.406 12.523 18.531 1 96.56 51 ALA B C 1
ATOM 2234 O O . ALA B 1 51 ? 19.672 13.625 19.016 1 96.56 51 ALA B O 1
ATOM 2235 N N . ASP B 1 52 ? 19.703 12.211 17.281 1 95.81 52 ASP B N 1
ATOM 2236 C CA . ASP B 1 52 ? 20.578 13.07 16.484 1 95.81 52 ASP B CA 1
ATOM 2237 C C . ASP B 1 52 ? 19.781 14.078 15.672 1 95.81 52 ASP B C 1
ATOM 2239 O O . ASP B 1 52 ? 20.234 15.203 15.445 1 95.81 52 ASP B O 1
ATOM 2243 N N . ASP B 1 53 ? 18.484 13.672 15.266 1 94.75 53 ASP B N 1
ATOM 2244 C CA . ASP B 1 53 ? 17.812 14.445 14.227 1 94.75 53 ASP B CA 1
ATOM 2245 C C . ASP B 1 53 ? 16.422 14.883 14.688 1 94.75 53 ASP B C 1
ATOM 2247 O O . ASP B 1 53 ? 15.797 15.742 14.062 1 94.75 53 ASP B O 1
ATOM 2251 N N . GLY B 1 54 ? 15.922 14.266 15.742 1 94.69 54 GLY B N 1
ATOM 2252 C CA . GLY B 1 54 ? 14.594 14.578 16.234 1 94.69 54 GLY B CA 1
ATOM 2253 C C . GLY B 1 54 ? 13.516 13.672 15.672 1 94.69 54 GLY B C 1
ATOM 2254 O O . GLY B 1 54 ? 12.359 13.734 16.094 1 94.69 54 GLY B O 1
ATOM 2255 N N . TYR B 1 55 ? 13.859 12.852 14.719 1 97.38 55 TYR B N 1
ATOM 2256 C CA . TYR B 1 55 ? 12.977 11.844 14.148 1 97.38 55 TYR B CA 1
ATOM 2257 C C . TYR B 1 55 ? 13.773 10.641 13.641 1 97.38 55 TYR B C 1
ATOM 2259 O O . TYR B 1 55 ? 14.992 10.719 13.508 1 97.38 55 TYR B O 1
ATOM 2267 N N . TYR B 1 56 ? 13.047 9.562 13.469 1 98.25 56 TYR B N 1
ATOM 2268 C CA . TYR B 1 56 ? 13.641 8.305 13.031 1 98.25 56 TYR B CA 1
ATOM 2269 C C . TYR B 1 56 ? 13.117 7.91 11.648 1 98.25 56 TYR B C 1
ATOM 2271 O O . TYR B 1 56 ? 11.914 8 11.383 1 98.25 56 TYR B O 1
ATOM 2279 N N . LEU B 1 57 ? 14 7.559 10.711 1 98.5 57 LEU B N 1
ATOM 2280 C CA . LEU B 1 57 ? 13.586 6.883 9.484 1 98.5 57 LEU B CA 1
ATOM 2281 C C . LEU B 1 57 ? 14.742 6.094 8.883 1 98.5 57 LEU B C 1
ATOM 2283 O O . LEU B 1 57 ? 15.898 6.297 9.258 1 98.5 57 LEU B O 1
ATOM 2287 N N . GLN B 1 58 ? 14.375 5.188 8.023 1 98.81 58 GLN B N 1
ATOM 2288 C CA . GLN B 1 58 ? 15.352 4.371 7.309 1 98.81 58 GLN B CA 1
ATOM 2289 C C . GLN B 1 58 ? 15.438 4.773 5.836 1 98.81 58 GLN B C 1
ATOM 2291 O O . GLN B 1 58 ? 14.516 5.406 5.309 1 98.81 58 GLN B O 1
ATOM 2296 N N . TYR B 1 59 ? 16.625 4.57 5.285 1 98.88 59 TYR B N 1
ATOM 2297 C CA . TYR B 1 59 ? 16.859 4.629 3.85 1 98.88 59 TYR B CA 1
ATOM 2298 C C . TYR B 1 59 ? 16.734 3.25 3.217 1 98.88 59 TYR B C 1
ATOM 2300 O O . TYR B 1 59 ? 17.469 2.324 3.566 1 98.88 59 TYR B O 1
ATOM 2308 N N . VAL B 1 60 ? 15.766 3.111 2.285 1 98.88 60 VAL B N 1
ATOM 2309 C CA . VAL B 1 60 ? 15.422 1.829 1.678 1 98.88 60 VAL B CA 1
ATOM 2310 C C . VAL B 1 60 ? 16.031 1.738 0.28 1 98.88 60 VAL B C 1
ATOM 2312 O O . VAL B 1 60 ? 15.875 2.654 -0.532 1 98.88 60 VAL B O 1
ATOM 2315 N N . LYS B 1 61 ? 16.703 0.711 -0.045 1 98.88 61 LYS B N 1
ATOM 2316 C CA . LYS B 1 61 ? 17.188 0.365 -1.378 1 98.88 61 LYS B CA 1
ATOM 2317 C C . LYS B 1 61 ? 16.719 -1.032 -1.784 1 98.88 61 LYS B C 1
ATOM 2319 O O . LYS B 1 61 ? 17.109 -2.025 -1.167 1 98.88 61 LYS B O 1
ATOM 2324 N N . GLU B 1 62 ? 15.891 -1.104 -2.807 1 98.81 62 GLU B N 1
ATOM 2325 C CA . GLU B 1 62 ? 15.328 -2.396 -3.18 1 98.81 62 GLU B CA 1
ATOM 2326 C C . GLU B 1 62 ? 14.781 -2.373 -4.605 1 98.81 62 GLU B C 1
ATOM 2328 O O . GLU B 1 62 ? 14.453 -1.307 -5.129 1 98.81 62 GLU B O 1
ATOM 2333 N N . GLY B 1 63 ? 14.75 -3.539 -5.242 1 98.81 63 GLY B N 1
ATOM 2334 C CA . GLY B 1 63 ? 14.031 -3.648 -6.504 1 98.81 63 GLY B CA 1
ATOM 2335 C C . GLY B 1 63 ? 12.531 -3.529 -6.352 1 98.81 63 GLY B C 1
ATOM 2336 O O . GLY B 1 63 ? 11.977 -3.869 -5.301 1 98.81 63 GLY B O 1
ATOM 2337 N N . GLU B 1 64 ? 11.859 -3.178 -7.41 1 98.81 64 GLU B N 1
ATOM 2338 C CA . GLU B 1 64 ? 10.406 -3.002 -7.391 1 98.81 64 GLU B CA 1
ATOM 2339 C C . GLU B 1 64 ? 9.695 -4.328 -7.141 1 98.81 64 GLU B C 1
ATOM 2341 O O . GLU B 1 64 ? 8.516 -4.344 -6.789 1 98.81 64 GLU B O 1
ATOM 2346 N N . HIS B 1 65 ? 10.32 -5.465 -7.277 1 98.69 65 HIS B N 1
ATOM 2347 C CA . HIS B 1 65 ? 9.719 -6.773 -7.074 1 98.69 65 HIS B CA 1
ATOM 2348 C C . HIS B 1 65 ? 10.367 -7.512 -5.906 1 98.69 65 HIS B C 1
ATOM 2350 O O . HIS B 1 65 ? 10.641 -8.711 -5.996 1 98.69 65 HIS B O 1
ATOM 2356 N N . THR B 1 66 ? 10.758 -6.801 -4.867 1 98.69 66 THR B N 1
ATOM 2357 C CA . THR B 1 66 ? 11.289 -7.328 -3.613 1 98.69 66 THR B CA 1
ATOM 2358 C C . THR B 1 66 ? 10.164 -7.617 -2.627 1 98.69 66 THR B C 1
ATOM 2360 O O . THR B 1 66 ? 9.234 -6.82 -2.49 1 98.69 66 THR B O 1
ATOM 2363 N N . GLY B 1 67 ? 10.273 -8.82 -1.895 1 98.62 67 GLY B N 1
ATOM 2364 C CA . GLY B 1 67 ? 9.258 -9.148 -0.907 1 98.62 67 GLY B CA 1
ATOM 2365 C C . GLY B 1 67 ? 7.887 -9.367 -1.512 1 98.62 67 GLY B C 1
ATOM 2366 O O . GLY B 1 67 ? 7.766 -9.68 -2.697 1 98.62 67 GLY B O 1
ATOM 2367 N N . THR B 1 68 ? 6.867 -9.359 -0.709 1 98.88 68 THR B N 1
ATOM 2368 C CA . THR B 1 68 ? 5.52 -9.328 -1.262 1 98.88 68 THR B CA 1
ATOM 2369 C C . THR B 1 68 ? 5.336 -8.117 -2.178 1 98.88 68 THR B C 1
ATOM 2371 O O . THR B 1 68 ? 5.641 -6.988 -1.792 1 98.88 68 THR B O 1
ATOM 2374 N N . HIS B 1 69 ? 4.922 -8.391 -3.396 1 98.88 69 HIS B N 1
ATOM 2375 C CA . HIS B 1 69 ? 4.816 -7.305 -4.367 1 98.88 69 HIS B CA 1
ATOM 2376 C C . HIS B 1 69 ? 3.77 -7.621 -5.434 1 98.88 69 HIS B C 1
ATOM 2378 O O . HIS B 1 69 ? 3.125 -8.672 -5.383 1 98.88 69 HIS B O 1
ATOM 2384 N N . TRP B 1 70 ? 3.59 -6.648 -6.273 1 98.88 70 TRP B N 1
ATOM 2385 C CA . TRP B 1 70 ? 2.746 -6.785 -7.457 1 98.88 70 TRP B CA 1
ATOM 2386 C C . TRP B 1 70 ? 3.475 -6.293 -8.703 1 98.88 70 TRP B C 1
ATOM 2388 O O . TRP B 1 70 ? 4.473 -5.578 -8.602 1 98.88 70 TRP B O 1
ATOM 2398 N N . GLY B 1 71 ? 3.021 -6.781 -9.82 1 98.88 71 GLY B N 1
ATOM 2399 C CA . GLY B 1 71 ? 3.602 -6.352 -11.086 1 98.88 71 GLY B CA 1
ATOM 2400 C C . GLY B 1 71 ? 2.576 -5.797 -12.055 1 98.88 71 GLY B C 1
ATOM 2401 O O . GLY B 1 71 ? 1.448 -6.293 -12.125 1 98.88 71 GLY B O 1
ATOM 2402 N N . ALA B 1 72 ? 2.982 -4.789 -12.797 1 98.88 72 ALA B N 1
ATOM 2403 C CA . ALA B 1 72 ? 2.184 -4.195 -13.867 1 98.88 72 ALA B CA 1
ATOM 2404 C C . ALA B 1 72 ? 2.543 -4.797 -15.219 1 98.88 72 ALA B C 1
ATOM 2406 O O . ALA B 1 72 ? 3.59 -5.434 -15.367 1 98.88 72 ALA B O 1
ATOM 2407 N N . PRO B 1 73 ? 1.765 -4.574 -16.234 1 98.81 73 PRO B N 1
ATOM 2408 C CA . PRO B 1 73 ? 1.993 -5.184 -17.547 1 98.81 73 PRO B CA 1
ATOM 2409 C C . PRO B 1 73 ? 3.373 -4.859 -18.109 1 98.81 73 PRO B C 1
ATOM 2411 O O . PRO B 1 73 ? 4.004 -5.719 -18.734 1 98.81 73 PRO B O 1
ATOM 2414 N N . ALA B 1 74 ? 3.912 -3.742 -17.875 1 98.75 74 ALA B N 1
ATOM 2415 C CA . ALA B 1 74 ? 5.203 -3.33 -18.422 1 98.75 74 ALA B CA 1
ATOM 2416 C C . ALA B 1 74 ? 6.328 -4.219 -17.906 1 98.75 74 ALA B C 1
ATOM 2418 O O . ALA B 1 74 ? 7.434 -4.215 -18.453 1 98.75 74 ALA B O 1
ATOM 2419 N N . HIS B 1 75 ? 6.098 -4.918 -16.812 1 98.69 75 HIS B N 1
ATOM 2420 C CA . HIS B 1 75 ? 7.098 -5.82 -16.25 1 98.69 75 HIS B CA 1
ATOM 2421 C C . HIS B 1 75 ? 7.504 -6.891 -17.266 1 98.69 75 HIS B C 1
ATOM 2423 O O . HIS B 1 75 ? 8.656 -7.324 -17.281 1 98.69 75 HIS B O 1
ATOM 2429 N N . PHE B 1 76 ? 6.543 -7.324 -18.156 1 98.25 76 PHE B N 1
ATOM 2430 C CA . PHE B 1 76 ? 6.859 -8.406 -19.078 1 98.25 76 PHE B CA 1
ATOM 2431 C C . PHE B 1 76 ? 6.492 -8.023 -20.516 1 98.25 76 PHE B C 1
ATOM 2433 O O . PHE B 1 76 ? 6.816 -8.742 -21.453 1 98.25 76 PHE B O 1
ATOM 2440 N N . GLN B 1 77 ? 5.805 -6.945 -20.656 1 96.94 77 GLN B N 1
ATOM 2441 C CA . GLN B 1 77 ? 5.355 -6.547 -21.984 1 96.94 77 GLN B CA 1
ATOM 2442 C C . GLN B 1 77 ? 6 -5.23 -22.422 1 96.94 77 GLN B C 1
ATOM 2444 O O . GLN B 1 77 ? 5.723 -4.18 -21.828 1 96.94 77 GLN B O 1
ATOM 2449 N N . GLU B 1 78 ? 6.758 -5.328 -23.5 1 95.31 78 GLU B N 1
ATOM 2450 C CA . GLU B 1 78 ? 7.285 -4.086 -24.062 1 95.31 78 GLU B CA 1
ATOM 2451 C C . GLU B 1 78 ? 6.156 -3.146 -24.469 1 95.31 78 GLU B C 1
ATOM 2453 O O . GLU B 1 78 ? 5.25 -3.545 -25.203 1 95.31 78 GLU B O 1
ATOM 2458 N N . GLY B 1 79 ? 6.203 -1.956 -23.938 1 96.25 79 GLY B N 1
ATOM 2459 C CA . GLY B 1 79 ? 5.156 -0.997 -24.266 1 96.25 79 GLY B CA 1
ATOM 2460 C C . GLY B 1 79 ? 3.896 -1.195 -23.438 1 96.25 79 GLY B C 1
ATOM 2461 O O . GLY B 1 79 ? 2.926 -0.451 -23.594 1 96.25 79 GLY B O 1
ATOM 2462 N N . GLY B 1 80 ? 3.857 -2.238 -22.625 1 98.25 80 GLY B N 1
ATOM 2463 C CA . GLY B 1 80 ? 2.717 -2.443 -21.75 1 98.25 80 GLY B CA 1
ATOM 2464 C C . GLY B 1 80 ? 2.52 -1.316 -20.766 1 98.25 80 GLY B C 1
ATOM 2465 O O . GLY B 1 80 ? 3.414 -0.491 -20.562 1 98.25 80 GLY B O 1
ATOM 2466 N N . LEU B 1 81 ? 1.372 -1.272 -20.109 1 98.75 81 LEU B N 1
ATOM 2467 C CA . LEU B 1 81 ? 1.054 -0.227 -19.141 1 98.75 81 LEU B CA 1
ATOM 2468 C C . LEU B 1 81 ? 1.984 -0.298 -17.938 1 98.75 81 LEU B C 1
ATOM 2470 O O . LEU B 1 81 ? 2.166 -1.367 -17.344 1 98.75 81 LEU B O 1
ATOM 2474 N N . THR B 1 82 ? 2.6 0.823 -17.625 1 98.81 82 THR B N 1
ATOM 2475 C CA . THR B 1 82 ? 3.359 0.956 -16.391 1 98.81 82 THR B CA 1
ATOM 2476 C C . THR B 1 82 ? 2.424 1.168 -15.203 1 98.81 82 THR B C 1
ATOM 2478 O O . THR B 1 82 ? 1.234 1.434 -15.383 1 98.81 82 THR B O 1
ATOM 2481 N N . ALA B 1 83 ? 2.971 0.959 -14.039 1 98.81 83 ALA B N 1
ATOM 2482 C CA . ALA B 1 83 ? 2.186 1.056 -12.812 1 98.81 83 ALA B CA 1
ATOM 2483 C C . ALA B 1 83 ? 1.437 2.383 -12.742 1 98.81 83 ALA B C 1
ATOM 2485 O O . ALA B 1 83 ? 0.276 2.428 -12.32 1 98.81 83 ALA B O 1
ATOM 2486 N N . ASP B 1 84 ? 2.049 3.506 -13.109 1 98.81 84 ASP B N 1
ATOM 2487 C CA . ASP B 1 84 ? 1.464 4.84 -12.984 1 98.81 84 ASP B CA 1
ATOM 2488 C C . ASP B 1 84 ? 0.432 5.09 -14.078 1 98.81 84 ASP B C 1
ATOM 2490 O O . ASP B 1 84 ? -0.214 6.141 -14.102 1 98.81 84 ASP B O 1
ATOM 2494 N N . GLN B 1 85 ? 0.241 4.148 -14.961 1 98.69 85 GLN B N 1
ATOM 2495 C CA . GLN B 1 85 ? -0.761 4.266 -16.016 1 98.69 85 GLN B CA 1
ATOM 2496 C C . GLN B 1 85 ? -1.99 3.416 -15.703 1 98.69 85 GLN B C 1
ATOM 2498 O O . GLN B 1 85 ? -2.98 3.455 -16.438 1 98.69 85 GLN B O 1
ATOM 2503 N N . LEU B 1 86 ? -1.943 2.645 -14.672 1 98.5 86 LEU B N 1
ATOM 2504 C CA . LEU B 1 86 ? -3.086 1.843 -14.242 1 98.5 86 LEU B CA 1
ATOM 2505 C C . LEU B 1 86 ? -4.051 2.674 -13.406 1 98.5 86 LEU B C 1
ATOM 2507 O O . LEU B 1 86 ? -3.664 3.695 -12.836 1 98.5 86 LEU B O 1
ATOM 2511 N N . ASP B 1 87 ? -5.301 2.162 -13.359 1 96 87 ASP B N 1
ATOM 2512 C CA . ASP B 1 87 ? -6.355 2.768 -12.555 1 96 87 ASP B CA 1
ATOM 2513 C C . ASP B 1 87 ? -6.477 2.07 -11.203 1 96 87 ASP B C 1
ATOM 2515 O O . ASP B 1 87 ? -6.195 0.875 -11.086 1 96 87 ASP B O 1
ATOM 2519 N N . PRO B 1 88 ? -6.914 2.836 -10.188 1 95.5 88 PRO B N 1
ATOM 2520 C CA . PRO B 1 88 ? -7.113 2.191 -8.883 1 95.5 88 PRO B CA 1
ATOM 2521 C C . PRO B 1 88 ? -7.988 0.943 -8.969 1 95.5 88 PRO B C 1
ATOM 2523 O O . PRO B 1 88 ? -7.789 -0.01 -8.219 1 95.5 88 PRO B O 1
ATOM 2526 N N . ALA B 1 89 ? -8.906 0.919 -9.906 1 94.81 89 ALA B N 1
ATOM 2527 C CA . ALA B 1 89 ? -9.797 -0.229 -10.07 1 94.81 89 ALA B CA 1
ATOM 2528 C C . ALA B 1 89 ? -9.016 -1.468 -10.508 1 94.81 89 ALA B C 1
ATOM 2530 O O . ALA B 1 89 ? -9.453 -2.598 -10.273 1 94.81 89 ALA B O 1
ATOM 2531 N N . ASP B 1 90 ? -7.887 -1.301 -11.172 1 97.62 90 ASP B N 1
ATOM 2532 C CA . ASP B 1 90 ? -7.039 -2.42 -11.57 1 97.62 90 ASP B CA 1
ATOM 2533 C C . ASP B 1 90 ? -6.422 -3.104 -10.359 1 97.62 90 ASP B C 1
ATOM 2535 O O . ASP B 1 90 ? -5.969 -4.246 -10.445 1 97.62 90 ASP B O 1
ATOM 2539 N N . LEU B 1 91 ? -6.406 -2.367 -9.234 1 98.06 91 LEU B N 1
ATOM 2540 C CA . LEU B 1 91 ? -5.727 -2.83 -8.031 1 98.06 91 LEU B CA 1
ATOM 2541 C C . LEU B 1 91 ? -6.734 -3.309 -6.988 1 98.06 91 LEU B C 1
ATOM 2543 O O . LEU B 1 91 ? -6.355 -3.643 -5.863 1 98.06 91 LEU B O 1
ATOM 2547 N N . PHE B 1 92 ? -7.984 -3.25 -7.277 1 98.31 92 PHE B N 1
ATOM 2548 C CA . PHE B 1 92 ? -9.078 -3.662 -6.402 1 98.31 92 PHE B CA 1
ATOM 2549 C C . PHE B 1 92 ? -9.945 -4.715 -7.086 1 98.31 92 PHE B C 1
ATOM 2551 O O . PHE B 1 92 ? -10.781 -4.387 -7.934 1 98.31 92 PHE B O 1
ATOM 2558 N N . LEU B 1 93 ? -9.789 -5.977 -6.68 1 98.12 93 LEU B N 1
ATOM 2559 C CA . LEU B 1 93 ? -10.352 -7.086 -7.441 1 98.12 93 LEU B CA 1
ATOM 2560 C C . LEU B 1 93 ? -11.07 -8.062 -6.52 1 98.12 93 LEU B C 1
ATOM 2562 O O . LEU B 1 93 ? -10.617 -8.328 -5.402 1 98.12 93 LEU B O 1
ATOM 2566 N N . PRO B 1 94 ? -12.188 -8.672 -7.023 1 98 94 PRO B N 1
ATOM 2567 C CA . PRO B 1 94 ? -12.648 -9.852 -6.301 1 98 94 PRO B CA 1
ATOM 2568 C C . PRO B 1 94 ? -11.617 -10.984 -6.301 1 98 94 PRO B C 1
ATOM 2570 O O . PRO B 1 94 ? -10.844 -11.117 -7.25 1 98 94 PRO B O 1
ATOM 2573 N N . ALA B 1 95 ? -11.594 -11.797 -5.234 1 98.5 95 ALA B N 1
ATOM 2574 C CA . ALA B 1 95 ? -10.508 -12.773 -5.121 1 98.5 95 ALA B CA 1
ATOM 2575 C C . ALA B 1 95 ? -11.055 -14.164 -4.816 1 98.5 95 ALA B C 1
ATOM 2577 O O . ALA B 1 95 ? -12.062 -14.305 -4.125 1 98.5 95 ALA B O 1
ATOM 2578 N N . VAL B 1 96 ? -10.414 -15.148 -5.316 1 98.81 96 VAL B N 1
ATOM 2579 C CA . VAL B 1 96 ? -10.617 -16.547 -4.926 1 98.81 96 VAL B CA 1
ATOM 2580 C C . VAL B 1 96 ? -9.281 -17.172 -4.559 1 98.81 96 VAL B C 1
ATOM 2582 O O . VAL B 1 96 ? -8.227 -16.734 -5.02 1 98.81 96 VAL B O 1
ATOM 2585 N N . LYS B 1 97 ? -9.328 -18.156 -3.729 1 98.94 97 LYS B N 1
ATOM 2586 C CA . LYS B 1 97 ? -8.148 -18.922 -3.332 1 98.94 97 LYS B CA 1
ATOM 2587 C C . LYS B 1 97 ? -8.242 -20.359 -3.799 1 98.94 97 LYS B C 1
ATOM 2589 O O . LYS B 1 97 ? -9.258 -21.031 -3.566 1 98.94 97 LYS B O 1
ATOM 2594 N N . ILE B 1 98 ? -7.285 -20.797 -4.457 1 98.94 98 ILE B N 1
ATOM 2595 C CA . ILE B 1 98 ? -7.168 -22.188 -4.863 1 98.94 98 ILE B CA 1
ATOM 2596 C C . ILE B 1 98 ? -6.078 -22.875 -4.039 1 98.94 98 ILE B C 1
ATOM 2598 O O . ILE B 1 98 ? -4.895 -22.547 -4.168 1 98.94 98 ILE B O 1
ATOM 2602 N N . ASP B 1 99 ? -6.488 -23.828 -3.24 1 98.88 99 ASP B N 1
ATOM 2603 C CA . ASP B 1 99 ? -5.59 -24.531 -2.328 1 98.88 99 ASP B CA 1
ATOM 2604 C C . ASP B 1 99 ? -4.973 -25.75 -2.998 1 98.88 99 ASP B C 1
ATOM 2606 O O . ASP B 1 99 ? -5.668 -26.734 -3.266 1 98.88 99 ASP B O 1
ATOM 2610 N N . ILE B 1 100 ? -3.691 -25.688 -3.258 1 98.88 100 ILE B N 1
ATOM 2611 C CA . ILE B 1 100 ? -3.027 -26.859 -3.828 1 98.88 100 ILE B CA 1
ATOM 2612 C C . ILE B 1 100 ? -1.863 -27.266 -2.932 1 98.88 100 ILE B C 1
ATOM 2614 O O . ILE B 1 100 ? -0.858 -27.797 -3.414 1 98.88 100 ILE B O 1
ATOM 2618 N N . ARG B 1 101 ? -1.908 -27.016 -1.689 1 98.88 101 ARG B N 1
ATOM 2619 C CA . ARG B 1 101 ? -0.811 -27.266 -0.764 1 98.88 101 ARG B CA 1
ATOM 2620 C C . ARG B 1 101 ? -0.426 -28.75 -0.773 1 98.88 101 ARG B C 1
ATOM 2622 O O . ARG B 1 101 ? 0.759 -29.078 -0.816 1 98.88 101 ARG B O 1
ATOM 2629 N N . ASP B 1 102 ? -1.412 -29.578 -0.818 1 98.81 102 ASP B N 1
ATOM 2630 C CA . ASP B 1 102 ? -1.129 -31.016 -0.819 1 98.81 102 ASP B CA 1
ATOM 2631 C C . ASP B 1 102 ? -0.415 -31.438 -2.102 1 98.81 102 ASP B C 1
ATOM 2633 O O . ASP B 1 102 ? 0.542 -32.219 -2.062 1 98.81 102 ASP B O 1
ATOM 2637 N N . LYS B 1 103 ? -0.89 -30.938 -3.211 1 98.81 103 LYS B N 1
ATOM 2638 C CA . LYS B 1 103 ? -0.274 -31.266 -4.492 1 98.81 103 LYS B CA 1
ATOM 2639 C C . LYS B 1 103 ? 1.145 -30.719 -4.582 1 98.81 103 LYS B C 1
ATOM 2641 O O . LYS B 1 103 ? 2.051 -31.391 -5.074 1 98.81 103 LYS B O 1
ATOM 2646 N N . ALA B 1 104 ? 1.343 -29.484 -4.129 1 98.69 104 ALA B N 1
ATOM 2647 C CA . ALA B 1 104 ? 2.658 -28.859 -4.129 1 98.69 104 ALA B CA 1
ATOM 2648 C C . ALA B 1 104 ? 3.631 -29.609 -3.223 1 98.69 104 ALA B C 1
ATOM 2650 O O . ALA B 1 104 ? 4.816 -29.719 -3.539 1 98.69 104 ALA B O 1
ATOM 2651 N N . ALA B 1 105 ? 3.141 -30.062 -2.045 1 98.38 105 ALA B N 1
ATOM 2652 C CA . ALA B 1 105 ? 3.977 -30.828 -1.126 1 98.38 105 ALA B CA 1
ATOM 2653 C C . ALA B 1 105 ? 4.445 -32.125 -1.769 1 98.38 105 ALA B C 1
ATOM 2655 O O . ALA B 1 105 ? 5.57 -32.594 -1.534 1 98.38 105 ALA B O 1
ATOM 2656 N N . ALA B 1 106 ? 3.586 -32.688 -2.604 1 98.56 106 ALA B N 1
ATOM 2657 C CA . ALA B 1 106 ? 3.904 -33.969 -3.264 1 98.56 106 ALA B CA 1
ATOM 2658 C C . ALA B 1 106 ? 4.82 -33.75 -4.465 1 98.56 106 ALA B C 1
ATOM 2660 O O . ALA B 1 106 ? 5.602 -34.625 -4.828 1 98.56 106 ALA B O 1
ATOM 2661 N N . ASP B 1 107 ? 4.73 -32.625 -5.094 1 98.69 107 ASP B N 1
ATOM 2662 C CA . ASP B 1 107 ? 5.492 -32.25 -6.285 1 98.69 107 ASP B CA 1
ATOM 2663 C C . ASP B 1 107 ? 5.777 -30.766 -6.336 1 98.69 107 ASP B C 1
ATOM 2665 O O . ASP B 1 107 ? 4.902 -29.969 -6.68 1 98.69 107 ASP B O 1
ATOM 2669 N N . SER B 1 108 ? 7.023 -30.391 -6.133 1 98.19 108 SER B N 1
ATOM 2670 C CA . SER B 1 108 ? 7.41 -28.984 -6.098 1 98.19 108 SER B CA 1
ATOM 2671 C C . SER B 1 108 ? 7.262 -28.328 -7.469 1 98.19 108 SER B C 1
ATOM 2673 O O . SER B 1 108 ? 7.297 -27.109 -7.59 1 98.19 108 SER B O 1
ATOM 2675 N N . ASP B 1 109 ? 7.078 -29.141 -8.492 1 98.69 109 ASP B N 1
ATOM 2676 C CA . ASP B 1 109 ? 6.922 -28.609 -9.836 1 98.69 109 ASP B CA 1
ATOM 2677 C C . ASP B 1 109 ? 5.473 -28.719 -10.305 1 98.69 109 ASP B C 1
ATOM 2679 O O . ASP B 1 109 ? 5.203 -28.703 -11.508 1 98.69 109 ASP B O 1
ATOM 2683 N N . TYR B 1 110 ? 4.566 -28.922 -9.352 1 98.88 110 TYR B N 1
ATOM 2684 C CA . TYR B 1 110 ? 3.172 -29.078 -9.75 1 98.88 110 TYR B CA 1
ATOM 2685 C C . TYR B 1 110 ? 2.674 -27.844 -10.492 1 98.88 110 TYR B C 1
ATOM 2687 O O . TYR B 1 110 ? 2.885 -26.703 -10.047 1 98.88 110 TYR B O 1
ATOM 2695 N N . ALA B 1 111 ? 2.047 -28.047 -11.609 1 98.94 111 ALA B N 1
ATOM 2696 C CA . ALA B 1 111 ? 1.416 -27.031 -12.43 1 98.94 111 ALA B CA 1
ATOM 2697 C C . ALA B 1 111 ? -0.105 -27.109 -12.344 1 98.94 111 ALA B C 1
ATOM 2699 O O . ALA B 1 111 ? -0.702 -28.109 -12.758 1 98.94 111 ALA B O 1
ATOM 2700 N N . LEU B 1 112 ? -0.745 -26.109 -11.742 1 98.94 112 LEU B N 1
ATOM 2701 C CA . LEU B 1 112 ? -2.201 -26.094 -11.68 1 98.94 112 LEU B CA 1
ATOM 2702 C C . LEU B 1 112 ? -2.812 -26.281 -13.062 1 98.94 112 LEU B C 1
ATOM 2704 O O . LEU B 1 112 ? -2.436 -25.594 -14.016 1 98.94 112 LEU B O 1
ATOM 2708 N N . THR B 1 113 ? -3.775 -27.156 -13.203 1 98.94 113 THR B N 1
ATOM 2709 C CA . THR B 1 113 ? -4.328 -27.516 -14.5 1 98.94 113 THR B CA 1
ATOM 2710 C C . THR B 1 113 ? -5.711 -26.891 -14.695 1 98.94 113 THR B C 1
ATOM 2712 O O . THR B 1 113 ? -6.312 -26.406 -13.734 1 98.94 113 THR B O 1
ATOM 2715 N N . VAL B 1 114 ? -6.156 -26.969 -15.961 1 98.94 114 VAL B N 1
ATOM 2716 C CA . VAL B 1 114 ? -7.527 -26.562 -16.266 1 98.94 114 VAL B CA 1
ATOM 2717 C C . VAL B 1 114 ? -8.508 -27.406 -15.469 1 98.94 114 VAL B C 1
ATOM 2719 O O . VAL B 1 114 ? -9.5 -26.906 -14.945 1 98.94 114 VAL B O 1
ATOM 2722 N N . SER B 1 115 ? -8.219 -28.688 -15.367 1 98.81 115 SER B N 1
ATOM 2723 C CA . SER B 1 115 ? -9.078 -29.609 -14.625 1 98.81 115 SER B CA 1
ATOM 2724 C C . SER B 1 115 ? -9.18 -29.203 -13.156 1 98.81 115 SER B C 1
ATOM 2726 O O . SER B 1 115 ? -10.25 -29.266 -12.555 1 98.81 115 SER B O 1
ATOM 2728 N N . ASP B 1 116 ? -8.055 -28.797 -12.531 1 98.88 116 ASP B N 1
ATOM 2729 C CA . ASP B 1 116 ? -8.07 -28.297 -11.164 1 98.88 116 ASP B CA 1
ATOM 2730 C C . ASP B 1 116 ? -9.039 -27.125 -11.023 1 98.88 116 ASP B C 1
ATOM 2732 O O . ASP B 1 116 ? -9.805 -27.062 -10.055 1 98.88 116 ASP B O 1
ATOM 2736 N N . LEU B 1 117 ? -8.984 -26.219 -11.984 1 98.94 117 LEU B N 1
ATOM 2737 C CA . LEU B 1 117 ? -9.828 -25.031 -11.961 1 98.94 117 LEU B CA 1
ATOM 2738 C C . LEU B 1 117 ? -11.297 -25.406 -12.133 1 98.94 117 LEU B C 1
ATOM 2740 O O . LEU B 1 117 ? -12.164 -24.875 -11.422 1 98.94 117 LEU B O 1
ATOM 2744 N N . GLN B 1 118 ? -11.562 -26.266 -13.016 1 98.88 118 GLN B N 1
ATOM 2745 C CA . GLN B 1 118 ? -12.938 -26.688 -13.258 1 98.88 118 GLN B CA 1
ATOM 2746 C C . GLN B 1 118 ? -13.508 -27.422 -12.047 1 98.88 118 GLN B C 1
ATOM 2748 O O . GLN B 1 118 ? -14.672 -27.219 -11.688 1 98.88 118 GLN B O 1
ATOM 2753 N N . GLU B 1 119 ? -12.727 -28.281 -11.469 1 98.81 119 GLU B N 1
ATOM 2754 C CA . GLU B 1 119 ? -13.164 -28.969 -10.25 1 98.81 119 GLU B CA 1
ATOM 2755 C C . GLU B 1 119 ? -13.43 -27.969 -9.125 1 98.81 119 GLU B C 1
ATOM 2757 O O . GLU B 1 119 ? -14.414 -28.094 -8.391 1 98.81 119 GLU B O 1
ATOM 2762 N N . TRP B 1 120 ? -12.539 -27.031 -8.984 1 98.88 120 TRP B N 1
ATOM 2763 C CA . TRP B 1 120 ? -12.727 -25.984 -7.992 1 98.88 120 TRP B CA 1
ATOM 2764 C C . TRP B 1 120 ? -14.055 -25.25 -8.211 1 98.88 120 TRP B C 1
ATOM 2766 O O . TRP B 1 120 ? -14.812 -25.047 -7.262 1 98.88 120 TRP B O 1
ATOM 2776 N N . GLU B 1 121 ? -14.32 -24.859 -9.484 1 98.88 121 GLU B N 1
ATOM 2777 C CA . GLU B 1 121 ? -15.547 -24.141 -9.789 1 98.88 121 GLU B CA 1
ATOM 2778 C C . GLU B 1 121 ? -16.781 -25 -9.508 1 98.88 121 GLU B C 1
ATOM 2780 O O . GLU B 1 121 ? -17.828 -24.484 -9.094 1 98.88 121 GLU B O 1
ATOM 2785 N N . ARG B 1 122 ? -16.688 -26.297 -9.766 1 98.69 122 ARG B N 1
ATOM 2786 C CA . ARG B 1 122 ? -17.812 -27.188 -9.461 1 98.69 122 ARG B CA 1
ATOM 2787 C C . ARG B 1 122 ? -18.156 -27.156 -7.98 1 98.69 122 ARG B C 1
ATOM 2789 O O . ARG B 1 122 ? -19.328 -27.234 -7.605 1 98.69 122 ARG B O 1
ATOM 2796 N N . ARG B 1 123 ? -17.172 -26.953 -7.133 1 98.5 123 ARG B N 1
ATOM 2797 C CA . ARG B 1 123 ? -17.359 -27.016 -5.684 1 98.5 123 ARG B CA 1
ATOM 2798 C C . ARG B 1 123 ? -17.688 -25.641 -5.121 1 98.5 123 ARG B C 1
ATOM 2800 O O . ARG B 1 123 ? -18.406 -25.531 -4.121 1 98.5 123 ARG B O 1
ATOM 2807 N N . ASN B 1 124 ? -17.203 -24.594 -5.762 1 98.62 124 ASN B N 1
ATOM 2808 C CA . ASN B 1 124 ? -17.219 -23.281 -5.094 1 98.62 124 ASN B CA 1
ATOM 2809 C C . ASN B 1 124 ? -17.984 -22.25 -5.91 1 98.62 124 ASN B C 1
ATOM 2811 O O . ASN B 1 124 ? -18.203 -21.125 -5.449 1 98.62 124 ASN B O 1
ATOM 2815 N N . GLY B 1 125 ? -18.438 -22.609 -7.121 1 98.25 125 GLY B N 1
ATOM 2816 C CA . GLY B 1 125 ? -19.047 -21.656 -8.031 1 98.25 125 GLY B CA 1
ATOM 2817 C C . GLY B 1 125 ? -18.062 -21.047 -9.016 1 98.25 125 GLY B C 1
ATOM 2818 O O . GLY B 1 125 ? -16.859 -21.266 -8.891 1 98.25 125 GLY B O 1
ATOM 2819 N N . LYS B 1 126 ? -18.609 -20.344 -9.914 1 98.25 126 LYS B N 1
ATOM 2820 C CA . LYS B 1 126 ? -17.781 -19.75 -10.961 1 98.25 126 LYS B CA 1
ATOM 2821 C C . LYS B 1 126 ? -16.828 -18.719 -10.367 1 98.25 126 LYS B C 1
ATOM 2823 O O . LYS B 1 126 ? -17.203 -17.906 -9.523 1 98.25 126 LYS B O 1
ATOM 2828 N N . ILE B 1 127 ? -15.617 -18.766 -10.781 1 98.62 127 ILE B N 1
ATOM 2829 C CA . ILE B 1 127 ? -14.672 -17.688 -10.5 1 98.62 127 ILE B CA 1
ATOM 2830 C C . ILE B 1 127 ? -15.188 -16.375 -11.094 1 98.62 127 ILE B C 1
ATOM 2832 O O . ILE B 1 127 ? -15.562 -16.328 -12.273 1 98.62 127 ILE B O 1
ATOM 2836 N N . PRO B 1 128 ? -15.227 -15.289 -10.336 1 97.81 128 PRO B N 1
ATOM 2837 C CA . PRO B 1 128 ? -15.711 -14.023 -10.891 1 97.81 128 PRO B CA 1
ATOM 2838 C C . PRO B 1 128 ? -14.867 -13.539 -12.062 1 97.81 128 PRO B C 1
ATOM 2840 O O . PRO B 1 128 ? -13.664 -13.797 -12.117 1 97.81 128 PRO B O 1
ATOM 2843 N N . ASP B 1 129 ? -15.539 -12.805 -12.977 1 97.25 129 ASP B N 1
ATOM 2844 C CA . ASP B 1 129 ? -14.781 -12.164 -14.055 1 97.25 129 ASP B CA 1
ATOM 2845 C C . ASP B 1 129 ? -13.852 -11.086 -13.5 1 97.25 129 ASP B C 1
ATOM 2847 O O . ASP B 1 129 ? -14.227 -10.328 -12.609 1 97.25 129 ASP B O 1
ATOM 2851 N N . GLY B 1 130 ? -12.633 -11.016 -14.016 1 97.56 130 GLY B N 1
ATOM 2852 C CA . GLY B 1 130 ? -11.672 -10.008 -13.594 1 97.56 130 GLY B CA 1
ATOM 2853 C C . GLY B 1 130 ? -11.164 -10.234 -12.18 1 97.56 130 GLY B C 1
ATOM 2854 O O . GLY B 1 130 ? -10.906 -9.273 -11.453 1 97.56 130 GLY B O 1
ATOM 2855 N N . ALA B 1 131 ? -11.023 -11.5 -11.758 1 98.25 131 ALA B N 1
ATOM 2856 C CA . ALA B 1 131 ? -10.688 -11.828 -10.375 1 98.25 131 ALA B CA 1
ATOM 2857 C C . ALA B 1 131 ? -9.172 -11.898 -10.18 1 98.25 131 ALA B C 1
ATOM 2859 O O . ALA B 1 131 ? -8.422 -11.992 -11.148 1 98.25 131 ALA B O 1
ATOM 2860 N N . ALA B 1 132 ? -8.789 -11.758 -8.953 1 98.81 132 ALA B N 1
ATOM 2861 C CA . ALA B 1 132 ? -7.496 -12.281 -8.508 1 98.81 132 ALA B CA 1
ATOM 2862 C C . ALA B 1 132 ? -7.598 -13.766 -8.156 1 98.81 132 ALA B C 1
ATOM 2864 O O . ALA B 1 132 ? -8.25 -14.133 -7.184 1 98.81 132 ALA B O 1
ATOM 2865 N N . VAL B 1 133 ? -6.988 -14.562 -8.93 1 98.94 133 VAL B N 1
ATOM 2866 C CA . VAL B 1 133 ? -6.93 -16 -8.664 1 98.94 133 VAL B CA 1
ATOM 2867 C C . VAL B 1 133 ? -5.648 -16.328 -7.898 1 98.94 133 VAL B C 1
ATOM 2869 O O . VAL B 1 133 ? -4.562 -16.375 -8.484 1 98.94 133 VAL B O 1
ATOM 2872 N N . VAL B 1 134 ? -5.812 -16.609 -6.609 1 99 134 VAL B N 1
ATOM 2873 C CA . VAL B 1 134 ? -4.668 -16.766 -5.719 1 99 134 VAL B CA 1
ATOM 2874 C C . VAL B 1 134 ? -4.391 -18.234 -5.477 1 99 134 VAL B C 1
ATOM 2876 O O . VAL B 1 134 ? -5.238 -18.953 -4.938 1 99 134 VAL B O 1
ATOM 2879 N N . LEU B 1 135 ? -3.26 -18.625 -5.895 1 99 135 LEU B N 1
ATOM 2880 C CA . LEU B 1 135 ? -2.805 -20 -5.719 1 99 135 LEU B CA 1
ATOM 2881 C C . LEU B 1 135 ? -2.08 -20.172 -4.387 1 99 135 LEU B C 1
ATOM 2883 O O . LEU B 1 135 ? -1.011 -19.594 -4.18 1 99 135 LEU B O 1
ATOM 2887 N N . TRP B 1 136 ? -2.66 -20.969 -3.508 1 98.94 136 TRP B N 1
ATOM 2888 C CA . TRP B 1 136 ? -2.047 -21.266 -2.217 1 98.94 136 TRP B CA 1
ATOM 2889 C C . TRP B 1 136 ? -1.271 -22.578 -2.268 1 98.94 136 TRP B C 1
ATOM 28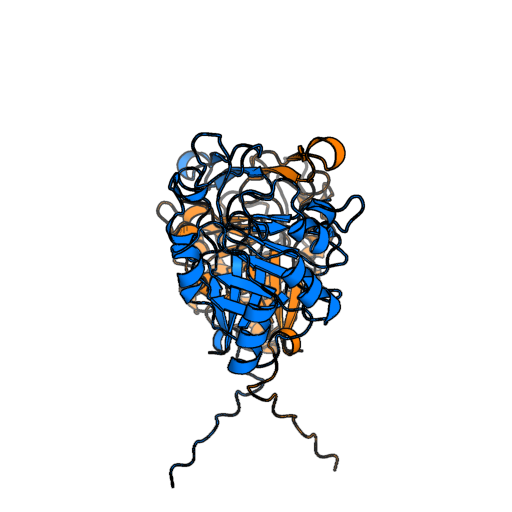91 O O . TRP B 1 136 ? -1.865 -23.656 -2.25 1 98.94 136 TRP B O 1
ATOM 2901 N N . THR B 1 137 ? 0.002 -22.422 -2.268 1 98.88 137 THR B N 1
ATOM 2902 C CA . THR B 1 137 ? 0.862 -23.578 -2.471 1 98.88 137 THR B CA 1
ATOM 2903 C C . THR B 1 137 ? 1.45 -24.062 -1.146 1 98.88 137 THR B C 1
ATOM 2905 O O . THR B 1 137 ? 1.96 -25.172 -1.052 1 98.88 137 THR B O 1
ATOM 2908 N N . GLY B 1 138 ? 1.439 -23.219 -0.124 1 98.75 138 GLY B N 1
ATOM 2909 C CA . GLY B 1 138 ? 2.092 -23.5 1.145 1 98.75 138 GLY B CA 1
ATOM 2910 C C . GLY B 1 138 ? 3.539 -23.031 1.185 1 98.75 138 GLY B C 1
ATOM 2911 O O . GLY B 1 138 ? 4.211 -23.172 2.209 1 98.75 138 GLY B O 1
ATOM 2912 N N . TRP B 1 139 ? 3.998 -22.469 0.16 1 98.56 139 TRP B N 1
ATOM 2913 C CA . TRP B 1 139 ? 5.398 -22.094 0.003 1 98.56 139 TRP B CA 1
ATOM 2914 C C . TRP B 1 139 ? 5.793 -21.016 1.009 1 98.56 139 TRP B C 1
ATOM 2916 O O . TRP B 1 139 ? 6.965 -20.906 1.378 1 98.56 139 TRP B O 1
ATOM 2926 N N . GLU B 1 140 ? 4.812 -20.219 1.458 1 98.5 140 GLU B N 1
ATOM 2927 C CA . GLU B 1 140 ? 5.062 -19.109 2.385 1 98.5 140 GLU B CA 1
ATOM 2928 C C . GLU B 1 140 ? 5.746 -19.609 3.656 1 98.5 140 GLU B C 1
ATOM 2930 O O . GLU B 1 140 ? 6.449 -18.844 4.324 1 98.5 140 GLU B O 1
ATOM 2935 N N . SER B 1 141 ? 5.555 -20.875 3.977 1 97.94 141 SER B N 1
ATOM 2936 C CA . SER B 1 141 ? 6.164 -21.438 5.176 1 97.94 141 SER B CA 1
ATOM 2937 C C . SER B 1 141 ? 7.68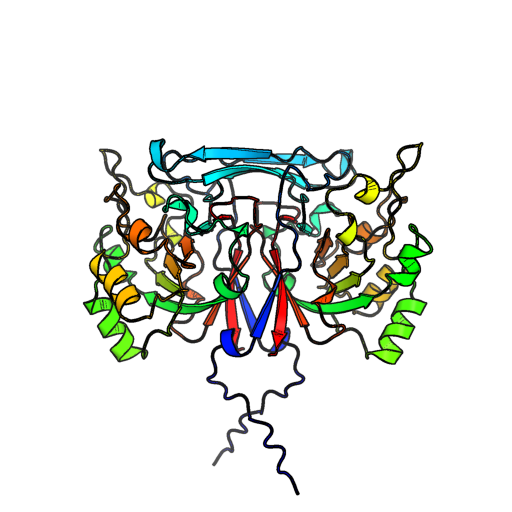 -21.531 5.035 1 97.94 141 SER B C 1
ATOM 2939 O O . SER B 1 141 ? 8.391 -21.719 6.023 1 97.94 141 SER B O 1
ATOM 2941 N N . ARG B 1 142 ? 8.195 -21.422 3.861 1 98 142 ARG B N 1
ATOM 2942 C CA . ARG B 1 142 ? 9.617 -21.547 3.578 1 98 142 ARG B CA 1
ATOM 2943 C C . ARG B 1 142 ? 10.305 -20.172 3.611 1 98 142 ARG B C 1
ATOM 2945 O O . ARG B 1 142 ? 11.523 -20.078 3.436 1 98 142 ARG B O 1
ATOM 2952 N N . TRP B 1 143 ? 9.609 -19.109 3.84 1 98.25 143 TRP B N 1
ATOM 2953 C CA . TRP B 1 143 ? 10.117 -17.75 3.814 1 98.25 143 TRP B CA 1
ATOM 2954 C C . TRP B 1 143 ? 11.297 -17.594 4.773 1 98.25 143 TRP B C 1
ATOM 2956 O O . TRP B 1 143 ? 11.234 -18.047 5.918 1 98.25 143 TRP B O 1
ATOM 2966 N N . GLY B 1 144 ? 12.352 -16.938 4.305 1 96.25 144 GLY B N 1
ATOM 2967 C CA . GLY B 1 144 ? 13.5 -16.672 5.148 1 96.25 144 GLY B CA 1
ATOM 2968 C C . GLY B 1 144 ? 14.5 -17.812 5.184 1 96.25 144 GLY B C 1
ATOM 2969 O O . GLY B 1 144 ? 15.453 -17.781 5.961 1 96.25 144 GLY B O 1
ATOM 2970 N N . SER B 1 145 ? 14.258 -18.844 4.344 1 94.94 145 SER B N 1
ATOM 2971 C CA . SER B 1 145 ? 15.164 -19.984 4.273 1 94.94 145 SER B CA 1
ATOM 2972 C C . SER B 1 145 ? 15.633 -20.219 2.844 1 94.94 145 SER B C 1
ATOM 2974 O O . SER B 1 145 ? 15.047 -19.703 1.894 1 94.94 145 SER B O 1
ATOM 2976 N N . GLU B 1 146 ? 16.656 -21.047 2.701 1 89 146 GLU B N 1
ATOM 2977 C CA . GLU B 1 146 ? 17.172 -21.422 1.388 1 89 146 GLU B CA 1
ATOM 2978 C C . GLU B 1 146 ? 16.156 -22.281 0.629 1 89 146 GLU B C 1
ATOM 2980 O O . GLU B 1 146 ? 16.219 -22.359 -0.6 1 89 146 GLU B O 1
ATOM 2985 N N . GLU B 1 147 ? 15.273 -22.812 1.38 1 94.12 147 GLU B N 1
ATOM 2986 C CA . GLU B 1 147 ? 14.281 -23.703 0.783 1 94.12 147 GLU B CA 1
ATOM 2987 C C . GLU B 1 147 ? 13.281 -22.922 -0.06 1 94.12 147 GLU B C 1
ATOM 2989 O O . GLU B 1 147 ? 12.539 -23.516 -0.849 1 94.12 147 GLU B O 1
ATOM 2994 N N . TYR B 1 148 ? 13.273 -21.656 0.123 1 97.06 148 TYR B N 1
ATOM 2995 C CA . TYR B 1 148 ? 12.305 -20.859 -0.633 1 97.06 148 TYR B CA 1
ATOM 2996 C C . TYR B 1 148 ? 12.617 -20.906 -2.125 1 97.06 148 TYR B C 1
ATOM 2998 O O . TYR B 1 148 ? 11.719 -21.141 -2.941 1 97.06 148 TYR B O 1
ATOM 3006 N N . ALA B 1 149 ? 13.836 -20.688 -2.459 1 93.69 149 ALA B N 1
ATOM 3007 C CA . ALA B 1 149 ? 14.211 -20.781 -3.867 1 93.69 149 ALA B CA 1
ATOM 3008 C C . ALA B 1 149 ? 14.133 -22.234 -4.355 1 93.69 149 ALA B C 1
ATOM 3010 O O . ALA B 1 149 ? 13.781 -22.484 -5.508 1 93.69 149 ALA B O 1
ATOM 3011 N N . ASN B 1 150 ? 14.539 -23.156 -3.438 1 96.12 150 ASN B N 1
ATOM 3012 C CA . ASN B 1 150 ? 14.484 -24.594 -3.697 1 96.12 150 ASN B CA 1
ATOM 3013 C C . ASN B 1 150 ? 15.25 -24.953 -4.965 1 96.12 150 ASN B C 1
ATOM 3015 O O . ASN B 1 150 ? 14.734 -25.656 -5.828 1 96.12 150 ASN B O 1
ATOM 3019 N N . ALA B 1 151 ? 16.422 -24.422 -5.094 1 94.12 151 ALA B N 1
ATOM 3020 C CA . ALA B 1 151 ? 17.281 -24.688 -6.25 1 94.12 151 ALA B CA 1
ATOM 3021 C C . ALA B 1 151 ? 17.953 -26.047 -6.125 1 94.12 151 ALA B C 1
ATOM 3023 O O . ALA B 1 151 ? 18.391 -26.438 -5.035 1 94.12 151 ALA B O 1
ATOM 3024 N N . ASP B 1 152 ? 18.031 -26.781 -7.199 1 95 152 ASP B N 1
ATOM 3025 C CA . ASP B 1 152 ? 18.766 -28.047 -7.188 1 95 152 ASP B CA 1
ATOM 3026 C C . ASP B 1 152 ? 20.266 -27.797 -7.379 1 95 152 ASP B C 1
ATOM 3028 O O . ASP B 1 152 ? 20.734 -26.656 -7.309 1 95 152 ASP B O 1
ATOM 3032 N N . ALA B 1 153 ? 20.953 -28.859 -7.539 1 94.94 153 ALA B N 1
ATOM 3033 C CA . ALA B 1 153 ? 22.422 -28.797 -7.578 1 94.94 153 ALA B CA 1
ATOM 3034 C C . ALA B 1 153 ? 22.906 -27.984 -8.781 1 94.94 153 ALA B C 1
ATOM 3036 O O . ALA B 1 153 ? 24.016 -27.453 -8.773 1 94.94 153 ALA B O 1
ATOM 3037 N N . GLU B 1 154 ? 22.109 -27.891 -9.812 1 95.06 154 GLU B N 1
ATOM 3038 C CA . GLU B 1 154 ? 22.469 -27.156 -11.023 1 95.06 154 GLU B CA 1
ATOM 3039 C C . GLU B 1 154 ? 21.984 -25.703 -10.953 1 95.06 154 GLU B C 1
ATOM 3041 O O . GLU B 1 154 ? 22.172 -24.953 -11.906 1 95.06 154 GLU B O 1
ATOM 3046 N N . GLY B 1 155 ? 21.297 -25.312 -9.891 1 92.19 155 GLY B N 1
ATOM 3047 C CA . GLY B 1 155 ? 20.828 -23.953 -9.703 1 92.19 155 GLY B CA 1
ATOM 3048 C C . GLY B 1 155 ? 19.438 -23.703 -10.234 1 92.19 155 GLY B C 1
ATOM 3049 O O . GLY B 1 155 ? 18.953 -22.578 -10.25 1 92.19 155 GLY B O 1
ATOM 3050 N N . VAL B 1 156 ? 18.812 -24.812 -10.672 1 94.12 156 VAL B N 1
ATOM 3051 C CA . VAL B 1 156 ? 17.453 -24.688 -11.211 1 94.12 156 VAL B CA 1
ATOM 3052 C C . VAL B 1 156 ? 16.453 -24.625 -10.062 1 94.12 156 VAL B C 1
ATOM 3054 O O . VAL B 1 156 ? 16.438 -25.5 -9.188 1 94.12 156 VAL B O 1
ATOM 3057 N N . THR B 1 157 ? 15.617 -23.562 -10.086 1 95.19 157 THR B N 1
ATOM 3058 C CA . THR B 1 157 ? 14.586 -23.391 -9.07 1 95.19 157 THR B CA 1
ATOM 3059 C C . THR B 1 157 ? 13.414 -24.344 -9.328 1 95.19 157 THR B C 1
ATOM 3061 O O . THR B 1 157 ? 13.023 -24.547 -10.477 1 95.19 157 THR B O 1
ATOM 3064 N N . HIS B 1 158 ? 12.922 -24.891 -8.25 1 97.31 158 HIS B N 1
ATOM 3065 C CA . HIS B 1 158 ? 11.711 -25.703 -8.305 1 97.31 158 HIS B CA 1
ATOM 3066 C C . HIS B 1 158 ? 10.617 -25.125 -7.414 1 97.31 158 HIS B C 1
ATOM 3068 O O . HIS B 1 158 ? 10.742 -25.141 -6.188 1 97.31 158 HIS B O 1
ATOM 3074 N N . GLN B 1 159 ? 9.625 -24.625 -7.984 1 98.12 159 GLN B N 1
ATOM 3075 C CA . GLN B 1 159 ? 8.422 -24.172 -7.301 1 98.12 159 GLN B CA 1
ATOM 3076 C C . GLN B 1 159 ? 7.172 -24.453 -8.133 1 98.12 159 GLN B C 1
ATOM 3078 O O . GLN B 1 159 ? 7.234 -24.5 -9.359 1 98.12 159 GLN B O 1
ATOM 3083 N N . PRO B 1 160 ? 5.977 -24.672 -7.465 1 98.81 160 PRO B N 1
ATOM 3084 C CA . PRO B 1 160 ? 4.723 -24.844 -8.203 1 98.81 160 PRO B CA 1
ATOM 3085 C C . PRO B 1 160 ? 4.215 -23.547 -8.812 1 98.81 160 PRO B C 1
ATOM 3087 O O . PRO B 1 160 ? 4.727 -22.469 -8.492 1 98.81 160 PRO B O 1
ATOM 3090 N N . GLY B 1 161 ? 3.322 -23.641 -9.711 1 98.81 161 GLY B N 1
ATOM 3091 C CA . GLY B 1 161 ? 2.715 -22.484 -10.359 1 98.81 161 GLY B CA 1
ATOM 3092 C C . GLY B 1 161 ? 1.505 -22.844 -11.203 1 98.81 161 GLY B C 1
ATOM 3093 O O . GLY B 1 161 ? 0.876 -23.891 -10.977 1 98.81 161 GLY B O 1
ATOM 3094 N N . PHE B 1 162 ? 1.128 -21.938 -12.023 1 98.94 162 PHE B N 1
ATOM 3095 C CA . PHE B 1 162 ? 0.068 -22.172 -13 1 98.94 162 PHE B CA 1
ATOM 3096 C C . PHE B 1 162 ? 0.626 -22.828 -14.258 1 98.94 162 PHE B C 1
ATOM 3098 O O . PHE B 1 162 ? 1.72 -22.484 -14.711 1 98.94 162 PHE B O 1
ATOM 3105 N N . SER B 1 163 ? -0.122 -23.75 -14.828 1 98.94 163 SER B N 1
ATOM 3106 C CA . SER B 1 163 ? 0.229 -24.172 -16.172 1 98.94 163 SER B CA 1
ATOM 3107 C C . SER B 1 163 ? -0.152 -23.125 -17.203 1 98.94 163 SER B C 1
ATOM 3109 O O . SER B 1 163 ? -1.053 -22.312 -16.969 1 98.94 163 SER B O 1
ATOM 3111 N N . VAL B 1 164 ? 0.53 -23.172 -18.344 1 98.81 164 VAL B N 1
ATOM 3112 C CA . VAL B 1 164 ? 0.215 -22.281 -19.453 1 98.81 164 VAL B CA 1
ATOM 3113 C C . VAL B 1 164 ? -1.242 -22.469 -19.859 1 98.81 164 VAL B C 1
ATOM 3115 O O . VAL B 1 164 ? -1.963 -21.484 -20.078 1 98.81 164 VAL B O 1
ATOM 3118 N N . ASP B 1 165 ? -1.707 -23.703 -19.906 1 98.88 165 ASP B N 1
ATOM 3119 C CA . ASP B 1 165 ? -3.082 -24 -20.297 1 98.88 165 ASP B CA 1
ATOM 3120 C C . ASP B 1 165 ? -4.074 -23.406 -19.312 1 98.88 165 ASP B C 1
ATOM 3122 O O . ASP B 1 165 ? -5.121 -22.875 -19.703 1 98.88 165 ASP B O 1
ATOM 3126 N N . ALA B 1 166 ? -3.787 -23.5 -18.062 1 98.94 166 ALA B N 1
ATOM 3127 C CA . ALA B 1 166 ? -4.668 -22.938 -17.047 1 98.94 166 ALA B CA 1
ATOM 3128 C C . ALA B 1 166 ? -4.773 -21.422 -17.188 1 98.94 166 ALA B C 1
ATOM 3130 O O . ALA B 1 166 ? -5.871 -20.859 -17.141 1 98.94 166 ALA B O 1
ATOM 3131 N N . ALA B 1 167 ? -3.617 -20.75 -17.328 1 98.88 167 ALA B N 1
ATOM 3132 C CA . ALA B 1 167 ? -3.619 -19.297 -17.516 1 98.88 167 ALA B CA 1
ATOM 3133 C C . ALA B 1 167 ? -4.422 -18.906 -18.75 1 98.88 167 ALA B C 1
ATOM 3135 O O . ALA B 1 167 ? -5.246 -17.984 -18.703 1 98.88 167 ALA B O 1
ATOM 3136 N N . GLN B 1 168 ? -4.18 -19.641 -19.828 1 98.81 168 GLN B N 1
ATOM 3137 C CA . GLN B 1 168 ? -4.895 -19.359 -21.062 1 98.81 168 GLN B CA 1
ATOM 3138 C C . GLN B 1 168 ? -6.395 -19.562 -20.891 1 98.81 168 GLN B C 1
ATOM 3140 O O . GLN B 1 168 ? -7.199 -18.781 -21.391 1 98.81 168 GLN B O 1
ATOM 3145 N N . TRP B 1 169 ? -6.766 -20.625 -20.25 1 98.94 169 TRP B N 1
ATOM 3146 C CA . TRP B 1 169 ? -8.172 -20.922 -20 1 98.94 169 TRP B CA 1
ATOM 3147 C C . TRP B 1 169 ? -8.836 -19.797 -19.203 1 98.94 169 TRP B C 1
ATOM 3149 O O . TRP B 1 169 ? -9.945 -19.375 -19.516 1 98.94 169 TRP B O 1
ATOM 3159 N N . LEU B 1 170 ? -8.203 -19.312 -18.156 1 98.94 170 LEU B N 1
ATOM 3160 C CA . LEU B 1 170 ? -8.711 -18.219 -17.344 1 98.94 170 LEU B CA 1
ATOM 3161 C C . LEU B 1 170 ? -8.914 -16.953 -18.188 1 98.94 170 LEU B C 1
ATOM 3163 O O . LEU B 1 170 ? -9.891 -16.234 -18 1 98.94 170 LEU B O 1
ATOM 3167 N N . ILE B 1 171 ? -7.969 -16.672 -19.109 1 98.81 171 ILE B N 1
ATOM 3168 C CA . ILE B 1 171 ? -8.039 -15.5 -19.969 1 98.81 171 ILE B CA 1
ATOM 3169 C C . ILE B 1 171 ? -9.18 -15.664 -20.969 1 98.81 171 ILE B C 1
ATOM 3171 O O . ILE B 1 171 ? -10.031 -14.781 -21.094 1 98.81 171 ILE B O 1
ATOM 3175 N N . ASP B 1 172 ? -9.227 -16.812 -21.594 1 98.56 172 ASP B N 1
ATOM 3176 C CA . ASP B 1 172 ? -10.188 -17.062 -22.672 1 98.56 172 ASP B CA 1
ATOM 3177 C C . ASP B 1 172 ? -11.617 -17.047 -22.141 1 98.56 172 ASP B C 1
ATOM 3179 O O . ASP B 1 172 ? -12.547 -16.688 -22.859 1 98.56 172 ASP B O 1
ATOM 3183 N N . THR B 1 173 ? -11.75 -17.359 -20.891 1 98.56 173 THR B N 1
ATOM 3184 C CA . THR B 1 173 ? -13.102 -17.516 -20.359 1 98.56 173 THR B CA 1
ATOM 3185 C C . THR B 1 173 ? -13.5 -16.266 -19.578 1 98.56 173 THR B C 1
ATOM 3187 O O . THR B 1 173 ? -14.578 -16.219 -18.969 1 98.56 173 THR B O 1
ATOM 3190 N N . GLY B 1 174 ? -12.68 -15.266 -19.469 1 98.19 174 GLY B N 1
ATOM 3191 C CA . GLY B 1 174 ? -13.039 -13.961 -18.938 1 98.19 174 GLY B CA 1
ATOM 3192 C C . GLY B 1 174 ? -12.789 -13.836 -17.438 1 98.19 174 GLY B C 1
ATOM 3193 O O . GLY B 1 174 ? -12.961 -12.758 -16.875 1 98.19 174 GLY B O 1
ATOM 3194 N N . ARG B 1 175 ? -12.336 -14.992 -16.797 1 98.44 175 ARG B N 1
ATOM 3195 C CA . ARG B 1 175 ? -11.961 -14.891 -15.383 1 98.44 175 ARG B CA 1
ATOM 3196 C C . ARG B 1 175 ? -10.781 -13.938 -15.203 1 98.44 175 ARG B C 1
ATOM 3198 O O . ARG B 1 175 ? -10.727 -13.195 -14.211 1 98.44 175 ARG B O 1
ATOM 3205 N N . LEU B 1 176 ? -9.898 -13.992 -16.109 1 98.25 176 LEU B N 1
ATOM 3206 C CA . LEU B 1 176 ? -8.906 -12.945 -16.344 1 98.25 176 LEU B CA 1
ATOM 3207 C C . LEU B 1 176 ? -9.227 -12.172 -17.625 1 98.25 176 LEU B C 1
ATOM 3209 O O . LEU B 1 176 ? -8.773 -12.539 -18.703 1 98.25 176 LEU B O 1
ATOM 3213 N N . GLY B 1 177 ? -10.016 -11.047 -17.484 1 96.5 177 GLY B N 1
ATOM 3214 C CA . GLY B 1 177 ? -10.43 -10.25 -18.641 1 96.5 177 GLY B CA 1
ATOM 3215 C C . GLY B 1 177 ? -9.492 -9.086 -18.922 1 96.5 177 GLY B C 1
ATOM 3216 O O . GLY B 1 177 ? -8.281 -9.273 -19.031 1 96.5 177 GLY B O 1
ATOM 3217 N N . THR B 1 178 ? -10.086 -7.961 -19.094 1 97.06 178 THR B N 1
ATOM 3218 C CA . THR B 1 178 ? -9.266 -6.758 -19.203 1 97.06 178 THR B CA 1
ATOM 3219 C C . THR B 1 178 ? -8.477 -6.523 -17.922 1 97.06 178 THR B C 1
ATOM 3221 O O . THR B 1 178 ? -7.301 -6.152 -17.969 1 97.06 178 THR B O 1
ATOM 3224 N N . ARG B 1 179 ? -9.172 -6.805 -16.859 1 97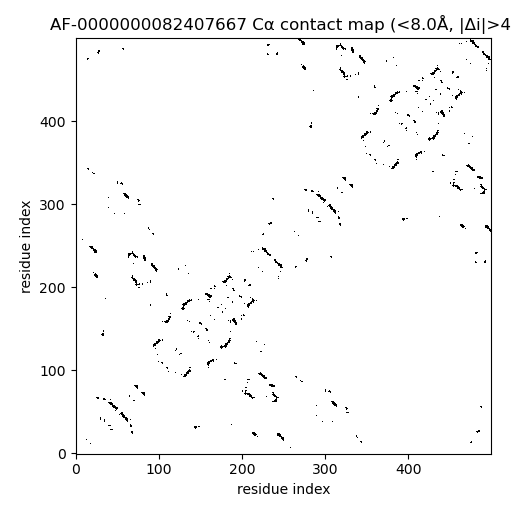.44 179 ARG B N 1
ATOM 3225 C CA . ARG B 1 179 ? -8.555 -6.777 -15.531 1 97.44 179 ARG B CA 1
ATOM 3226 C C . ARG B 1 179 ? -8.469 -8.18 -14.938 1 97.44 179 ARG B C 1
ATOM 3228 O O . ARG B 1 179 ? -9.195 -9.086 -15.359 1 97.44 179 ARG B O 1
ATOM 3235 N N . GLY B 1 180 ? -7.668 -8.273 -13.906 1 98.5 180 GLY B N 1
ATOM 3236 C CA . GLY B 1 180 ? -7.469 -9.523 -13.188 1 98.5 180 GLY B CA 1
ATOM 3237 C C . GLY B 1 180 ? -6.047 -9.703 -12.688 1 98.5 180 GLY B C 1
ATOM 3238 O O . GLY B 1 180 ? -5.164 -8.906 -13.008 1 98.5 180 GLY B O 1
ATOM 3239 N N . ALA B 1 181 ? -5.863 -10.805 -11.938 1 98.88 181 ALA B N 1
ATOM 3240 C CA . ALA B 1 181 ? -4.543 -11.07 -11.375 1 98.88 181 ALA B CA 1
ATOM 3241 C C . ALA B 1 181 ? -4.336 -12.562 -11.148 1 98.88 181 ALA B C 1
ATOM 3243 O O . ALA B 1 181 ? -5.297 -13.305 -10.898 1 98.88 181 ALA B O 1
ATOM 3244 N N . LEU B 1 182 ? -3.139 -12.953 -11.281 1 99 182 LEU B N 1
ATOM 3245 C CA . LEU B 1 182 ? -2.688 -14.203 -10.68 1 99 182 LEU B CA 1
ATOM 3246 C C . LEU B 1 182 ? -1.851 -13.938 -9.43 1 99 182 LEU B C 1
ATOM 3248 O O . LEU B 1 182 ? -0.925 -13.117 -9.469 1 99 182 LEU B O 1
ATOM 3252 N N . GLY B 1 183 ? -2.219 -14.547 -8.336 1 98.94 183 GLY B N 1
ATOM 3253 C CA . GLY B 1 183 ? -1.509 -14.438 -7.074 1 98.94 183 GLY B CA 1
ATOM 3254 C C . GLY B 1 183 ? -0.922 -15.758 -6.602 1 98.94 183 GLY B C 1
ATOM 3255 O O . GLY B 1 183 ? -1.461 -16.828 -6.898 1 98.94 183 GLY B O 1
ATOM 3256 N N . THR B 1 184 ? 0.158 -15.656 -5.84 1 98.94 184 THR B N 1
ATOM 3257 C CA . THR B 1 184 ? 0.78 -16.859 -5.309 1 98.94 184 THR B CA 1
ATOM 3258 C C . THR B 1 184 ? 1.691 -16.531 -4.129 1 98.94 184 THR B C 1
ATOM 3260 O O . THR B 1 184 ? 2.117 -15.383 -3.975 1 98.94 184 THR B O 1
ATOM 3263 N N . ASP B 1 185 ? 1.995 -17.547 -3.289 1 98.94 185 ASP B N 1
ATOM 3264 C CA . ASP B 1 185 ? 2.943 -17.391 -2.189 1 98.94 185 ASP B CA 1
ATOM 3265 C C . ASP B 1 185 ? 4.352 -17.812 -2.613 1 98.94 185 ASP B C 1
ATOM 3267 O O . ASP B 1 185 ? 5.23 -18 -1.769 1 98.94 185 ASP B O 1
ATOM 3271 N N . THR B 1 186 ? 4.621 -17.969 -3.934 1 98.69 186 THR B N 1
ATOM 3272 C CA . THR B 1 186 ? 5.945 -18.25 -4.484 1 98.69 186 THR B CA 1
ATOM 3273 C C . THR B 1 186 ? 6.527 -17 -5.133 1 98.69 186 THR B C 1
ATOM 3275 O O . THR B 1 186 ? 5.945 -15.914 -5.035 1 98.69 186 THR B O 1
ATOM 3278 N N . PHE B 1 187 ? 7.652 -17.125 -5.887 1 98 187 PHE B N 1
ATOM 3279 C CA . PHE B 1 187 ? 8.328 -16 -6.527 1 98 187 PHE B CA 1
ATOM 3280 C C . PHE B 1 187 ? 7.469 -15.414 -7.633 1 98 187 PHE B C 1
ATOM 3282 O O . PHE B 1 187 ? 7.645 -14.25 -8.008 1 98 187 PHE B O 1
ATOM 3289 N N . GLY B 1 188 ? 6.543 -16.156 -8.148 1 98.19 188 GLY B N 1
ATOM 3290 C CA . GLY B 1 188 ? 5.691 -15.742 -9.25 1 98.19 188 GLY B CA 1
ATOM 3291 C C . GLY B 1 188 ? 4.77 -16.844 -9.742 1 98.19 188 GLY B C 1
ATOM 3292 O O . GLY B 1 188 ? 4.816 -17.969 -9.234 1 98.19 188 GLY B O 1
ATOM 3293 N N . PRO B 1 189 ? 3.965 -16.531 -10.695 1 98.75 189 PRO B N 1
ATOM 3294 C CA . PRO B 1 189 ? 2.939 -17.484 -11.125 1 98.75 189 PRO B CA 1
ATOM 3295 C C . PRO B 1 189 ? 3.498 -18.594 -12.008 1 98.75 189 PRO B C 1
ATOM 3297 O O . PRO B 1 189 ? 2.814 -19.594 -12.266 1 98.75 189 PRO B O 1
ATOM 3300 N N . ASP B 1 190 ? 4.707 -18.469 -12.523 1 98.69 190 ASP B N 1
ATOM 3301 C CA . ASP B 1 190 ? 5.324 -19.469 -13.383 1 98.69 190 ASP B CA 1
ATOM 3302 C C . ASP B 1 190 ? 5.887 -20.641 -12.562 1 98.69 190 ASP B C 1
ATOM 3304 O O . ASP B 1 190 ? 6.125 -20.5 -11.359 1 98.69 190 ASP B O 1
ATOM 3308 N N . LEU B 1 191 ? 6.105 -21.781 -13.266 1 98.56 191 LEU B N 1
ATOM 3309 C CA . LEU B 1 191 ? 6.922 -22.844 -12.688 1 98.56 191 LEU B CA 1
ATOM 3310 C C . LEU B 1 191 ? 8.359 -22.375 -12.5 1 98.56 191 LEU B C 1
ATOM 3312 O O . LEU B 1 191 ? 8.914 -21.672 -13.359 1 98.56 191 LEU B O 1
ATOM 3316 N N . GLY B 1 192 ? 8.906 -22.812 -11.414 1 97.12 192 GLY B N 1
ATOM 3317 C CA . GLY B 1 192 ? 10.258 -22.375 -11.102 1 97.12 192 GLY B CA 1
ATOM 3318 C C . GLY B 1 192 ? 11.281 -22.844 -12.117 1 97.12 192 GLY B C 1
ATOM 3319 O O . GLY B 1 192 ? 12.297 -22.172 -12.328 1 97.12 192 GLY B O 1
ATOM 3320 N N . ASN B 1 193 ? 10.992 -23.953 -12.758 1 96.88 193 ASN B N 1
ATOM 3321 C CA . ASN B 1 193 ? 11.984 -24.547 -13.641 1 96.88 193 ASN B CA 1
ATOM 3322 C C . ASN B 1 193 ? 11.758 -24.156 -15.094 1 96.88 193 ASN B C 1
ATOM 3324 O O . ASN B 1 193 ? 12.297 -24.781 -16 1 96.88 193 ASN B O 1
ATOM 3328 N N . ASP B 1 194 ? 10.906 -23.219 -15.359 1 95.81 194 ASP B N 1
ATOM 3329 C CA . ASP B 1 194 ? 10.727 -22.641 -16.688 1 95.81 194 ASP B CA 1
ATOM 3330 C C . ASP B 1 194 ? 11.18 -21.188 -16.719 1 95.81 194 ASP B C 1
ATOM 3332 O O . ASP B 1 194 ? 10.43 -20.281 -16.344 1 95.81 194 ASP B O 1
ATOM 3336 N N . GLU B 1 195 ? 12.281 -20.922 -17.266 1 91.5 195 GLU B N 1
ATOM 3337 C CA . GLU B 1 195 ? 12.914 -19.594 -17.234 1 91.5 195 GLU B CA 1
ATOM 3338 C C . GLU B 1 195 ? 12.461 -18.734 -18.406 1 91.5 195 GLU B C 1
ATOM 3340 O O . GLU B 1 195 ? 12.969 -17.625 -18.609 1 91.5 195 GLU B O 1
ATOM 3345 N N . THR B 1 196 ? 11.516 -19.281 -19.188 1 95.25 196 THR B N 1
ATOM 3346 C CA . THR B 1 196 ? 10.977 -18.469 -20.281 1 95.25 196 THR B CA 1
ATOM 3347 C C . THR B 1 196 ? 9.727 -17.719 -19.828 1 95.25 196 THR B C 1
ATOM 3349 O O . THR B 1 196 ? 9.164 -16.922 -20.578 1 95.25 196 THR B O 1
ATOM 3352 N N . TYR B 1 197 ? 9.188 -17.969 -18.688 1 96.88 197 TYR B N 1
ATOM 3353 C CA . TYR B 1 197 ? 8.117 -17.25 -18 1 96.88 197 TYR B CA 1
ATOM 3354 C C . TYR B 1 197 ? 6.871 -17.156 -18.875 1 96.88 197 TYR B C 1
ATOM 3356 O O . TYR B 1 197 ? 6.312 -16.078 -19.047 1 96.88 197 TYR B O 1
ATOM 3364 N N . PRO B 1 198 ? 6.363 -18.281 -19.359 1 98.12 198 PRO B N 1
ATOM 3365 C CA . PRO B 1 198 ? 5.246 -18.219 -20.312 1 98.12 198 PRO B CA 1
ATOM 3366 C C . PRO B 1 198 ? 3.941 -17.766 -19.656 1 98.12 198 PRO B C 1
ATOM 3368 O O . PRO B 1 198 ? 3.129 -17.094 -20.297 1 98.12 198 PRO B O 1
ATOM 3371 N N . VAL B 1 199 ? 3.723 -18.125 -18.422 1 98.75 199 VAL B N 1
ATOM 3372 C CA . VAL B 1 199 ? 2.506 -17.734 -17.719 1 98.75 199 VAL B CA 1
ATOM 3373 C C . VAL B 1 199 ? 2.506 -16.219 -17.5 1 98.75 199 VAL B C 1
ATOM 3375 O O . VAL B 1 199 ? 1.504 -15.547 -17.75 1 98.75 199 VAL B O 1
ATOM 3378 N N . SER B 1 200 ? 3.613 -15.672 -17.031 1 98.38 200 SER B N 1
ATOM 3379 C CA . SER B 1 200 ? 3.75 -14.234 -16.844 1 98.38 200 SER B CA 1
ATOM 3380 C C . SER B 1 200 ? 3.531 -13.492 -18.156 1 98.38 200 SER B C 1
ATOM 3382 O O . SER B 1 200 ? 2.834 -12.477 -18.203 1 98.38 200 SER B O 1
ATOM 3384 N N . THR B 1 201 ? 4.098 -14.008 -19.203 1 97.06 201 THR B N 1
ATOM 3385 C CA . THR B 1 201 ? 3.951 -13.367 -20.516 1 97.06 201 THR B CA 1
ATOM 3386 C C . THR B 1 201 ? 2.48 -13.297 -20.906 1 97.06 201 THR B C 1
ATOM 3388 O O . THR B 1 201 ? 2.027 -12.281 -21.453 1 97.06 201 THR B O 1
ATOM 3391 N N . LEU B 1 202 ? 1.733 -14.344 -20.672 1 97.81 202 LEU B N 1
ATOM 3392 C CA . LEU B 1 202 ? 0.303 -14.359 -20.953 1 97.81 202 LEU B CA 1
ATOM 3393 C C . LEU B 1 202 ? -0.443 -13.391 -20.047 1 97.81 202 LEU B C 1
ATOM 3395 O O . LEU B 1 202 ? -1.319 -12.648 -20.5 1 97.81 202 LEU B O 1
ATOM 3399 N N . LEU B 1 203 ? -0.098 -13.383 -18.797 1 98.5 203 LEU B N 1
ATOM 3400 C CA . LEU B 1 203 ? -0.8 -12.617 -17.766 1 98.5 203 LEU B CA 1
ATOM 3401 C C . LEU B 1 203 ? -0.647 -11.117 -18.016 1 98.5 203 LEU B C 1
ATOM 3403 O O . LEU B 1 203 ? -1.636 -10.383 -18.016 1 98.5 203 LEU B O 1
ATOM 3407 N N . TYR B 1 204 ? 0.626 -10.688 -18.125 1 97.81 204 TYR B N 1
ATOM 3408 C CA . TYR B 1 204 ? 0.98 -9.273 -18.141 1 97.81 204 TYR B CA 1
ATOM 3409 C C . TYR B 1 204 ? 0.587 -8.625 -19.469 1 97.81 204 TYR B C 1
ATOM 3411 O O . TYR B 1 204 ? 1.451 -8.234 -20.25 1 97.81 204 TYR B O 1
ATOM 3419 N N . ASP B 1 205 ? -0.583 -8.398 -19.641 1 95.81 205 ASP B N 1
ATOM 3420 C CA . ASP B 1 205 ? -1.24 -7.762 -20.781 1 95.81 205 ASP B CA 1
ATOM 3421 C C . ASP B 1 205 ? -2.459 -6.961 -20.328 1 95.81 205 ASP B C 1
ATOM 3423 O O . ASP B 1 205 ? -3.018 -7.219 -19.266 1 95.81 205 ASP B O 1
ATOM 3427 N N . LYS B 1 206 ? -2.85 -5.871 -21.141 1 97.5 206 LYS B N 1
ATOM 3428 C CA . LYS B 1 206 ? -3.971 -5.004 -20.781 1 97.5 206 LYS B CA 1
ATOM 3429 C C . LYS B 1 206 ? -3.789 -4.406 -19.391 1 97.5 206 LYS B C 1
ATOM 3431 O O . LYS B 1 206 ? -2.768 -3.779 -19.109 1 97.5 206 LYS B O 1
ATOM 3436 N N . HIS B 1 207 ? -4.711 -4.77 -18.438 1 98.62 207 HIS B N 1
ATOM 3437 C CA . HIS B 1 207 ? -4.637 -4.211 -17.094 1 98.62 207 HIS B CA 1
ATOM 3438 C C . HIS B 1 207 ? -4.414 -5.305 -16.047 1 98.62 207 HIS B C 1
ATOM 3440 O O . HIS B 1 207 ? -4.707 -5.117 -14.867 1 98.62 207 HIS B O 1
ATOM 3446 N N . ARG B 1 208 ? -3.9 -6.492 -16.5 1 98.81 208 ARG B N 1
ATOM 3447 C CA . ARG B 1 208 ? -3.752 -7.617 -15.578 1 98.81 208 ARG B CA 1
ATOM 3448 C C . ARG B 1 208 ? -2.443 -7.527 -14.805 1 98.81 208 ARG B C 1
ATOM 3450 O O . ARG B 1 208 ? -1.402 -7.184 -15.375 1 98.81 208 ARG B O 1
ATOM 3457 N N . ILE B 1 209 ? -2.486 -7.906 -13.523 1 98.88 209 ILE B N 1
ATOM 3458 C CA . ILE B 1 209 ? -1.343 -7.754 -12.633 1 98.88 209 ILE B CA 1
ATOM 3459 C C . ILE B 1 209 ? -1.019 -9.094 -11.969 1 98.88 209 ILE B C 1
ATOM 3461 O O . ILE B 1 209 ? -1.774 -10.062 -12.109 1 98.88 209 ILE B O 1
ATOM 3465 N N . SER B 1 210 ? 0.123 -9.172 -11.336 1 98.81 210 SER B N 1
ATOM 3466 C CA . SER B 1 210 ? 0.477 -10.32 -10.5 1 98.81 210 SER B CA 1
ATOM 3467 C C . SER B 1 210 ? 0.577 -9.922 -9.031 1 98.81 210 SER B C 1
ATOM 3469 O O . SER B 1 210 ? 0.76 -8.742 -8.719 1 98.81 210 SER B O 1
ATOM 3471 N N . LEU B 1 211 ? 0.376 -10.828 -8.195 1 98.94 211 LEU B N 1
ATOM 3472 C CA . LEU B 1 211 ? 0.63 -10.766 -6.762 1 98.94 211 LEU B CA 1
ATOM 3473 C C . LEU B 1 211 ? 1.589 -11.867 -6.328 1 98.94 211 LEU B C 1
ATOM 3475 O O . LEU B 1 211 ? 1.256 -13.047 -6.414 1 98.94 211 LEU B O 1
ATOM 3479 N N . GLU B 1 212 ? 2.744 -11.461 -5.832 1 98.94 212 GLU B N 1
ATOM 3480 C CA . GLU B 1 212 ? 3.783 -12.461 -5.621 1 98.94 212 GLU B CA 1
ATOM 3481 C C . GLU B 1 212 ? 4.32 -12.406 -4.191 1 98.94 212 GLU B C 1
ATOM 3483 O O . GLU B 1 212 ? 4.262 -11.359 -3.543 1 98.94 212 GLU B O 1
ATOM 3488 N N . ASN B 1 213 ? 4.844 -13.594 -3.746 1 98.88 213 ASN B N 1
ATOM 3489 C CA . ASN B 1 213 ? 5.383 -13.727 -2.396 1 98.88 213 ASN B CA 1
ATOM 3490 C C . ASN B 1 213 ? 4.336 -13.383 -1.34 1 98.88 213 ASN B C 1
ATOM 3492 O O . ASN B 1 213 ? 4.621 -12.641 -0.398 1 98.88 213 ASN B O 1
ATOM 3496 N N . LEU B 1 214 ? 3.162 -13.867 -1.575 1 98.94 214 LEU B N 1
ATOM 3497 C CA . LEU B 1 214 ? 2.088 -13.625 -0.618 1 98.94 214 LEU B CA 1
ATOM 3498 C C . LEU B 1 214 ? 2.301 -14.43 0.657 1 98.94 214 LEU B C 1
ATOM 3500 O O . LEU B 1 214 ? 3.045 -15.414 0.658 1 98.94 214 LEU B O 1
ATOM 3504 N N . ASN B 1 215 ? 1.675 -14.008 1.702 1 98.88 215 ASN B N 1
ATOM 3505 C CA . ASN B 1 215 ? 1.714 -14.617 3.025 1 98.88 215 ASN B CA 1
ATOM 3506 C C . ASN B 1 215 ? 0.325 -14.688 3.654 1 98.88 215 ASN B C 1
ATOM 3508 O O . ASN B 1 215 ? -0.618 -14.07 3.15 1 98.88 215 ASN B O 1
ATOM 3512 N N . ASN B 1 216 ? 0.211 -15.492 4.742 1 98.81 216 ASN B N 1
ATOM 3513 C CA . ASN B 1 216 ? -1.011 -15.523 5.539 1 98.81 216 ASN B CA 1
ATOM 3514 C C . ASN B 1 216 ? -2.221 -15.914 4.695 1 98.81 216 ASN B C 1
ATOM 3516 O O . ASN B 1 216 ? -3.307 -15.359 4.863 1 98.81 216 ASN B O 1
ATOM 3520 N N . LEU B 1 217 ? -2.029 -16.859 3.736 1 98.88 217 LEU B N 1
ATOM 3521 C CA . LEU B 1 217 ? -3.104 -17.172 2.805 1 98.88 217 LEU B CA 1
ATOM 3522 C C . LEU B 1 217 ? -4.172 -18.031 3.482 1 98.88 217 LEU B C 1
ATOM 3524 O O . LEU B 1 217 ? -5.277 -18.172 2.961 1 98.88 217 LEU B O 1
ATOM 3528 N N . ALA B 1 218 ? -3.873 -18.578 4.648 1 98.81 218 ALA B N 1
ATOM 3529 C CA . ALA B 1 218 ? -4.906 -19.234 5.441 1 98.81 218 ALA B CA 1
ATOM 3530 C C . ALA B 1 218 ? -6.035 -18.266 5.789 1 98.81 218 ALA B C 1
ATOM 3532 O O . ALA B 1 218 ? -7.188 -18.688 5.934 1 98.81 218 ALA B O 1
ATOM 3533 N N . ALA B 1 219 ? -5.727 -17.016 5.887 1 98.44 219 ALA B N 1
ATOM 3534 C CA . ALA B 1 219 ? -6.699 -16.016 6.305 1 98.44 219 ALA B CA 1
ATOM 3535 C C . ALA B 1 219 ? -7.559 -15.562 5.129 1 98.44 219 ALA B C 1
ATOM 3537 O O . ALA B 1 219 ? -8.594 -14.914 5.32 1 98.44 219 ALA B O 1
ATOM 3538 N N . LEU B 1 220 ? -7.16 -15.789 3.932 1 98.69 220 LEU B N 1
ATOM 3539 C CA . LEU B 1 220 ? -7.969 -15.492 2.754 1 98.69 220 LEU B CA 1
ATOM 3540 C C . LEU B 1 220 ? -9.039 -16.562 2.547 1 98.69 220 LEU B C 1
ATOM 3542 O O . LEU B 1 220 ? -8.727 -17.734 2.389 1 98.69 220 LEU B O 1
ATOM 3546 N N . PRO B 1 221 ? -10.32 -16.203 2.594 1 98.25 221 PRO B N 1
ATOM 3547 C CA . PRO B 1 221 ? -11.352 -17.203 2.33 1 98.25 221 PRO B 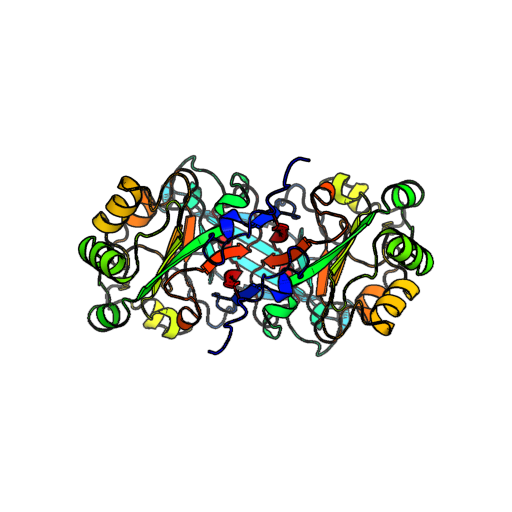CA 1
ATOM 3548 C C . PRO B 1 221 ? -11.336 -17.703 0.887 1 98.25 221 PRO B C 1
ATOM 3550 O O . PRO B 1 221 ? -10.805 -17.031 0.003 1 98.25 221 PRO B O 1
ATOM 3553 N N . THR B 1 222 ? -11.898 -18.875 0.701 1 98.69 222 THR B N 1
ATOM 3554 C CA . THR B 1 222 ? -11.938 -19.5 -0.618 1 98.69 222 THR B CA 1
ATOM 3555 C C . THR B 1 222 ? -12.625 -18.578 -1.627 1 98.69 222 THR B C 1
ATOM 3557 O O . THR B 1 222 ? -12.195 -18.484 -2.777 1 98.69 222 THR B O 1
ATOM 3560 N N . THR B 1 223 ? -13.75 -17.953 -1.231 1 97.88 223 THR B N 1
ATOM 3561 C CA . THR B 1 223 ? -14.5 -17 -2.047 1 97.88 223 THR B CA 1
ATOM 3562 C C . THR B 1 223 ? -15.008 -15.836 -1.194 1 97.88 223 THR B C 1
ATOM 3564 O O . THR B 1 223 ? -14.945 -15.891 0.035 1 97.88 223 THR B O 1
ATOM 3567 N N . GLY B 1 224 ? -15.383 -14.719 -1.863 1 96.25 224 GLY B N 1
ATOM 3568 C CA . GLY B 1 224 ? -16.141 -13.688 -1.183 1 96.25 224 GLY B CA 1
ATOM 3569 C C . GLY B 1 224 ? -15.289 -12.508 -0.742 1 96.25 224 GLY B C 1
ATOM 3570 O O . GLY B 1 224 ? -15.812 -11.484 -0.308 1 96.25 224 GLY B O 1
ATOM 3571 N N . ALA B 1 225 ? -13.969 -12.602 -0.82 1 97.44 225 ALA B N 1
ATOM 3572 C CA . ALA B 1 225 ? -13.086 -11.492 -0.461 1 97.44 225 ALA B CA 1
ATOM 3573 C C . ALA B 1 225 ? -12.727 -10.656 -1.686 1 97.44 225 ALA B C 1
ATOM 3575 O O . ALA B 1 225 ? -12.953 -11.078 -2.822 1 97.44 225 ALA B O 1
ATOM 3576 N N . SER B 1 226 ? -12.289 -9.484 -1.461 1 97.81 226 SER B N 1
ATOM 3577 C CA . SER B 1 226 ? -11.578 -8.672 -2.445 1 97.81 226 SER B CA 1
ATOM 3578 C C . SER B 1 226 ? -10.148 -8.398 -2.002 1 97.81 226 SER B C 1
ATOM 3580 O O . SER B 1 226 ? -9.844 -8.43 -0.808 1 97.81 226 SER B O 1
ATOM 3582 N N . ILE B 1 227 ? -9.336 -8.195 -2.945 1 98.12 227 ILE B N 1
ATOM 3583 C CA . ILE B 1 227 ? -7.973 -7.789 -2.621 1 98.12 227 ILE B CA 1
ATOM 3584 C C . ILE B 1 227 ? -7.754 -6.34 -3.045 1 98.12 227 ILE B C 1
ATOM 3586 O O . ILE B 1 227 ? -8.367 -5.863 -4 1 98.12 227 ILE B O 1
ATOM 3590 N N . LEU B 1 228 ? -6.977 -5.648 -2.346 1 98.31 228 LEU B N 1
ATOM 3591 C CA . LEU B 1 228 ? -6.504 -4.309 -2.676 1 98.31 228 LEU B CA 1
ATOM 3592 C C . LEU B 1 228 ? -4.988 -4.223 -2.559 1 98.31 228 LEU B C 1
ATOM 3594 O O . LEU B 1 228 ? -4.422 -4.531 -1.506 1 98.31 228 LEU B O 1
ATOM 3598 N N . VAL B 1 229 ? -4.355 -3.816 -3.602 1 97.94 229 VAL B N 1
ATOM 3599 C CA . VAL B 1 229 ? -2.9 -3.758 -3.711 1 97.94 229 VAL B CA 1
ATOM 3600 C C . VAL B 1 229 ? -2.402 -2.393 -3.242 1 97.94 229 VAL B C 1
ATOM 3602 O O . VAL B 1 229 ? -2.658 -1.375 -3.889 1 97.94 229 VAL B O 1
ATOM 3605 N N . GLY B 1 230 ? -1.688 -2.373 -2.168 1 96.25 230 GLY B N 1
ATOM 3606 C CA . GLY B 1 230 ? -1.273 -1.126 -1.547 1 96.25 230 GLY B CA 1
ATOM 3607 C C . GLY B 1 230 ? 0.22 -0.88 -1.641 1 96.25 230 GLY B C 1
ATOM 3608 O O . GLY B 1 230 ? 0.933 -0.961 -0.638 1 96.25 230 GLY B O 1
ATOM 3609 N N . GLY B 1 231 ? 0.802 -0.453 -2.654 1 97 231 GLY B N 1
ATOM 3610 C CA . GLY B 1 231 ? 2.193 -0.068 -2.83 1 97 231 GLY B CA 1
ATOM 3611 C C . GLY B 1 231 ? 2.359 1.302 -3.461 1 97 231 GLY B C 1
ATOM 3612 O O . GLY B 1 231 ? 1.48 1.765 -4.191 1 97 231 GLY B O 1
ATOM 3613 N N . ALA B 1 232 ? 3.486 1.918 -3.168 1 97.88 232 ALA B N 1
ATOM 3614 C CA . ALA B 1 232 ? 3.77 3.186 -3.834 1 97.88 232 ALA B CA 1
ATOM 3615 C C . ALA B 1 232 ? 3.807 3.014 -5.348 1 97.88 232 ALA B C 1
ATOM 3617 O O . ALA B 1 232 ? 4.324 2.014 -5.855 1 97.88 232 ALA B O 1
ATOM 3618 N N . ILE B 1 233 ? 3.279 3.98 -6.047 1 98.69 233 ILE B N 1
ATOM 3619 C CA . ILE B 1 233 ? 3.287 3.9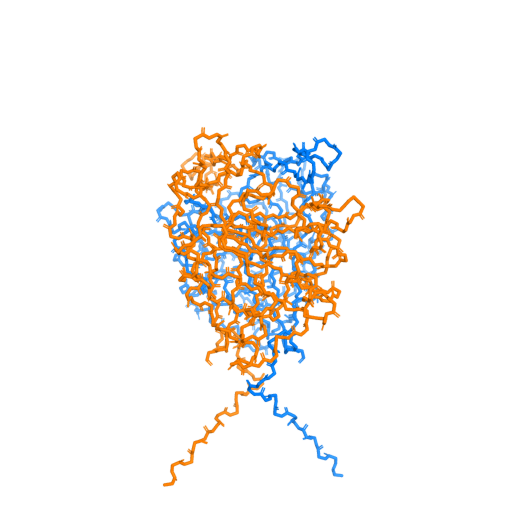75 -7.504 1 98.69 233 ILE B CA 1
ATOM 3620 C C . ILE B 1 233 ? 4.43 4.852 -8.016 1 98.69 233 ILE B C 1
ATOM 3622 O O . ILE B 1 233 ? 4.34 6.082 -7.977 1 98.69 233 ILE B O 1
ATOM 3626 N N . ASN B 1 234 ? 5.508 4.203 -8.516 1 98.81 234 ASN B N 1
ATOM 3627 C CA . ASN B 1 234 ? 6.641 4.922 -9.094 1 98.81 234 ASN B CA 1
ATOM 3628 C C . ASN B 1 234 ? 6.367 5.332 -10.539 1 98.81 234 ASN B C 1
ATOM 3630 O O . ASN B 1 234 ? 5.66 4.629 -11.266 1 98.81 234 ASN B O 1
ATOM 3634 N N . LYS B 1 235 ? 6.926 6.418 -10.898 1 98.81 235 LYS B N 1
ATOM 3635 C CA . LYS B 1 235 ? 6.898 6.816 -12.297 1 98.81 235 LYS B CA 1
ATOM 3636 C C . LYS B 1 235 ? 7.504 5.734 -13.188 1 98.81 235 LYS B C 1
ATOM 3638 O O . LYS B 1 235 ? 8.602 5.238 -12.914 1 98.81 235 LYS B O 1
ATOM 3643 N N . ALA B 1 236 ? 6.746 5.34 -14.188 1 98.75 236 ALA B N 1
ATOM 3644 C CA . ALA B 1 236 ? 7.156 4.305 -15.133 1 98.75 236 ALA B CA 1
ATOM 3645 C C . ALA B 1 236 ? 7.469 2.998 -14.406 1 98.75 236 ALA B C 1
ATOM 3647 O O . ALA B 1 236 ? 8.375 2.262 -14.812 1 98.75 236 ALA B O 1
ATOM 3648 N N . GLY B 1 237 ? 6.777 2.76 -13.391 1 98.81 237 GLY B N 1
ATOM 3649 C CA . GLY B 1 237 ? 7.066 1.601 -12.555 1 98.81 237 GLY B CA 1
ATOM 3650 C C . GLY B 1 237 ? 6.586 0.297 -13.164 1 98.81 237 GLY B C 1
ATOM 3651 O O . GLY B 1 237 ? 5.57 0.269 -13.867 1 98.81 237 GLY B O 1
ATOM 3652 N N . SER B 1 238 ? 7.203 -0.792 -12.852 1 98.81 238 SER B N 1
ATOM 3653 C CA . SER B 1 238 ? 6.816 -2.145 -13.242 1 98.81 238 SER B CA 1
ATOM 3654 C C . SER B 1 238 ? 5.969 -2.809 -12.156 1 98.81 238 SER B C 1
ATOM 3656 O O . SER B 1 238 ? 5.5 -3.936 -12.336 1 98.81 238 SER B O 1
ATOM 3658 N N . GLY B 1 239 ? 5.75 -2.207 -11.141 1 98.69 239 GLY B N 1
ATOM 3659 C CA . GLY B 1 239 ? 5.137 -2.645 -9.891 1 98.69 239 GLY B CA 1
ATOM 3660 C C . GLY B 1 239 ? 5.785 -2.037 -8.664 1 98.69 239 GLY B C 1
ATOM 3661 O O . GLY B 1 239 ? 6.27 -0.905 -8.711 1 98.69 239 GLY B O 1
ATOM 3662 N N . SER B 1 240 ? 5.637 -2.734 -7.492 1 98.81 240 SER B N 1
ATOM 3663 C CA . SER B 1 240 ? 6.301 -2.285 -6.273 1 98.81 240 SER B CA 1
ATOM 3664 C C . SER B 1 240 ? 6.059 -3.258 -5.121 1 98.81 240 SER B C 1
ATOM 3666 O O . SER B 1 240 ? 5.078 -4.004 -5.129 1 98.81 240 SER B O 1
ATOM 3668 N N . PRO B 1 241 ? 7.055 -3.262 -4.164 1 98.81 241 PRO B N 1
ATOM 3669 C CA . PRO B 1 241 ? 6.695 -3.857 -2.873 1 98.81 241 PRO B CA 1
ATOM 3670 C C . PRO B 1 241 ? 5.441 -3.234 -2.266 1 98.81 241 PRO B C 1
ATOM 3672 O O . PRO B 1 241 ? 5.176 -2.047 -2.469 1 98.81 241 PRO B O 1
ATOM 3675 N N . ALA B 1 242 ? 4.672 -4.07 -1.601 1 98.62 242 ALA B N 1
ATOM 3676 C CA . ALA B 1 242 ? 3.348 -3.598 -1.209 1 98.62 242 ALA B CA 1
ATOM 3677 C C . ALA B 1 242 ? 2.809 -4.391 -0.023 1 98.62 242 ALA B C 1
ATOM 3679 O O . ALA B 1 242 ? 3.336 -5.457 0.309 1 98.62 242 ALA B O 1
ATOM 3680 N N . THR B 1 243 ? 1.883 -3.812 0.674 1 98.62 243 THR B N 1
ATOM 3681 C CA . THR B 1 243 ? 0.935 -4.633 1.422 1 98.62 243 THR B CA 1
ATOM 3682 C C . THR B 1 243 ? -0.259 -5.012 0.549 1 98.62 243 THR B C 1
ATOM 3684 O O . THR B 1 243 ? -0.959 -4.137 0.035 1 98.62 243 THR B O 1
ATOM 3687 N N . ILE B 1 244 ? -0.401 -6.246 0.338 1 98.81 244 ILE B N 1
ATOM 3688 C CA . ILE B 1 244 ? -1.586 -6.773 -0.326 1 98.81 244 ILE B CA 1
ATOM 3689 C C . ILE B 1 244 ? -2.65 -7.117 0.713 1 98.81 244 ILE B C 1
ATOM 3691 O O . ILE B 1 244 ? -2.42 -7.945 1.598 1 98.81 244 ILE B O 1
ATOM 3695 N N . PHE B 1 245 ? -3.82 -6.48 0.598 1 98.44 245 PHE B N 1
ATOM 3696 C CA . PHE B 1 245 ? -4.883 -6.66 1.582 1 98.44 245 PHE B CA 1
ATOM 3697 C C . PHE B 1 245 ? -5.969 -7.586 1.045 1 98.44 245 PHE B C 1
ATOM 3699 O O . PHE B 1 245 ? -6.32 -7.52 -0.135 1 98.44 245 PHE B O 1
ATOM 3706 N N . ALA B 1 246 ? -6.5 -8.336 1.924 1 98.31 246 ALA B N 1
ATOM 3707 C CA . ALA B 1 246 ? -7.836 -8.891 1.717 1 98.31 246 ALA B CA 1
ATOM 3708 C C . ALA B 1 246 ? -8.883 -8.102 2.492 1 98.31 246 ALA B C 1
ATOM 3710 O O . ALA B 1 246 ? -8.711 -7.82 3.68 1 98.31 246 ALA B O 1
ATOM 3711 N N . LEU B 1 247 ? -9.875 -7.676 1.865 1 97.44 247 LEU B N 1
ATOM 3712 C CA . LEU B 1 247 ? -11.047 -7.07 2.475 1 97.44 247 LEU B CA 1
ATOM 3713 C C . LEU B 1 247 ? -12.18 -8.086 2.602 1 97.44 247 LEU B C 1
ATOM 3715 O O . LEU B 1 247 ? -12.609 -8.672 1.604 1 97.44 247 LEU B O 1
ATOM 3719 N N . LEU B 1 248 ? -12.609 -8.258 3.822 1 96.19 248 LEU B N 1
ATOM 3720 C CA . LEU B 1 248 ? -13.641 -9.242 4.152 1 96.19 248 LEU B CA 1
ATOM 3721 C C . LEU B 1 248 ? -14.836 -8.578 4.828 1 96.19 248 LEU B C 1
ATOM 3723 O O . LEU B 1 248 ? -14.664 -7.656 5.625 1 96.19 248 LEU B O 1
ATOM 3727 N N . ARG B 1 249 ? -16 -9.062 4.512 1 92.44 249 ARG B N 1
ATOM 3728 C CA . ARG B 1 249 ? -17.156 -8.648 5.301 1 92.44 249 ARG B CA 1
ATOM 3729 C C . ARG B 1 249 ? -17.141 -9.312 6.676 1 92.44 249 ARG B C 1
ATOM 3731 O O . ARG B 1 249 ? -16.812 -10.492 6.801 1 92.44 249 ARG B O 1
ATOM 3738 N N . ARG B 1 250 ? -17.391 -8.469 7.652 1 87.75 250 ARG B N 1
ATOM 3739 C CA . ARG B 1 250 ? -17.438 -9.023 9 1 87.75 250 ARG B CA 1
ATOM 3740 C C . ARG B 1 250 ? -18.688 -9.875 9.195 1 87.75 250 ARG B C 1
ATOM 3742 O O . ARG B 1 250 ? -19.719 -9.648 8.547 1 87.75 250 ARG B O 1
#

Organism: Rhodococcus erythropolis (NCBI:txid1833)

pLDDT: mean 94.74, std 12.82, range [24.23, 99.0]